Protein 3AJR (pdb70)

Secondary structure (DSSP, 8-state):
-EEEESTTSTTHHHHHHHHHHHH-GGGEEEEESS----TT--EEE--TT-HHHHHHHHHHTT--EEEE-----HHHHHH-HHHHIIIIIIHHHHHHHHHHHTT--EEEEEEEGGG--TTS-SSSB-SSS-----SHHHHHHHHHHHHHHHHHHHH--EEEEEEE-EEE-SSS---S-SSTHHHHHHHHHHTT--EEE-S-TT--EEEEEHHHHHHHHHHHHH--GGG-SS-S-EE--SEEE-HHHHHHHHHTT--S--EEE---HHHHHHTTS-S-B--HHHHHHH-------HHHHHHHHHHHHHHHTTSS--/-EEEESTTSTTHHHHHHHHHHHH-GGGEEEEESS----TT--EEE--TT-HHHHHHHHHHTT--EEEE-----HHHHHH-HHHHIIIIIIHHHHHHHHHHHTT--EEEEEEEGGG--TTS-SSSB-SSS-----SHHHHHHHHHHHHHHHHHHHH--EEEEEEE-EEE-SSS---S-TTTHHHHHHHHHHTTPPEEESS-TT--EEEEEHHHHHHHHHHHHHS-GGG-SS-EEEE--SEEE-HHHHHHHHHHH-TT--EEE---HHHHHHHTS-S-B--HHHHHHH-------HHHHHHHHHHHHHH-

Structure (mmCIF, N/CA/C/O backbone):
data_3AJR
#
_entry.id   3AJR
#
_cell.length_a   150.567
_cell.length_b   46.588
_cell.length_c   89.929
_cell.angle_alpha   90.00
_cell.angle_beta   113.24
_cell.angle_gamma   90.00
#
_symmetry.space_group_name_H-M   'C 1 2 1'
#
loop_
_entity.id
_entity.type
_entity.pdbx_description
1 polymer 'NDP-sugar epimerase'
2 non-polymer (3R)-3-hydroxy-L-norvaline
3 non-polymer NICOTINAMIDE-ADENINE-DINUCLEOTIDE
4 non-polymer (4S)-2-METHYL-2,4-PENTANEDIOL
5 water water
#
loop_
_atom_site.group_PDB
_atom_site.id
_atom_site.type_symbol
_atom_site.label_atom_id
_atom_site.label_alt_id
_atom_site.label_comp_id
_atom_site.label_asym_id
_atom_site.label_entity_id
_atom_site.label_seq_id
_atom_site.pdbx_PDB_ins_code
_atom_site.Cartn_x
_atom_site.Cartn_y
_atom_site.Cartn_z
_atom_site.occupancy
_atom_site.B_iso_or_equiv
_atom_site.auth_seq_id
_atom_site.auth_comp_id
_atom_site.auth_asym_id
_atom_site.auth_atom_id
_atom_site.pdbx_PDB_model_num
ATOM 1 N N . MET A 1 1 ? -12.980 14.614 -5.598 1.00 22.53 1 MET A N 1
ATOM 2 C CA . MET A 1 1 ? -12.925 15.157 -6.988 1.00 20.96 1 MET A CA 1
ATOM 3 C C . MET A 1 1 ? -12.124 14.217 -7.876 1.00 19.34 1 MET A C 1
ATOM 4 O O . MET A 1 1 ? -10.998 13.845 -7.549 1.00 19.32 1 MET A O 1
ATOM 9 N N . ILE A 1 2 ? -12.714 13.844 -9.004 1.00 18.06 2 ILE A N 1
ATOM 10 C CA . ILE A 1 2 ? -12.065 12.940 -9.944 1.00 17.87 2 ILE A CA 1
ATOM 11 C C . ILE A 1 2 ? -11.731 13.652 -11.246 1.00 17.09 2 ILE A C 1
ATOM 12 O O . ILE A 1 2 ? -12.575 14.340 -11.813 1.00 17.75 2 ILE A O 1
ATOM 17 N N . LEU A 1 3 ? -10.496 13.490 -11.709 1.00 15.57 3 LEU A N 1
ATOM 18 C CA . LEU A 1 3 ? -10.075 14.080 -12.974 1.00 15.15 3 LEU A CA 1
ATOM 19 C C . LEU A 1 3 ? -9.922 12.953 -13.978 1.00 15.61 3 LEU A C 1
ATOM 20 O O . LEU A 1 3 ? -9.328 11.926 -13.668 1.00 16.33 3 LEU A O 1
ATOM 25 N N . VAL A 1 4 ? -10.469 13.137 -15.174 1.00 14.48 4 VAL A N 1
ATOM 26 C CA . VAL A 1 4 ? -10.328 12.141 -16.222 1.00 15.37 4 VAL A CA 1
ATOM 27 C C . VAL A 1 4 ? -9.549 12.802 -17.351 1.00 16.50 4 VAL A C 1
ATOM 28 O O . VAL A 1 4 ? -9.956 13.851 -17.849 1.00 16.56 4 VAL A O 1
ATOM 32 N N . THR A 1 5 ? -8.418 12.216 -17.733 1.00 16.55 5 THR A N 1
ATOM 33 C CA . THR A 1 5 ? -7.634 12.764 -18.831 1.00 16.20 5 THR A CA 1
ATOM 34 C C . THR A 1 5 ? -8.045 12.002 -20.092 1.00 16.68 5 THR A C 1
ATOM 35 O O . THR A 1 5 ? -8.511 10.864 -20.006 1.00 15.90 5 THR A O 1
ATOM 39 N N . GLY A 1 6 ? -7.889 12.633 -21.255 1.00 16.22 6 GLY A N 1
ATOM 40 C CA . GLY A 1 6 ? -8.267 11.992 -22.508 1.00 17.61 6 GLY A CA 1
ATOM 41 C C . GLY A 1 6 ? -9.731 11.583 -22.521 1.00 18.82 6 GLY A C 1
ATOM 42 O O . GLY A 1 6 ? -10.092 10.521 -23.029 1.00 20.74 6 GLY A O 1
ATOM 43 N N . SER A 1 7 ? -10.587 12.448 -21.987 1.00 18.97 7 SER A N 1
ATOM 44 C CA . SER A 1 7 ? -12.015 12.167 -21.883 1.00 19.84 7 SER A CA 1
ATOM 45 C C . SER A 1 7 ? -12.830 12.082 -23.170 1.00 20.27 7 SER A C 1
ATOM 46 O O . SER A 1 7 ? -13.942 11.561 -23.154 1.00 20.16 7 SER A O 1
ATOM 49 N N . SER A 1 8 ? -12.294 12.581 -24.279 1.00 20.93 8 SER A N 1
ATOM 50 C CA . SER A 1 8 ? -13.050 12.576 -25.530 1.00 22.69 8 SER A CA 1
ATOM 51 C C . SER A 1 8 ? -12.907 11.309 -26.364 1.00 23.93 8 SER A C 1
ATOM 52 O O . SER A 1 8 ? -13.496 11.200 -27.442 1.00 25.33 8 SER A O 1
ATOM 55 N N . GLY A 1 9 ? -12.141 10.350 -25.857 1.00 23.10 9 GLY A N 1
ATOM 56 C CA . GLY A 1 9 ? -11.927 9.108 -26.579 1.00 23.70 9 GLY A CA 1
ATOM 57 C C . GLY A 1 9 ? -13.057 8.102 -26.456 1.00 23.42 9 GLY A C 1
ATOM 58 O O . GLY A 1 9 ? -14.090 8.391 -25.863 1.00 23.11 9 GLY A O 1
ATOM 59 N N . GLN A 1 10 ? -12.849 6.915 -27.022 1.00 22.96 10 GLN A N 1
ATOM 60 C CA . GLN A 1 10 ? -13.855 5.855 -26.986 1.00 22.96 10 GLN A CA 1
ATOM 61 C C . GLN A 1 10 ? -14.271 5.513 -25.564 1.00 21.36 10 GLN A C 1
ATOM 62 O O . GLN A 1 10 ? -15.455 5.321 -25.283 1.00 21.33 10 GLN A O 1
ATOM 68 N N . ILE A 1 11 ? -13.294 5.431 -24.669 1.00 20.70 11 ILE A N 1
ATOM 69 C CA . ILE A 1 11 ? -13.563 5.089 -23.280 1.00 20.63 11 ILE A CA 1
ATOM 70 C C . ILE A 1 11 ? -14.047 6.287 -22.482 1.00 19.77 11 ILE A C 1
ATOM 71 O O . ILE A 1 11 ? -15.053 6.202 -21.778 1.00 19.88 11 ILE A O 1
ATOM 76 N N . GLY A 1 12 ? -13.324 7.396 -22.595 1.00 18.62 12 GLY A N 1
ATOM 77 C CA . GLY A 1 12 ? -13.687 8.599 -21.866 1.00 17.53 12 GLY A CA 1
ATOM 78 C C . GLY A 1 12 ? -15.099 9.061 -22.156 1.00 18.49 12 GLY A C 1
ATOM 79 O O . GLY A 1 12 ? -15.816 9.504 -21.261 1.00 17.41 12 GLY A O 1
ATOM 80 N N . THR A 1 13 ? -15.505 8.965 -23.417 1.00 18.80 13 THR A N 1
ATOM 81 C CA . THR A 1 13 ? -16.846 9.386 -23.798 1.00 20.04 13 THR A CA 1
ATOM 82 C C . THR A 1 13 ? -17.903 8.730 -22.916 1.00 19.70 13 THR A C 1
ATOM 83 O O . THR A 1 13 ? -18.926 9.337 -22.611 1.00 19.11 13 THR A O 1
ATOM 87 N N . GLU A 1 14 ? -17.648 7.497 -22.487 1.00 19.37 14 GLU A N 1
ATOM 88 C CA . GLU A 1 14 ? -18.600 6.792 -21.636 1.00 18.95 14 GLU A CA 1
ATOM 89 C C . GLU A 1 14 ? -18.219 6.738 -20.160 1.00 18.21 14 GLU A C 1
ATOM 90 O O . GLU A 1 14 ? -19.090 6.601 -19.302 1.00 18.22 14 GLU A O 1
ATOM 96 N N . LEU A 1 15 ? -16.928 6.842 -19.861 1.00 16.74 15 LEU A N 1
ATOM 97 C CA . LEU A 1 15 ? -16.482 6.798 -18.475 1.00 15.55 15 LEU A CA 1
ATOM 98 C C . LEU A 1 15 ? -16.919 8.045 -17.717 1.00 16.38 15 LEU A C 1
ATOM 99 O O . LEU A 1 15 ? -17.351 7.960 -16.573 1.00 16.32 15 LEU A O 1
ATOM 104 N N . VAL A 1 16 ? -16.811 9.204 -18.357 1.00 16.62 16 VAL A N 1
ATOM 105 C CA . VAL A 1 16 ? -17.191 10.453 -17.700 1.00 16.70 16 VAL A CA 1
ATOM 106 C C . VAL A 1 16 ? -18.618 10.434 -17.142 1.00 18.10 16 VAL A C 1
ATOM 107 O O . VAL A 1 16 ? -18.818 10.697 -15.955 1.00 17.96 16 VAL A O 1
ATOM 111 N N . PRO A 1 17 ? -19.629 10.113 -17.972 1.00 18.72 17 PRO A N 1
ATOM 112 C CA . PRO A 1 17 ? -20.990 10.092 -17.420 1.00 19.92 17 PRO A CA 1
ATOM 113 C C . PRO A 1 17 ? -21.210 8.921 -16.463 1.00 20.06 17 PRO A C 1
ATOM 114 O O . PRO A 1 17 ? -22.062 8.980 -15.574 1.00 19.96 17 PRO A O 1
ATOM 118 N N . TYR A 1 18 ? -20.433 7.860 -16.654 1.00 20.11 18 TYR A N 1
ATOM 119 C CA . TYR A 1 18 ? -20.513 6.672 -15.810 1.00 20.15 18 TYR A CA 1
ATOM 120 C C . TYR A 1 18 ? -20.083 7.060 -14.393 1.00 19.53 18 TYR A C 1
ATOM 121 O O . TYR A 1 18 ? -20.742 6.722 -13.406 1.00 18.83 18 TYR A O 1
ATOM 130 N N . LEU A 1 19 ? -18.971 7.782 -14.302 1.00 18.35 19 LEU A N 1
ATOM 131 C CA . LEU A 1 19 ? -18.454 8.235 -13.017 1.00 18.71 19 LEU A CA 1
ATOM 132 C C . LEU A 1 19 ? -19.387 9.262 -12.386 1.00 19.58 19 LEU A C 1
ATOM 133 O O . LEU A 1 19 ? -19.615 9.248 -11.178 1.00 20.17 19 LEU A O 1
ATOM 138 N N . ALA A 1 20 ? -19.924 10.154 -13.214 1.00 21.39 20 ALA A N 1
ATOM 139 C CA . ALA A 1 20 ? -20.823 11.193 -12.729 1.00 21.99 20 ALA A CA 1
ATOM 140 C C . ALA A 1 20 ? -22.082 10.598 -12.119 1.00 23.51 20 ALA A C 1
ATOM 141 O O . ALA A 1 20 ? -22.545 11.048 -11.068 1.00 22.96 20 ALA A O 1
ATOM 143 N N . GLU A 1 21 ? -22.640 9.580 -12.765 1.00 23.97 21 GLU A N 1
ATOM 144 C CA . GLU A 1 21 ? -23.851 8.975 -12.239 1.00 26.39 21 GLU A CA 1
ATOM 145 C C . GLU A 1 21 ? -23.578 8.266 -10.925 1.00 25.56 21 GLU A C 1
ATOM 146 O O . GLU A 1 21 ? -24.438 8.215 -10.052 1.00 25.60 21 GLU A O 1
ATOM 152 N N . LYS A 1 22 ? -22.369 7.736 -10.777 1.00 24.83 22 LYS A N 1
ATOM 153 C CA . LYS A 1 22 ? -22.010 7.015 -9.567 1.00 25.47 22 LYS A CA 1
ATOM 154 C C . LYS A 1 22 ? -21.543 7.898 -8.409 1.00 25.41 22 LYS A C 1
ATOM 155 O O . LYS A 1 22 ? -21.856 7.611 -7.255 1.00 25.81 22 LYS A O 1
ATOM 161 N N . TYR A 1 23 ? -20.825 8.977 -8.711 1.00 24.35 23 TYR A N 1
ATOM 162 C CA . TYR A 1 23 ? -20.305 9.853 -7.662 1.00 24.49 23 TYR A CA 1
ATOM 163 C C . TYR A 1 23 ? -20.833 11.284 -7.672 1.00 24.55 23 TYR A C 1
ATOM 164 O O . TYR A 1 23 ? -20.525 12.061 -6.766 1.00 25.55 23 TYR A O 1
ATOM 173 N N . GLY A 1 24 ? -21.612 11.635 -8.689 1.00 24.56 24 GLY A N 1
ATOM 174 C CA . GLY A 1 24 ? -22.145 12.984 -8.776 1.00 24.90 24 GLY A CA 1
ATOM 175 C C . GLY A 1 24 ? -21.402 13.832 -9.792 1.00 25.38 24 GLY A C 1
ATOM 176 O O . GLY A 1 24 ? -20.171 13.852 -9.819 1.00 24.32 24 GLY A O 1
ATOM 177 N N . LYS A 1 25 ? -22.151 14.552 -10.622 1.00 26.46 25 LYS A N 1
ATOM 178 C CA . LYS A 1 25 ? -21.549 15.387 -11.654 1.00 27.51 25 LYS A CA 1
ATOM 179 C C . LYS A 1 25 ? -20.570 16.422 -11.112 1.00 27.08 25 LYS A C 1
ATOM 180 O O . LYS A 1 25 ? -19.556 16.707 -11.748 1.00 27.12 25 LYS A O 1
ATOM 186 N N . LYS A 1 26 ? -20.863 16.979 -9.939 1.00 26.31 26 LYS A N 1
ATOM 187 C CA . LYS A 1 26 ? -19.994 17.998 -9.357 1.00 26.23 26 LYS A CA 1
ATOM 188 C C . LYS A 1 26 ? -18.642 17.456 -8.901 1.00 25.29 26 LYS A C 1
ATOM 189 O O . LYS A 1 26 ? -17.707 18.223 -8.660 1.00 24.68 26 LYS A O 1
ATOM 195 N N . ASN A 1 27 ? -18.537 16.135 -8.789 1.00 22.81 27 ASN A N 1
ATOM 196 C CA . ASN A 1 27 ? -17.299 15.506 -8.346 1.00 21.48 27 ASN A CA 1
ATOM 197 C C . ASN A 1 27 ? -16.443 14.939 -9.475 1.00 20.06 27 ASN A C 1
ATOM 198 O O . ASN A 1 27 ? -15.451 14.261 -9.219 1.00 19.69 27 ASN A O 1
ATOM 203 N N . VAL A 1 28 ? -16.824 15.222 -10.717 1.00 18.92 28 VAL A N 1
ATOM 204 C CA . VAL A 1 28 ? -16.077 14.740 -11.876 1.00 18.74 28 VAL A CA 1
ATOM 205 C C . VAL A 1 28 ? -15.684 15.884 -12.810 1.00 19.19 28 VAL A C 1
ATOM 206 O O . VAL A 1 28 ? -16.496 16.768 -13.105 1.00 19.83 28 VAL A O 1
ATOM 210 N N . ILE A 1 29 ? -14.429 15.870 -13.257 1.00 18.01 29 ILE A N 1
ATOM 211 C CA . ILE A 1 29 ? -13.922 16.876 -14.190 1.00 19.58 29 ILE A CA 1
ATOM 212 C C . ILE A 1 29 ? -13.383 16.149 -15.421 1.00 19.25 29 ILE A C 1
ATOM 213 O O . ILE A 1 29 ? -12.500 15.300 -15.308 1.00 19.84 29 ILE A O 1
ATOM 218 N N . ALA A 1 30 ? -13.924 16.477 -16.589 1.00 18.62 30 ALA A N 1
ATOM 219 C CA . ALA A 1 30 ? -13.486 15.868 -17.840 1.00 18.43 30 ALA A CA 1
ATOM 220 C C . ALA A 1 30 ? -12.422 16.765 -18.460 1.00 18.35 30 ALA A C 1
ATOM 221 O O . ALA A 1 30 ? -12.498 17.985 -18.346 1.00 19.28 30 ALA A O 1
ATOM 223 N N . SER A 1 31 ? -11.424 16.169 -19.102 1.00 17.83 31 SER A N 1
ATOM 224 C CA . SER A 1 31 ? -10.370 16.958 -19.737 1.00 18.17 31 SER A CA 1
ATOM 225 C C . SER A 1 31 ? -9.791 16.237 -20.942 1.00 18.60 31 SER A C 1
ATOM 226 O O . SER A 1 31 ? -9.766 15.007 -20.990 1.00 19.71 31 SER A O 1
ATOM 229 N N . ASP A 1 32 ? -9.316 17.014 -21.909 1.00 18.55 32 ASP A N 1
ATOM 230 C CA . ASP A 1 32 ? -8.730 16.469 -23.125 1.00 19.00 32 ASP A CA 1
ATOM 231 C C . ASP A 1 32 ? -8.165 17.662 -23.890 1.00 20.25 32 ASP A C 1
ATOM 232 O O . ASP A 1 32 ? -8.331 18.800 -23.459 1.00 18.77 32 ASP A O 1
ATOM 237 N N . ILE A 1 33 ? -7.486 17.408 -25.006 1.00 21.22 33 ILE A N 1
ATOM 238 C CA . ILE A 1 33 ? -6.944 18.499 -25.814 1.00 23.63 33 ILE A CA 1
ATOM 239 C C . ILE A 1 33 ? -7.998 18.861 -26.853 1.00 25.21 33 ILE A C 1
ATOM 240 O O . ILE A 1 33 ? -7.895 19.876 -27.546 1.00 25.48 33 ILE A O 1
ATOM 245 N N . VAL A 1 34 ? -9.014 18.011 -26.948 1.00 25.74 34 VAL A N 1
ATOM 246 C CA . VAL A 1 34 ? -10.118 18.209 -27.877 1.00 27.54 34 VAL A CA 1
ATOM 247 C C . VAL A 1 34 ? -11.405 18.077 -27.076 1.00 27.76 34 VAL A C 1
ATOM 248 O O . VAL A 1 34 ? -11.654 17.039 -26.467 1.00 27.63 34 VAL A O 1
ATOM 252 N N . GLN A 1 35 ? -12.220 19.127 -27.073 1.00 28.82 35 GLN A N 1
ATOM 253 C CA . GLN A 1 35 ? -13.472 19.097 -26.330 1.00 30.15 35 GLN A CA 1
ATOM 254 C C . GLN A 1 35 ? -14.629 18.491 -27.115 1.00 31.11 35 GLN A C 1
ATOM 255 O O . GLN A 1 35 ? -14.758 18.683 -28.329 1.00 30.51 35 GLN A O 1
ATOM 261 N N . ARG A 1 36 ? -15.464 17.748 -26.396 1.00 32.48 36 ARG A N 1
A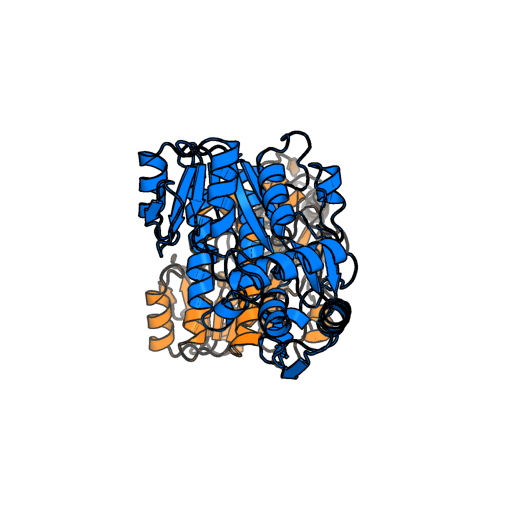TOM 262 C CA . ARG A 1 36 ? -16.642 17.095 -26.951 1.00 34.85 36 ARG A CA 1
ATOM 263 C C . ARG A 1 36 ? -17.738 17.251 -25.902 1.00 35.84 36 ARG A C 1
ATOM 264 O O . ARG A 1 36 ? -17.446 17.533 -24.740 1.00 35.95 36 ARG A O 1
ATOM 272 N N . ASP A 1 37 ? -18.994 17.081 -26.302 1.00 37.18 37 ASP A N 1
ATOM 273 C CA . ASP A 1 37 ? -20.095 17.212 -25.354 1.00 38.57 37 ASP A CA 1
ATOM 274 C C . ASP A 1 37 ? -19.892 16.274 -24.171 1.00 38.38 37 ASP A C 1
ATOM 275 O O . ASP A 1 37 ? -19.653 15.080 -24.350 1.00 38.47 37 ASP A O 1
ATOM 280 N N . THR A 1 38 ? -19.980 16.819 -22.962 1.00 38.66 38 THR A N 1
ATOM 281 C CA . THR A 1 38 ? -19.801 16.014 -21.759 1.00 38.52 38 THR A CA 1
ATOM 282 C C . THR A 1 38 ? -21.079 15.898 -20.934 1.00 38.91 38 THR A C 1
ATOM 283 O O . THR A 1 38 ? -21.040 15.547 -19.755 1.00 39.94 38 THR A O 1
ATOM 287 N N . GLY A 1 39 ? -22.210 16.198 -21.565 1.00 38.83 39 GLY A N 1
ATOM 288 C CA . GLY A 1 39 ? -23.493 16.098 -20.891 1.00 38.18 39 GLY A CA 1
ATOM 289 C C . GLY A 1 39 ? -23.679 16.944 -19.645 1.00 37.14 39 GLY A C 1
ATOM 290 O O . GLY A 1 39 ? -24.341 16.513 -18.700 1.00 37.84 39 GLY A O 1
ATOM 291 N N . GLY A 1 40 ? -23.102 18.141 -19.637 1.00 36.16 40 GLY A N 1
ATOM 292 C CA . GLY A 1 40 ? -23.246 19.023 -18.491 1.00 34.35 40 GLY A CA 1
ATOM 293 C C . GLY A 1 40 ? -22.158 18.886 -17.445 1.00 32.58 40 GLY A C 1
ATOM 294 O O . GLY A 1 40 ? -22.162 19.590 -16.436 1.00 33.77 40 GLY A O 1
ATOM 295 N N . ILE A 1 41 ? -21.221 17.978 -17.687 1.00 29.74 41 ILE A N 1
ATOM 296 C CA . ILE A 1 41 ? -20.117 17.750 -16.766 1.00 26.79 41 ILE A CA 1
ATOM 297 C C . ILE A 1 41 ? -18.966 18.694 -17.112 1.00 25.18 41 ILE A C 1
ATOM 298 O O . ILE A 1 41 ? -18.613 18.855 -18.278 1.00 24.97 41 ILE A O 1
ATOM 303 N N . LYS A 1 42 ? -18.394 19.326 -16.092 1.00 24.38 42 LYS A N 1
ATOM 304 C CA . LYS A 1 42 ? -17.298 20.271 -16.284 1.00 24.47 42 LYS A CA 1
ATOM 305 C C . LYS A 1 42 ? -16.171 19.738 -17.158 1.00 23.37 42 LYS A C 1
ATOM 306 O O . LYS A 1 42 ? -15.665 18.636 -16.944 1.00 23.19 42 LYS A O 1
ATOM 312 N N . PHE A 1 43 ? -15.786 20.528 -18.153 1.00 22.08 43 PHE A N 1
ATOM 313 C CA . PHE A 1 43 ? -14.700 20.154 -19.043 1.00 21.36 43 PHE A CA 1
ATOM 314 C C . PHE A 1 43 ? -13.616 21.222 -19.053 1.00 21.73 43 PHE A C 1
ATOM 315 O O . PHE A 1 43 ? -13.906 22.410 -19.163 1.00 22.07 43 PHE A O 1
ATOM 323 N N . ILE A 1 44 ? -12.364 20.793 -18.943 1.00 20.07 44 ILE A N 1
ATOM 324 C CA . ILE A 1 44 ? -11.243 21.716 -18.986 1.00 20.30 44 ILE A CA 1
ATOM 325 C C . ILE A 1 44 ? -10.258 21.201 -20.022 1.00 21.62 44 ILE A C 1
ATOM 326 O O . ILE A 1 44 ? -10.136 19.990 -20.225 1.00 21.37 44 ILE A O 1
ATOM 331 N N . THR A 1 45 ? -9.572 22.115 -20.699 1.00 22.31 45 THR A N 1
ATOM 332 C CA . THR A 1 45 ? -8.592 21.714 -21.698 1.00 23.77 45 THR A CA 1
ATOM 333 C C . THR A 1 45 ? -7.330 21.328 -20.942 1.00 23.11 45 THR A C 1
ATOM 334 O O . THR A 1 45 ? -6.894 22.051 -20.053 1.00 24.05 45 THR A O 1
ATOM 338 N N . LEU A 1 46 ? -6.754 20.180 -21.278 1.00 22.66 46 LEU A N 1
ATOM 339 C CA . LEU A 1 46 ? -5.554 19.724 -20.595 1.00 22.16 46 LEU A CA 1
ATOM 340 C C . LEU A 1 46 ? -4.698 18.823 -21.478 1.00 21.71 46 LEU A C 1
ATOM 341 O O . LEU A 1 46 ? -5.146 17.765 -21.921 1.00 20.93 46 LEU A O 1
ATOM 346 N N . ASP A 1 47 ? -3.470 19.268 -21.739 1.00 20.93 47 ASP A N 1
ATOM 347 C CA . ASP A 1 47 ? -2.500 18.524 -22.544 1.00 21.52 47 ASP A CA 1
ATOM 348 C C . ASP A 1 47 ? -1.579 17.855 -21.525 1.00 21.06 47 ASP A C 1
ATOM 349 O O . ASP A 1 47 ? -0.795 18.535 -20.868 1.00 21.08 47 ASP A O 1
ATOM 354 N N . VAL A 1 48 ? -1.672 16.531 -21.384 1.00 20.88 48 VAL A N 1
ATOM 355 C CA . VAL A 1 48 ? -0.851 15.827 -20.400 1.00 20.28 48 VAL A CA 1
ATOM 356 C C . VAL A 1 48 ? 0.647 15.903 -20.643 1.00 20.30 48 VAL A C 1
ATOM 357 O O . VAL A 1 48 ? 1.433 15.595 -19.753 1.00 19.98 48 VAL A O 1
ATOM 361 N N . SER A 1 49 ? 1.055 16.313 -21.840 1.00 20.54 49 SER A N 1
ATOM 362 C CA . SER A 1 49 ? 2.479 16.413 -22.115 1.00 21.57 49 SER A CA 1
ATOM 363 C C . SER A 1 49 ? 3.028 17.691 -21.483 1.00 22.46 49 SER A C 1
ATOM 364 O O . SER A 1 49 ? 4.237 17.900 -21.440 1.00 23.32 49 SER A O 1
ATOM 367 N N . ASN A 1 50 ? 2.122 18.530 -20.984 1.00 22.04 50 ASN A N 1
ATOM 368 C CA . ASN A 1 50 ? 2.469 19.797 -20.339 1.00 21.97 50 ASN A CA 1
ATOM 369 C C . ASN A 1 50 ? 2.258 19.679 -18.826 1.00 20.25 50 ASN A C 1
ATOM 370 O O . ASN A 1 50 ? 1.145 19.853 -18.329 1.00 19.99 50 ASN A O 1
ATOM 375 N N . ARG A 1 51 ? 3.333 19.393 -18.099 1.00 19.63 51 ARG A N 1
ATOM 376 C CA . ARG A 1 51 ? 3.272 19.238 -16.647 1.00 20.21 51 ARG A CA 1
ATOM 377 C C . ARG A 1 51 ? 2.637 20.447 -15.962 1.00 20.65 51 ARG A C 1
ATOM 378 O O . ARG A 1 51 ? 1.883 20.306 -15.000 1.00 19.94 51 ARG A O 1
ATOM 386 N N . ASP A 1 52 ? 2.940 21.637 -16.469 1.00 21.93 52 ASP A N 1
ATOM 387 C CA . ASP A 1 52 ? 2.398 22.866 -15.905 1.00 23.45 52 ASP A CA 1
ATOM 388 C C . ASP A 1 52 ? 0.871 22.856 -15.900 1.00 22.61 52 ASP A C 1
ATOM 389 O O . ASP A 1 52 ? 0.244 23.278 -14.928 1.00 22.11 52 ASP A O 1
ATOM 394 N N . GLU A 1 53 ? 0.276 22.380 -16.990 1.00 21.85 53 GLU A N 1
ATOM 395 C CA . GLU A 1 53 ? -1.178 22.321 -17.092 1.00 22.29 53 GLU A CA 1
ATOM 396 C C . GLU A 1 53 ? -1.765 21.346 -16.078 1.00 21.36 53 GLU A C 1
ATOM 397 O O . GLU A 1 53 ? -2.789 21.632 -15.462 1.00 20.88 53 GLU A O 1
ATOM 403 N N . ILE A 1 54 ? -1.125 20.193 -15.912 1.00 20.34 54 ILE A N 1
ATOM 404 C CA . ILE A 1 54 ? -1.610 19.207 -14.952 1.00 19.66 54 ILE A CA 1
ATOM 405 C C . ILE A 1 54 ? -1.581 19.769 -13.535 1.00 19.42 54 ILE A C 1
ATOM 406 O O . ILE A 1 54 ? -2.542 19.615 -12.781 1.00 19.30 54 ILE A O 1
ATOM 411 N N . ASP A 1 55 ? -0.469 20.403 -13.169 1.00 19.57 55 ASP A N 1
ATOM 412 C CA . ASP A 1 55 ? -0.327 20.989 -11.839 1.00 21.16 55 ASP A CA 1
ATOM 413 C C . ASP A 1 55 ? -1.447 21.988 -11.569 1.00 21.67 55 ASP A C 1
ATOM 414 O O . ASP A 1 55 ? -2.058 21.980 -10.502 1.00 21.01 55 ASP A O 1
ATOM 419 N N . ARG A 1 56 ? -1.711 22.852 -12.543 1.00 22.80 56 ARG A N 1
ATOM 420 C CA . ARG A 1 56 ? -2.751 23.862 -12.395 1.00 23.84 56 ARG A CA 1
ATOM 421 C C . ARG A 1 56 ? -4.143 23.252 -12.247 1.00 23.46 56 ARG A C 1
ATOM 422 O O . ARG A 1 56 ? -4.943 23.715 -11.435 1.00 23.63 56 ARG A O 1
ATOM 430 N N . ALA A 1 57 ? -4.426 22.208 -13.020 1.00 22.85 57 ALA A N 1
ATOM 431 C CA . ALA A 1 57 ? -5.727 21.553 -12.951 1.00 21.97 57 ALA A CA 1
ATOM 432 C C . ALA A 1 57 ? -5.895 20.836 -11.616 1.00 21.32 57 ALA A C 1
ATOM 433 O O . ALA A 1 57 ? -6.928 20.957 -10.962 1.00 21.12 57 ALA A O 1
ATOM 435 N N . VAL A 1 58 ? -4.874 20.094 -11.202 1.00 20.20 58 VAL A N 1
ATOM 436 C CA . VAL A 1 58 ? -4.951 19.367 -9.943 1.00 20.37 58 VAL A CA 1
ATOM 437 C C . VAL A 1 58 ? -5.101 20.307 -8.752 1.00 20.83 58 VAL A C 1
ATOM 438 O O . VAL A 1 58 ? -5.807 19.998 -7.794 1.00 19.81 58 VAL A O 1
ATOM 442 N N . GLU A 1 59 ? -4.438 21.454 -8.823 1.00 21.83 59 GLU A N 1
ATOM 443 C CA . GLU A 1 59 ? -4.497 22.441 -7.752 1.00 24.33 59 GLU A CA 1
ATOM 444 C C . GLU A 1 59 ? -5.843 23.154 -7.716 1.00 23.10 59 GLU A C 1
ATOM 445 O O . GLU A 1 59 ? -6.494 23.222 -6.679 1.00 23.26 59 GLU A O 1
ATOM 451 N N . LYS A 1 60 ? -6.267 23.672 -8.860 1.00 23.34 60 LYS A N 1
ATOM 452 C CA . LYS A 1 60 ? -7.527 24.398 -8.926 1.00 22.92 60 LYS A CA 1
ATOM 453 C C . LYS A 1 60 ? -8.739 23.582 -8.498 1.00 23.87 60 LYS A C 1
ATOM 454 O O . LYS A 1 60 ? -9.650 24.104 -7.854 1.00 23.22 60 LYS A O 1
ATOM 460 N N . TYR A 1 61 ? -8.743 22.298 -8.838 1.00 22.86 61 TYR A N 1
ATOM 461 C CA . TYR A 1 61 ? -9.888 21.451 -8.525 1.00 23.31 61 TYR A CA 1
ATOM 462 C C . TYR A 1 61 ? -9.731 20.451 -7.381 1.00 23.22 61 TYR A C 1
ATOM 463 O O . TYR A 1 61 ? -10.571 19.571 -7.212 1.00 23.56 61 TYR A O 1
ATOM 472 N N . SER A 1 62 ? -8.665 20.593 -6.596 1.00 22.36 62 SER A N 1
ATOM 473 C CA . SER A 1 62 ? -8.418 19.717 -5.450 1.00 22.37 62 SER A CA 1
ATOM 474 C C . SER A 1 62 ? -8.650 18.254 -5.803 1.00 21.04 62 SER A C 1
ATOM 475 O O . SER A 1 62 ? -9.324 17.525 -5.075 1.00 19.95 62 SER A O 1
ATOM 478 N N . ILE A 1 63 ? -8.078 17.842 -6.925 1.00 18.51 63 ILE A N 1
ATOM 479 C CA . ILE A 1 63 ? -8.212 16.480 -7.427 1.00 17.24 63 ILE A CA 1
ATOM 480 C C . ILE A 1 63 ? -7.727 15.403 -6.454 1.00 16.69 63 ILE A C 1
ATOM 481 O O . ILE A 1 63 ? -6.601 15.450 -5.953 1.00 17.27 63 ILE A O 1
ATOM 486 N N . ASP A 1 64 ? -8.591 14.421 -6.214 1.00 17.12 64 ASP A N 1
ATOM 487 C CA . ASP A 1 64 ? -8.298 13.324 -5.302 1.00 17.92 64 ASP A CA 1
ATOM 488 C C . ASP A 1 64 ? -7.991 12.025 -6.039 1.00 17.37 64 ASP A C 1
ATOM 489 O O . ASP A 1 64 ? -7.375 11.120 -5.478 1.00 17.44 64 ASP A O 1
ATOM 494 N N . ALA A 1 65 ? -8.431 11.935 -7.288 1.00 16.07 65 ALA A N 1
ATOM 495 C CA . ALA A 1 65 ? -8.206 10.731 -8.080 1.00 15.28 65 ALA A CA 1
ATOM 496 C C . ALA A 1 65 ? -8.130 11.059 -9.556 1.00 14.50 65 ALA A C 1
ATOM 497 O O . ALA A 1 65 ? -8.831 11.940 -10.042 1.00 14.23 65 ALA A O 1
ATOM 499 N N . ILE A 1 66 ? -7.287 10.329 -10.272 1.00 13.18 66 ILE A N 1
ATOM 500 C CA . ILE A 1 66 ? -7.134 10.559 -11.696 1.00 13.66 66 ILE A CA 1
ATOM 501 C C . ILE A 1 66 ? -7.278 9.283 -12.510 1.00 13.58 66 ILE A C 1
ATOM 502 O O . ILE A 1 66 ? -6.602 8.294 -12.238 1.00 14.98 66 ILE A O 1
ATOM 507 N N . PHE A 1 67 ? -8.191 9.306 -13.475 1.00 13.95 67 PHE A N 1
ATOM 508 C CA . PHE A 1 67 ? -8.356 8.187 -14.397 1.00 13.58 67 PHE A CA 1
ATOM 509 C C . PHE A 1 67 ? -7.616 8.727 -15.604 1.00 15.00 67 PHE A C 1
ATOM 510 O O . PHE A 1 67 ? -8.133 9.572 -16.334 1.00 15.25 67 PHE A O 1
ATOM 518 N N . HIS A 1 68 ? -6.387 8.262 -15.781 1.00 15.10 68 HIS A N 1
ATOM 519 C CA . HIS A 1 68 ? -5.523 8.719 -16.859 1.00 15.36 68 HIS A CA 1
ATOM 520 C C . HIS A 1 68 ? -5.737 7.923 -18.141 1.00 16.43 68 HIS A C 1
ATOM 521 O O . HIS A 1 68 ? -5.150 6.859 -18.327 1.00 16.70 68 HIS A O 1
ATOM 528 N N . LEU A 1 69 ? -6.581 8.453 -19.025 1.00 15.18 69 LEU A N 1
ATOM 529 C CA . LEU A 1 69 ? -6.899 7.795 -20.292 1.00 16.77 69 LEU A CA 1
ATOM 530 C C . LEU A 1 69 ? -6.208 8.423 -21.491 1.00 17.08 69 LEU A C 1
ATOM 531 O O . LEU A 1 69 ? -6.202 7.849 -22.576 1.00 18.72 69 LEU A O 1
ATOM 536 N N . ALA A 1 70 ? -5.633 9.604 -21.308 1.00 17.22 70 ALA A N 1
ATOM 537 C CA . ALA A 1 70 ? -4.979 10.291 -22.417 1.00 17.63 70 ALA A CA 1
ATOM 538 C C . ALA A 1 70 ? -3.880 9.446 -23.054 1.00 18.21 70 ALA A C 1
ATOM 539 O O . ALA A 1 70 ? -3.049 8.860 -22.360 1.00 17.34 70 ALA A O 1
ATOM 541 N N . GLY A 1 71 ? -3.877 9.384 -24.382 1.00 17.81 71 GLY A N 1
ATOM 542 C CA . GLY A 1 71 ? -2.852 8.616 -25.057 1.00 18.39 71 GLY A CA 1
ATOM 543 C C . GLY A 1 71 ? -3.116 8.344 -26.523 1.00 18.35 71 GLY A C 1
ATOM 544 O O . GLY A 1 71 ? -4.227 8.535 -27.024 1.00 18.34 71 GLY A O 1
ATOM 545 N N . ILE A 1 72 ? -2.067 7.900 -27.204 1.00 17.24 72 ILE A N 1
ATOM 546 C CA . ILE A 1 72 ? -2.122 7.552 -28.619 1.00 17.95 72 ILE A CA 1
ATOM 547 C C . ILE A 1 72 ? -2.173 6.030 -28.682 1.00 18.27 72 ILE A C 1
ATOM 548 O O . ILE A 1 72 ? -1.381 5.362 -28.021 1.00 19.24 72 ILE A O 1
ATOM 553 N N . LEU A 1 73 ? -3.102 5.491 -29.472 1.00 18.21 73 LEU A N 1
ATOM 554 C CA . LEU A 1 73 ? -3.284 4.045 -29.594 1.00 19.28 73 LEU A CA 1
ATOM 555 C C . LEU A 1 73 ? -2.299 3.340 -30.527 1.00 19.05 73 LEU A C 1
ATOM 556 O O . LEU A 1 73 ? -1.464 3.978 -31.158 1.00 18.51 73 LEU A O 1
ATOM 561 N N . SER A 1 74 ? -2.411 2.017 -30.610 1.00 18.55 74 SER A N 1
ATOM 562 C CA . SER A 1 74 ? -1.496 1.221 -31.425 1.00 18.37 74 SER A CA 1
ATOM 563 C C . SER A 1 74 ? -1.324 1.664 -32.878 1.00 18.39 74 SER A C 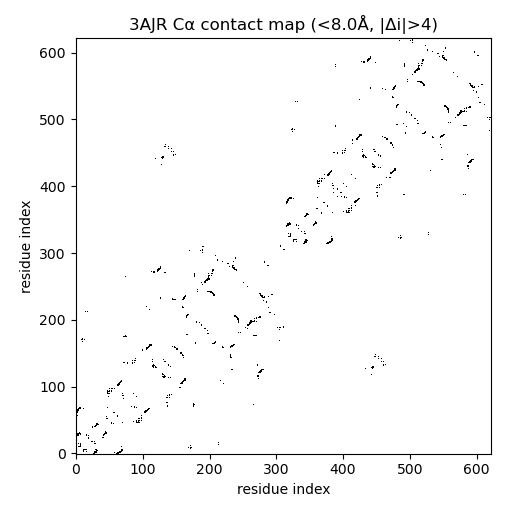1
ATOM 564 O O . SER A 1 74 ? -0.208 1.935 -33.316 1.00 19.05 74 SER A O 1
ATOM 567 N N . ALA A 1 75 ? -2.424 1.744 -33.619 1.00 18.57 75 ALA A N 1
ATOM 568 C CA . ALA A 1 75 ? -2.360 2.125 -35.030 1.00 19.03 75 ALA A CA 1
ATOM 569 C C . ALA A 1 75 ? -1.816 3.528 -35.272 1.00 19.89 75 ALA A C 1
ATOM 570 O O . ALA A 1 75 ? -0.878 3.715 -36.052 1.00 20.79 75 ALA A O 1
ATOM 572 N N . LYS A 1 76 ? -2.413 4.516 -34.617 1.00 18.85 76 LYS A N 1
ATOM 573 C CA . LYS A 1 76 ? -1.980 5.898 -34.769 1.00 19.56 76 LYS A CA 1
ATOM 574 C C . LYS A 1 76 ? -0.529 6.036 -34.326 1.00 18.86 76 LYS A C 1
ATOM 575 O O . LYS A 1 76 ? 0.237 6.811 -34.898 1.00 19.04 76 LYS A O 1
ATOM 581 N N . GLY A 1 77 ? -0.166 5.269 -33.301 1.00 18.26 77 GLY A N 1
ATOM 582 C CA . GLY A 1 77 ? 1.191 5.307 -32.791 1.00 19.46 77 GLY A CA 1
ATOM 583 C C . GLY A 1 77 ? 2.221 4.884 -33.819 1.00 19.87 77 GLY A C 1
ATOM 584 O O . GLY A 1 77 ? 3.344 5.390 -33.825 1.00 20.56 77 GLY A O 1
ATOM 585 N N . GLU A 1 78 ? 1.856 3.955 -34.697 1.00 20.20 78 GLU A N 1
ATOM 586 C CA . GLU A 1 78 ? 2.796 3.499 -35.713 1.00 21.13 78 GLU A CA 1
ATOM 587 C C . GLU A 1 78 ? 2.930 4.499 -36.848 1.00 22.24 78 GLU A C 1
ATOM 588 O O . GLU A 1 78 ? 3.940 4.519 -37.552 1.00 22.08 78 GLU A O 1
ATOM 594 N N . LYS A 1 79 ? 1.911 5.333 -37.022 1.00 22.94 79 LYS A N 1
ATOM 595 C CA . LYS A 1 79 ? 1.947 6.352 -38.058 1.00 23.83 79 LYS A CA 1
ATOM 596 C C . LYS A 1 79 ? 2.773 7.539 -37.571 1.00 23.94 79 LYS A C 1
ATOM 597 O O . LYS A 1 79 ? 3.331 8.287 -38.371 1.00 24.39 79 LYS A O 1
ATOM 603 N N . ASP A 1 80 ? 2.847 7.703 -36.252 1.00 22.78 80 ASP A N 1
ATOM 604 C CA . ASP A 1 80 ? 3.603 8.800 -35.649 1.00 21.86 80 ASP A CA 1
ATOM 605 C C . ASP A 1 80 ? 4.106 8.361 -34.273 1.00 21.84 80 ASP A C 1
ATOM 606 O O . ASP A 1 80 ? 3.545 8.741 -33.248 1.00 20.46 80 ASP A O 1
ATOM 611 N N . PRO A 1 81 ? 5.172 7.548 -34.237 1.00 21.27 81 PRO A N 1
ATOM 612 C CA . PRO A 1 81 ? 5.720 7.074 -32.962 1.00 20.78 81 PRO A CA 1
ATOM 613 C C . PRO A 1 81 ? 6.256 8.182 -32.065 1.00 20.85 81 PRO A C 1
ATOM 614 O O . PRO A 1 81 ? 6.246 8.052 -30.839 1.00 19.52 81 PRO A O 1
ATOM 618 N N . ALA A 1 82 ? 6.718 9.273 -32.670 1.00 20.01 82 ALA A N 1
ATOM 619 C CA . ALA A 1 82 ? 7.239 10.381 -31.883 1.00 20.52 82 ALA A CA 1
ATOM 620 C C . ALA A 1 82 ? 6.116 11.005 -31.062 1.00 20.20 82 ALA A C 1
ATOM 621 O O . ALA A 1 82 ? 6.321 11.412 -29.921 1.00 20.97 82 ALA A O 1
ATOM 623 N N . LEU A 1 83 ? 4.923 11.081 -31.642 1.00 20.55 83 LEU A N 1
ATOM 624 C CA . LEU A 1 83 ? 3.784 11.650 -30.935 1.00 20.71 83 LEU A CA 1
ATOM 625 C C . LEU A 1 83 ? 3.359 10.699 -29.817 1.00 20.39 83 LEU A C 1
ATOM 626 O O . LEU A 1 83 ? 3.075 11.127 -28.696 1.00 19.78 83 LEU A O 1
ATOM 631 N N . ALA A 1 84 ? 3.335 9.406 -30.123 1.00 19.97 84 ALA A N 1
ATOM 632 C CA . ALA A 1 84 ? 2.942 8.410 -29.137 1.00 19.40 84 ALA A CA 1
ATOM 633 C C . ALA A 1 84 ? 3.899 8.448 -27.950 1.00 19.27 84 ALA A C 1
ATOM 634 O O . ALA A 1 84 ? 3.477 8.386 -26.795 1.00 19.62 84 ALA A O 1
ATOM 636 N N . TYR A 1 85 ? 5.191 8.554 -28.231 1.00 18.40 85 TYR A N 1
ATOM 637 C CA . TYR A 1 85 ? 6.167 8.593 -27.156 1.00 18.55 85 TYR A CA 1
ATOM 638 C C . TYR A 1 85 ? 5.985 9.813 -26.256 1.00 18.89 85 TYR A C 1
ATOM 639 O O . TYR A 1 85 ? 5.993 9.688 -25.035 1.00 18.49 85 TYR A O 1
ATOM 648 N N . LYS A 1 86 ? 5.817 10.989 -26.852 1.00 18.29 86 LYS A N 1
ATOM 649 C CA . LYS A 1 86 ? 5.645 12.205 -26.058 1.00 19.75 86 LYS A CA 1
ATOM 650 C C . LYS A 1 86 ? 4.394 12.167 -25.185 1.00 19.28 86 LYS A C 1
ATOM 651 O O . LYS A 1 86 ? 4.455 12.425 -23.978 1.00 19.48 86 LYS A O 1
ATOM 657 N N . VAL A 1 87 ? 3.261 11.854 -25.804 1.00 18.78 87 VAL A N 1
ATOM 658 C CA . VAL A 1 87 ? 1.985 11.804 -25.102 1.00 19.70 87 VAL A CA 1
ATOM 659 C C . VAL A 1 87 ? 1.889 10.663 -24.101 1.00 18.78 87 VAL A C 1
ATOM 660 O O . VAL A 1 87 ? 1.493 10.868 -22.955 1.00 19.17 87 VAL A O 1
ATOM 664 N N . ASN A 1 88 ? 2.255 9.464 -24.539 1.00 17.93 88 ASN A N 1
ATOM 665 C CA . ASN A 1 88 ? 2.170 8.287 -23.688 1.00 18.49 88 ASN A CA 1
ATOM 666 C C . ASN A 1 88 ? 3.242 8.218 -22.603 1.00 18.95 88 ASN A C 1
ATOM 667 O O . ASN A 1 88 ? 2.926 8.072 -21.423 1.00 19.81 88 ASN A O 1
ATOM 672 N N . MET A 1 89 ? 4.504 8.320 -23.001 1.00 19.32 89 MET A N 1
ATOM 673 C CA . MET A 1 89 ? 5.595 8.230 -22.037 1.00 20.10 89 MET A CA 1
ATOM 674 C C . MET A 1 89 ? 5.689 9.435 -21.108 1.00 20.74 89 MET A C 1
ATOM 675 O O . MET A 1 89 ? 5.473 9.310 -19.907 1.00 20.97 89 MET A O 1
ATOM 680 N N . ASN A 1 90 ? 5.993 10.609 -21.649 1.00 22.08 90 ASN A N 1
ATOM 681 C CA . ASN A 1 90 ? 6.118 11.783 -20.800 1.00 22.56 90 ASN A CA 1
ATOM 682 C C . ASN A 1 90 ? 4.795 12.256 -20.197 1.00 21.40 90 ASN A C 1
ATOM 683 O O . ASN A 1 90 ? 4.779 12.850 -19.120 1.00 20.88 90 ASN A O 1
ATOM 688 N N . GLY A 1 91 ? 3.684 11.976 -20.873 1.00 18.97 91 GLY A N 1
ATOM 689 C CA . GLY A 1 91 ? 2.394 12.367 -20.332 1.00 17.98 91 GLY A CA 1
ATOM 690 C C . GLY A 1 91 ? 2.103 11.583 -19.065 1.00 16.84 91 GLY A C 1
ATOM 691 O O . GLY A 1 91 ? 1.635 12.124 -18.066 1.00 15.42 91 GLY A O 1
ATOM 692 N N . THR A 1 92 ? 2.391 10.288 -19.094 1.00 16.50 92 THR A N 1
ATOM 693 C CA . THR A 1 92 ? 2.160 9.449 -17.927 1.00 15.71 92 THR A CA 1
ATOM 694 C C . THR A 1 92 ? 3.130 9.805 -16.798 1.00 15.87 92 THR A C 1
ATOM 695 O O . THR A 1 92 ? 2.749 9.824 -15.622 1.00 15.08 92 THR A O 1
ATOM 699 N N . TYR A 1 93 ? 4.379 10.104 -17.143 1.00 15.95 93 TYR A N 1
ATOM 700 C CA . TYR A 1 93 ? 5.343 10.493 -16.118 1.00 16.52 93 TYR A CA 1
ATOM 701 C C . TYR A 1 93 ? 4.841 11.772 -15.438 1.00 16.43 93 TYR A C 1
ATOM 702 O O . TYR A 1 93 ? 4.880 11.893 -14.216 1.00 15.58 93 TYR A O 1
ATOM 711 N N . ASN A 1 94 ? 4.381 12.727 -16.244 1.00 16.92 94 ASN A N 1
ATOM 712 C CA . ASN A 1 94 ? 3.865 13.992 -15.722 1.00 16.69 94 ASN A CA 1
ATOM 713 C C . ASN A 1 94 ? 2.699 13.764 -14.767 1.00 16.55 94 ASN A C 1
ATOM 714 O O . ASN A 1 94 ? 2.610 14.390 -13.714 1.00 16.35 94 ASN A O 1
ATOM 719 N N . ILE A 1 95 ? 1.791 12.870 -15.145 1.00 15.27 95 ILE A N 1
ATOM 720 C CA . ILE A 1 95 ? 0.636 12.581 -14.309 1.00 15.54 95 ILE A CA 1
ATOM 721 C C . ILE A 1 95 ? 1.060 11.953 -12.984 1.00 14.80 95 ILE A C 1
ATOM 722 O O . ILE A 1 95 ? 0.589 12.348 -11.925 1.00 15.05 95 ILE A O 1
ATOM 727 N N . LEU A 1 96 ? 1.949 10.971 -13.047 1.00 14.93 96 LEU A N 1
ATOM 728 C CA . LEU A 1 96 ? 2.407 10.317 -11.829 1.00 15.87 96 LEU A CA 1
ATOM 729 C C . LEU A 1 96 ? 3.116 11.287 -10.884 1.00 16.10 96 LEU A C 1
ATOM 730 O O . LEU A 1 96 ? 2.789 11.360 -9.698 1.00 16.26 96 LEU A O 1
ATOM 735 N N . GLU A 1 97 ? 4.078 12.039 -11.409 1.00 16.41 97 GLU A N 1
ATOM 736 C CA . GLU A 1 97 ? 4.819 12.987 -10.587 1.00 17.58 97 GLU A CA 1
ATOM 737 C C . GLU A 1 97 ? 3.923 14.098 -10.041 1.00 17.49 97 GLU A C 1
ATOM 738 O O . GLU A 1 97 ? 4.094 14.535 -8.904 1.00 18.00 97 GLU A O 1
ATOM 744 N N . ALA A 1 98 ? 2.963 14.549 -10.846 1.00 17.68 98 ALA A N 1
ATOM 745 C CA . ALA A 1 98 ? 2.039 15.591 -10.407 1.00 16.77 98 ALA A CA 1
ATOM 746 C C . ALA A 1 98 ? 1.157 15.055 -9.281 1.00 16.98 98 ALA A C 1
ATOM 747 O O . ALA A 1 98 ? 0.912 15.739 -8.290 1.00 16.42 98 ALA A O 1
ATOM 749 N N . ALA A 1 99 ? 0.672 13.825 -9.431 1.00 16.80 99 ALA A N 1
ATOM 750 C CA . ALA A 1 99 ? -0.179 13.237 -8.406 1.00 16.95 99 ALA A CA 1
ATOM 751 C C . ALA A 1 99 ? 0.594 13.083 -7.103 1.00 16.80 99 ALA A C 1
ATOM 752 O O . ALA A 1 99 ? 0.068 13.345 -6.015 1.00 17.84 99 ALA A O 1
ATOM 754 N N . LYS A 1 100 ? 1.846 12.655 -7.224 1.00 16.64 100 LYS A N 1
ATOM 755 C CA . LYS A 1 100 ? 2.708 12.451 -6.070 1.00 19.30 100 LYS A CA 1
ATOM 756 C C . LYS A 1 100 ? 3.014 13.770 -5.355 1.00 19.88 100 LYS A C 1
ATOM 757 O O . LYS A 1 100 ? 2.921 13.856 -4.130 1.00 19.47 100 LYS A O 1
ATOM 763 N N . GLN A 1 101 ? 3.360 14.797 -6.127 1.00 20.54 101 GLN A N 1
ATOM 764 C CA . GLN A 1 101 ? 3.686 16.107 -5.567 1.00 22.48 101 GLN A CA 1
ATOM 765 C C . GLN A 1 101 ? 2.511 16.790 -4.881 1.00 23.52 101 GLN A C 1
ATOM 766 O O . GLN A 1 101 ? 2.686 17.509 -3.895 1.00 24.10 101 GLN A O 1
ATOM 772 N N . HIS A 1 102 ? 1.314 16.575 -5.413 1.00 23.06 102 HIS A N 1
ATOM 773 C CA . HIS A 1 102 ? 0.108 17.143 -4.832 1.00 25.43 102 HIS A CA 1
ATOM 774 C C . HIS A 1 102 ? -0.447 16.000 -3.993 1.00 26.64 102 HIS A C 1
ATOM 775 O O . HIS A 1 102 ? 0.219 14.977 -3.849 1.00 28.62 102 HIS A O 1
ATOM 782 N N . ARG A 1 103 ? -1.634 16.131 -3.422 1.00 27.45 103 ARG A N 1
ATOM 783 C CA . ARG A 1 103 ? -2.108 15.006 -2.627 1.00 28.61 103 ARG A CA 1
ATOM 784 C C . ARG A 1 103 ? -3.232 14.234 -3.282 1.00 26.56 103 ARG A C 1
ATOM 785 O O . ARG A 1 103 ? -4.350 14.177 -2.766 1.00 28.31 103 ARG A O 1
ATOM 793 N N . VAL A 1 104 ? -2.925 13.650 -4.437 1.00 22.33 104 VAL A N 1
ATOM 794 C CA . VAL A 1 104 ? -3.893 12.837 -5.161 1.00 18.92 104 VAL A CA 1
ATOM 795 C C . VAL A 1 104 ? -3.768 11.449 -4.555 1.00 18.38 104 VAL A C 1
ATOM 796 O O . VAL A 1 104 ? -2.677 10.893 -4.508 1.00 19.07 104 VAL A O 1
ATOM 800 N N . GLU A 1 105 ? -4.885 10.896 -4.093 1.00 18.07 105 GLU A N 1
ATOM 801 C CA . GLU A 1 105 ? -4.881 9.588 -3.453 1.00 17.99 105 GLU A CA 1
ATOM 802 C C . GLU A 1 105 ? -4.714 8.415 -4.409 1.00 17.68 105 GLU A C 1
ATOM 803 O O . GLU A 1 105 ? -3.955 7.489 -4.123 1.00 17.97 105 GLU A O 1
ATOM 809 N N . LYS A 1 106 ? -5.410 8.450 -5.540 1.00 16.17 106 LYS A N 1
ATOM 810 C CA . LYS A 1 106 ? -5.322 7.347 -6.493 1.00 14.96 106 LYS A CA 1
ATOM 811 C C . LYS A 1 106 ? -5.174 7.755 -7.948 1.00 14.71 106 LYS A C 1
ATOM 812 O O . LYS A 1 106 ? -5.695 8.778 -8.381 1.00 15.06 106 LYS A O 1
ATOM 818 N N . VAL A 1 107 ? -4.462 6.923 -8.700 1.00 13.83 107 VAL A N 1
ATOM 819 C CA . VAL A 1 107 ? -4.294 7.122 -10.133 1.00 13.97 107 VAL A CA 1
ATOM 820 C C . VAL A 1 107 ? -4.606 5.765 -10.741 1.00 14.65 107 VAL A C 1
ATOM 821 O O . VAL A 1 107 ? -4.054 4.762 -10.305 1.00 14.32 107 VAL A O 1
ATOM 825 N N . VAL A 1 108 ? -5.504 5.736 -11.721 1.00 14.58 108 VAL A N 1
ATOM 826 C CA . VAL A 1 108 ? -5.879 4.491 -12.389 1.00 15.14 108 VAL A CA 1
ATOM 827 C C . VAL A 1 108 ? -5.530 4.627 -13.860 1.00 16.46 108 VAL A C 1
ATOM 828 O O . VAL A 1 108 ? -5.935 5.584 -14.521 1.00 15.98 108 VAL A O 1
ATOM 832 N N . ILE A 1 109 ? -4.773 3.664 -14.369 1.00 16.61 109 ILE A N 1
ATOM 833 C CA . ILE A 1 109 ? -4.336 3.705 -15.756 1.00 17.43 109 ILE A CA 1
ATOM 834 C C . ILE A 1 109 ? -4.805 2.495 -16.552 1.00 18.00 109 ILE A C 1
ATOM 835 O O . ILE A 1 109 ? -4.643 1.354 -16.118 1.00 18.39 109 ILE A O 1
ATOM 840 N N . PRO A 1 110 ? -5.413 2.731 -17.723 1.00 17.59 110 PRO A N 1
ATOM 841 C CA . PRO A 1 110 ? -5.874 1.605 -18.538 1.00 17.45 110 PRO A CA 1
ATOM 842 C C . PRO A 1 110 ? -4.742 1.095 -19.428 1.00 18.32 110 PRO A C 1
ATOM 843 O O . PRO A 1 110 ? -4.350 1.762 -20.389 1.00 20.13 110 PRO A O 1
ATOM 847 N N . SER A 1 111 ? -4.190 -0.069 -19.105 1.00 15.75 111 SER A N 1
ATOM 848 C CA . SER A 1 111 ? -3.133 -0.600 -19.939 1.00 15.60 111 SER A CA 1
ATOM 849 C C . SER A 1 111 ? -3.740 -1.412 -21.073 1.00 15.20 111 SER A C 1
ATOM 850 O O . SER A 1 111 ? -4.939 -1.306 -21.335 1.00 15.32 111 SER A O 1
ATOM 853 N N . THR A 1 112 ? -2.938 -2.262 -21.709 1.00 14.01 112 THR A N 1
ATOM 854 C CA . THR A 1 112 ? -3.415 -2.976 -22.885 1.00 15.19 112 THR A CA 1
ATOM 855 C C . THR A 1 112 ? -2.682 -4.276 -23.181 1.00 15.01 112 THR A C 1
ATOM 856 O O . THR A 1 112 ? -1.563 -4.477 -22.714 1.00 13.56 112 THR A O 1
ATOM 860 N N . ILE A 1 113 ? -3.309 -5.149 -23.972 1.00 15.01 113 ILE A N 1
ATOM 861 C CA . ILE A 1 113 ? -2.651 -6.392 -24.367 1.00 16.91 113 ILE A CA 1
ATOM 862 C C . ILE A 1 113 ? -1.507 -5.987 -25.306 1.00 16.40 113 ILE A C 1
ATOM 863 O O . ILE A 1 113 ? -0.684 -6.807 -25.706 1.00 16.49 113 ILE A O 1
ATOM 868 N N . GLY A 1 114 ? -1.468 -4.702 -25.651 1.00 14.69 114 GLY A N 1
ATOM 869 C CA . GLY A 1 114 ? -0.413 -4.194 -26.504 1.00 15.30 114 GLY A CA 1
ATOM 870 C C . GLY A 1 114 ? 0.950 -4.296 -25.832 1.00 14.38 114 GLY A C 1
ATOM 871 O O . GLY A 1 114 ? 1.971 -4.105 -26.484 1.00 13.97 114 GLY A O 1
ATOM 872 N N . VAL A 1 115 ? 0.979 -4.584 -24.532 1.00 14.84 115 VAL A N 1
ATOM 873 C CA . VAL A 1 115 ? 2.257 -4.726 -23.832 1.00 14.15 115 VAL A CA 1
ATOM 874 C C . VAL A 1 115 ? 2.895 -6.068 -24.167 1.00 14.79 115 VAL A C 1
ATOM 875 O O . VAL A 1 115 ? 4.041 -6.316 -23.817 1.00 15.17 115 VAL A O 1
ATOM 879 N N . PHE A 1 116 ? 2.148 -6.933 -24.849 1.00 15.57 116 PHE A N 1
ATOM 880 C CA . PHE A 1 116 ? 2.668 -8.250 -25.215 1.00 15.61 116 PHE A CA 1
ATOM 881 C C . PHE A 1 116 ? 3.303 -8.256 -26.613 1.00 16.77 116 PHE A C 1
ATOM 882 O O . PHE A 1 116 ? 3.037 -7.376 -27.440 1.00 16.93 116 PHE A O 1
ATOM 890 N N . GLY A 1 117 ? 4.146 -9.258 -26.864 1.00 17.53 117 GLY A N 1
ATOM 891 C CA . GLY A 1 117 ? 4.811 -9.378 -28.150 1.00 17.97 117 GLY A CA 1
ATOM 892 C C . GLY A 1 117 ? 4.809 -10.820 -28.633 1.00 18.99 117 GLY A C 1
ATOM 893 O O . GLY A 1 117 ? 4.208 -11.677 -27.997 1.00 17.18 117 GLY A O 1
ATOM 894 N N . PRO A 1 118 ? 5.476 -11.115 -29.758 1.00 19.40 118 PRO A N 1
ATOM 895 C CA . PRO A 1 118 ? 5.550 -12.458 -30.344 1.00 20.40 118 PRO A CA 1
ATOM 896 C C . PRO A 1 118 ? 5.934 -13.592 -29.386 1.00 20.20 118 PRO A C 1
ATOM 897 O O . PRO A 1 118 ? 5.429 -14.712 -29.508 1.00 21.28 118 PRO A O 1
ATOM 901 N N . GLU A 1 119 ? 6.824 -13.303 -28.433 1.00 19.34 119 GLU A N 1
ATOM 902 C CA . GLU A 1 119 ? 7.280 -14.309 -27.475 1.00 19.26 119 GLU A CA 1
ATOM 903 C C . GLU A 1 119 ? 6.265 -14.643 -26.385 1.00 19.32 119 GLU A C 1
ATOM 904 O O . GLU A 1 119 ? 6.400 -15.651 -25.686 1.00 19.72 119 GLU A O 1
ATOM 910 N N . THR A 1 120 ? 5.259 -13.791 -26.226 1.00 19.16 120 THR A N 1
ATOM 911 C CA . THR A 1 120 ? 4.235 -14.011 -25.215 1.00 19.51 120 THR A CA 1
ATOM 912 C C . THR A 1 120 ? 3.351 -15.174 -25.652 1.00 20.67 120 THR A C 1
ATOM 913 O O . THR A 1 120 ? 2.925 -15.229 -26.803 1.00 20.54 120 THR A O 1
ATOM 917 N N . PRO A 1 121 ? 3.075 -16.127 -24.744 1.00 21.50 121 PRO A N 1
ATOM 918 C CA . PRO A 1 121 ? 2.226 -17.265 -25.111 1.00 22.37 121 PRO A CA 1
ATOM 919 C C . PRO A 1 121 ? 0.916 -16.761 -25.715 1.00 23.16 121 PRO A C 1
ATOM 920 O O . PRO A 1 121 ? 0.403 -15.725 -25.304 1.00 23.18 121 PRO A O 1
ATOM 924 N N . LYS A 1 122 ? 0.378 -17.500 -26.681 1.00 22.57 122 LYS A N 1
ATOM 925 C CA . LYS A 1 122 ? -0.852 -17.101 -27.364 1.00 23.58 122 LYS A CA 1
ATOM 926 C C . LYS A 1 122 ? -2.174 -17.431 -26.674 1.00 23.02 122 LYS A C 1
ATOM 927 O O . LYS A 1 122 ? -3.164 -16.716 -26.856 1.00 23.71 122 LYS A O 1
ATOM 933 N N . ASN A 1 123 ? -2.195 -18.499 -25.887 1.00 23.79 123 ASN A N 1
ATOM 934 C CA . ASN A 1 123 ? -3.425 -18.926 -25.228 1.00 24.57 123 ASN A CA 1
ATOM 935 C C . ASN A 1 123 ? -3.485 -18.721 -23.718 1.00 23.04 123 ASN A C 1
ATOM 936 O O . ASN A 1 123 ? -2.539 -19.033 -22.995 1.00 23.42 123 ASN A O 1
ATOM 941 N N . LYS A 1 124 ? -4.615 -18.194 -23.257 1.00 21.73 124 LYS A N 1
ATOM 942 C CA . LYS A 1 124 ? -4.861 -17.938 -21.841 1.00 22.70 124 LYS A CA 1
ATOM 943 C C . LYS A 1 124 ? -3.635 -17.414 -21.099 1.00 21.96 124 LYS A C 1
ATOM 944 O O . LYS A 1 124 ? -3.232 -17.967 -20.074 1.00 22.43 124 LYS A O 1
ATOM 950 N N . VAL A 1 125 ? -3.062 -16.334 -21.616 1.00 21.52 125 VAL A N 1
ATOM 951 C CA . VAL A 1 125 ? -1.876 -15.727 -21.023 1.00 21.35 125 VAL A CA 1
ATOM 952 C C . VAL A 1 125 ? -2.167 -15.137 -19.644 1.00 19.48 125 VAL A C 1
ATOM 953 O O . VAL A 1 125 ? -3.150 -14.414 -19.467 1.00 19.48 125 VAL A O 1
ATOM 957 N N . PRO A 1 126 ? -1.322 -15.446 -18.645 1.00 18.65 126 PRO A N 1
ATOM 958 C CA . PRO A 1 126 ? -1.525 -14.911 -17.294 1.00 17.58 126 PRO A CA 1
ATOM 959 C C . PRO A 1 126 ? -0.913 -13.506 -17.246 1.00 17.14 126 PRO A C 1
ATOM 960 O O . PRO A 1 126 ? -0.247 -13.090 -18.191 1.00 16.61 126 PRO A O 1
ATOM 964 N N . SER A 1 127 ? -1.121 -12.791 -16.144 1.00 16.86 127 SER A N 1
ATOM 965 C CA . SER A 1 127 ? -0.615 -11.425 -16.021 1.00 17.24 127 SER A CA 1
ATOM 966 C C . SER A 1 127 ? 0.899 -11.296 -15.924 1.00 17.99 127 SER A C 1
ATOM 967 O O . SER A 1 127 ? 1.476 -10.339 -16.452 1.00 18.11 127 SER A O 1
ATOM 970 N N . ILE A 1 128 ? 1.541 -12.239 -15.244 1.00 17.60 128 ILE A N 1
ATOM 971 C CA . ILE A 1 128 ? 2.999 -12.231 -15.133 1.00 17.42 128 ILE A CA 1
ATOM 972 C C . ILE A 1 128 ? 3.479 -13.126 -16.265 1.00 17.06 128 ILE A C 1
ATOM 973 O O . ILE A 1 128 ? 3.322 -14.346 -16.213 1.00 16.44 128 ILE A O 1
ATOM 978 N N . THR A 1 129 ? 4.054 -12.514 -17.294 1.00 16.74 129 THR A N 1
ATOM 979 C CA . THR A 1 129 ? 4.509 -13.263 -18.457 1.00 16.26 129 THR A CA 1
ATOM 980 C C . THR A 1 129 ? 5.552 -12.454 -19.217 1.00 16.14 129 THR A C 1
ATOM 981 O O . THR A 1 129 ? 6.078 -11.463 -18.706 1.00 17.68 129 THR A O 1
ATOM 985 N N . ILE A 1 130 ? 5.859 -12.880 -20.437 1.00 16.10 130 ILE A N 1
ATOM 986 C CA . ILE A 1 130 ? 6.833 -12.180 -21.260 1.00 17.03 130 ILE A CA 1
ATOM 987 C C . ILE A 1 130 ? 6.198 -10.919 -21.838 1.00 16.85 130 ILE A C 1
ATOM 988 O O . ILE A 1 130 ? 5.098 -10.967 -22.387 1.00 16.10 130 ILE A O 1
ATOM 993 N N . THR A 1 131 ? 6.883 -9.786 -21.693 1.00 17.14 131 THR A N 1
ATOM 994 C CA . THR A 1 131 ? 6.373 -8.522 -22.217 1.00 17.81 131 THR A CA 1
ATOM 995 C C . THR A 1 131 ? 7.424 -7.830 -23.066 1.00 17.23 131 THR A C 1
ATOM 996 O O . THR A 1 131 ? 8.194 -6.997 -22.579 1.00 17.90 131 THR A O 1
ATOM 1000 N N . ARG A 1 132 ? 7.453 -8.183 -24.347 1.00 17.37 132 ARG A N 1
ATOM 1001 C CA . ARG A 1 132 ? 8.408 -7.595 -25.280 1.00 17.92 132 ARG A CA 1
ATOM 1002 C C . ARG A 1 132 ? 7.624 -7.022 -26.459 1.00 17.38 132 ARG A C 1
ATOM 1003 O O . ARG A 1 132 ? 7.715 -7.509 -27.584 1.00 17.33 132 ARG A O 1
ATOM 1011 N N . PRO A 1 133 ? 6.842 -5.959 -26.212 1.00 17.19 133 PRO A N 1
ATOM 1012 C CA . PRO A 1 133 ? 6.046 -5.331 -27.267 1.00 16.69 133 PRO A CA 1
ATOM 1013 C C . PRO A 1 133 ? 6.835 -4.831 -28.468 1.00 16.70 133 PRO A C 1
ATOM 1014 O O . PRO A 1 133 ? 7.978 -4.382 -28.343 1.00 16.59 133 PRO A O 1
ATOM 1018 N N . ARG A 1 134 ? 6.204 -4.900 -29.635 1.00 16.44 134 ARG A N 1
ATOM 1019 C CA . ARG A 1 134 ? 6.836 -4.468 -30.872 1.00 16.71 134 ARG A CA 1
ATOM 1020 C C . ARG A 1 134 ? 6.231 -3.213 -31.504 1.00 17.86 134 ARG A C 1
ATOM 1021 O O . ARG A 1 134 ? 6.514 -2.902 -32.660 1.00 18.96 134 ARG A O 1
ATOM 1029 N N . THR A 1 135 ? 5.383 -2.505 -30.761 1.00 16.57 135 THR A N 1
ATOM 1030 C CA . THR A 1 135 ? 4.808 -1.247 -31.245 1.00 17.16 135 THR A CA 1
ATOM 1031 C C . THR A 1 135 ? 5.203 -0.162 -30.254 1.00 16.85 135 THR A C 1
ATOM 1032 O O . THR A 1 135 ? 5.381 -0.441 -29.070 1.00 17.16 135 THR A O 1
ATOM 1036 N N . MET A 1 136 ? 5.342 1.072 -30.728 1.00 17.27 136 MET A N 1
ATOM 1037 C CA . MET A 1 136 ? 5.691 2.168 -29.833 1.00 16.36 136 MET A CA 1
ATOM 1038 C C . MET A 1 136 ? 4.631 2.237 -28.736 1.00 16.68 136 MET A C 1
ATOM 1039 O O . MET A 1 136 ? 4.944 2.455 -27.571 1.00 15.40 136 MET A O 1
ATOM 1044 N N . PHE A 1 137 ? 3.377 2.045 -29.128 1.00 15.78 137 PHE A N 1
ATOM 1045 C CA . PHE A 1 137 ? 2.250 2.046 -28.201 1.00 16.48 137 PHE A CA 1
ATOM 1046 C C . PHE A 1 137 ? 2.517 1.063 -27.058 1.00 14.75 137 PHE A C 1
ATOM 1047 O O . PHE A 1 137 ? 2.460 1.424 -25.876 1.00 14.53 137 PHE A O 1
ATOM 1055 N N . GLY A 1 138 ? 2.819 -0.180 -27.420 1.00 14.19 138 GLY A N 1
ATOM 1056 C CA . GLY A 1 138 ? 3.084 -1.199 -26.422 1.00 14.04 138 GLY A CA 1
ATOM 1057 C C . GLY A 1 138 ? 4.277 -0.895 -25.534 1.00 14.85 138 GLY A C 1
ATOM 1058 O O . GLY A 1 138 ? 4.250 -1.191 -24.336 1.00 14.85 138 GLY A O 1
ATOM 1059 N N . VAL A 1 139 ? 5.328 -0.319 -26.112 1.00 15.55 139 VAL A N 1
ATOM 1060 C CA . VAL A 1 139 ? 6.517 0.020 -25.333 1.00 15.34 139 VAL A CA 1
ATOM 1061 C C . VAL A 1 139 ? 6.150 1.061 -24.283 1.00 15.11 139 VAL A C 1
ATOM 1062 O O . VAL A 1 139 ? 6.502 0.919 -23.111 1.00 15.61 139 VAL A O 1
ATOM 1066 N N . THR A 1 140 ? 5.427 2.100 -24.696 1.00 14.50 140 THR A N 1
ATOM 1067 C CA . THR A 1 140 ? 5.027 3.137 -23.754 1.00 14.67 140 THR A CA 1
ATOM 1068 C C . THR A 1 140 ? 4.096 2.621 -22.661 1.00 14.43 140 THR A C 1
ATOM 1069 O O . THR A 1 140 ? 4.168 3.082 -21.525 1.00 15.18 140 THR A O 1
ATOM 1073 N N . LYS A 1 141 ? 3.228 1.667 -22.995 1.00 14.14 141 LYS A N 1
ATOM 1074 C CA . LYS A 1 141 ? 2.294 1.122 -22.016 1.00 14.82 141 LYS A CA 1
ATOM 1075 C C . LYS A 1 141 ? 2.939 0.200 -20.985 1.00 14.49 141 LYS A C 1
ATOM 1076 O O . LYS A 1 141 ? 2.565 0.222 -19.813 1.00 13.29 141 LYS A O 1
ATOM 1082 N N . ILE A 1 142 ? 3.896 -0.625 -21.400 1.00 13.25 142 ILE A N 1
ATOM 1083 C CA . ILE A 1 142 ? 4.534 -1.470 -20.410 1.00 14.19 142 ILE A CA 1
ATOM 1084 C C . ILE A 1 142 ? 5.373 -0.555 -19.518 1.00 15.18 142 ILE A C 1
ATOM 1085 O O . ILE A 1 142 ? 5.502 -0.788 -18.316 1.00 14.82 142 ILE A O 1
ATOM 1090 N N . ALA A 1 143 ? 5.923 0.508 -20.098 1.00 13.39 143 ALA A N 1
ATOM 1091 C CA . ALA A 1 143 ? 6.698 1.455 -19.306 1.00 15.17 143 ALA A CA 1
ATOM 1092 C C . ALA A 1 143 ? 5.775 2.107 -18.273 1.00 15.30 143 ALA A C 1
ATOM 1093 O O . ALA A 1 143 ? 6.152 2.279 -17.116 1.00 16.00 143 ALA A O 1
ATOM 1095 N N . ALA A 1 144 ? 4.564 2.467 -18.694 1.00 14.58 144 ALA A N 1
ATOM 1096 C CA . ALA A 1 144 ? 3.596 3.096 -17.793 1.00 15.50 144 ALA A CA 1
ATOM 1097 C C . ALA A 1 144 ? 3.237 2.170 -16.629 1.00 15.19 144 ALA A C 1
ATOM 1098 O O . ALA A 1 144 ? 3.098 2.615 -15.486 1.00 15.34 144 ALA A O 1
ATOM 1100 N N . GLU A 1 145 ? 3.088 0.879 -16.922 1.00 14.06 145 GLU A N 1
ATOM 1101 C CA . GLU A 1 145 ? 2.762 -0.105 -15.890 1.00 13.99 145 GLU A CA 1
ATOM 1102 C C . GLU A 1 145 ? 3.891 -0.209 -14.877 1.00 13.82 145 GLU A C 1
ATOM 1103 O O . GLU A 1 145 ? 3.658 -0.319 -13.670 1.00 14.57 145 GLU A O 1
ATOM 1109 N N . LEU A 1 146 ? 5.118 -0.193 -15.384 1.00 13.81 146 LEU A N 1
ATOM 1110 C CA . LEU A 1 146 ? 6.290 -0.296 -14.532 1.00 13.07 146 LEU A CA 1
ATOM 1111 C C . LEU A 1 146 ? 6.492 0.968 -13.702 1.00 13.92 146 LEU A C 1
ATOM 1112 O O . LEU A 1 146 ? 6.873 0.891 -12.533 1.00 14.10 146 LEU A O 1
ATOM 1117 N N . LEU A 1 147 ? 6.236 2.128 -14.301 1.00 13.78 147 LEU A N 1
ATOM 1118 C CA . LEU A 1 147 ? 6.382 3.394 -13.583 1.00 14.30 147 LEU A CA 1
ATOM 1119 C C . LEU A 1 147 ? 5.287 3.494 -12.529 1.00 14.01 147 LEU A C 1
ATOM 1120 O O . LEU A 1 147 ? 5.527 3.970 -11.422 1.00 14.25 147 LEU A O 1
ATOM 1125 N N . GLY A 1 148 ? 4.090 3.026 -12.876 1.00 13.45 148 GLY A N 1
ATOM 1126 C CA . GLY A 1 148 ? 2.985 3.052 -11.938 1.00 13.24 148 GLY A CA 1
ATOM 1127 C C . GLY A 1 148 ? 3.309 2.220 -10.714 1.00 14.42 148 GLY A C 1
ATOM 1128 O O . GLY A 1 148 ? 3.122 2.660 -9.581 1.00 12.77 148 GLY A O 1
ATOM 1129 N N . GLN A 1 149 ? 3.800 1.003 -10.940 1.00 12.47 149 GLN A N 1
ATOM 1130 C CA . GLN A 1 149 ? 4.148 0.133 -9.826 1.00 14.02 149 GLN A CA 1
ATOM 1131 C C . GLN A 1 149 ? 5.287 0.752 -9.025 1.00 12.88 149 GLN A C 1
ATOM 1132 O O . GLN A 1 149 ? 5.305 0.668 -7.796 1.00 12.81 149 GLN A O 1
ATOM 1138 N N . TYR A 1 150 ? 6.229 1.391 -9.715 1.00 13.44 150 TYR A N 1
ATOM 1139 C CA . TYR A 1 150 ? 7.356 2.011 -9.029 1.00 13.73 150 TYR A CA 1
ATOM 1140 C C . TYR A 1 150 ? 6.888 3.165 -8.153 1.00 13.75 150 TYR A C 1
ATOM 1141 O O . TYR A 1 150 ? 7.382 3.339 -7.043 1.00 14.30 150 TYR A O 1
ATOM 1150 N N . TYR A 1 151 ? 5.935 3.954 -8.642 1.00 14.11 151 TYR A N 1
ATOM 1151 C CA . TYR A 1 151 ? 5.458 5.067 -7.839 1.00 13.84 151 TYR A CA 1
ATOM 1152 C C . TYR A 1 151 ? 4.789 4.574 -6.564 1.00 13.88 151 TYR A C 1
ATOM 1153 O O . TYR A 1 151 ? 4.846 5.244 -5.544 1.00 13.07 151 TYR A O 1
ATOM 1162 N N . TYR A 1 152 ? 4.166 3.398 -6.597 1.00 13.57 152 TYR A N 1
ATOM 1163 C CA . TYR A 1 152 ? 3.588 2.893 -5.364 1.00 14.38 152 TYR A CA 1
ATOM 1164 C C . TYR A 1 152 ? 4.695 2.362 -4.457 1.00 13.50 152 TYR A C 1
ATOM 1165 O O . TYR A 1 152 ? 4.801 2.756 -3.299 1.00 13.51 152 TYR A O 1
ATOM 1174 N N . GLU A 1 153 ? 5.536 1.470 -4.977 1.00 13.44 153 GLU A N 1
ATOM 1175 C CA . GLU A 1 153 ? 6.581 0.909 -4.132 1.00 14.60 153 GLU A CA 1
ATOM 1176 C C . GLU A 1 153 ? 7.585 1.921 -3.585 1.00 14.41 153 GLU A C 1
ATOM 1177 O O . GLU A 1 153 ? 8.035 1.795 -2.446 1.00 14.90 153 GLU A O 1
ATOM 1183 N N . LYS A 1 154 ? 7.910 2.939 -4.378 1.00 14.16 154 LYS A N 1
ATOM 1184 C CA . LYS A 1 154 ? 8.883 3.946 -3.962 1.00 13.43 154 LYS A CA 1
ATOM 1185 C C . LYS A 1 154 ? 8.312 5.092 -3.130 1.00 14.23 154 LYS A C 1
ATOM 1186 O O . LYS A 1 154 ? 8.876 5.450 -2.097 1.00 15.02 154 LYS A O 1
ATOM 1192 N N . PHE A 1 155 ? 7.189 5.650 -3.576 1.00 13.56 155 PHE A N 1
ATOM 1193 C CA . PHE A 1 155 ? 6.582 6.798 -2.902 1.00 15.25 155 PHE A CA 1
ATOM 1194 C C . PHE A 1 155 ? 5.267 6.532 -2.178 1.00 15.06 155 PHE A C 1
ATOM 1195 O O . PHE A 1 155 ? 4.737 7.419 -1.503 1.00 15.60 155 PHE A O 1
ATOM 1203 N N . GLY A 1 156 ? 4.729 5.329 -2.328 1.00 14.58 156 GLY A N 1
ATOM 1204 C CA . GLY A 1 156 ? 3.474 5.015 -1.673 1.00 14.73 156 GLY A CA 1
ATOM 1205 C C . GLY A 1 156 ? 2.246 5.547 -2.393 1.00 13.63 156 GLY A C 1
ATOM 1206 O O . GLY A 1 156 ? 1.148 5.522 -1.836 1.00 14.51 156 GLY A O 1
ATOM 1207 N N . LEU A 1 157 ? 2.415 6.032 -3.623 1.00 12.65 157 LEU A N 1
ATOM 1208 C CA . LEU A 1 157 ? 1.279 6.544 -4.389 1.00 12.58 157 LEU A CA 1
ATOM 1209 C C . LEU A 1 157 ? 0.441 5.372 -4.881 1.00 13.40 157 LEU A C 1
ATOM 1210 O O . LEU A 1 157 ? 0.962 4.442 -5.494 1.00 12.84 157 LEU A O 1
ATOM 1215 N N . ASP A 1 158 ? -0.860 5.436 -4.626 1.00 11.93 158 ASP A N 1
ATOM 1216 C CA . ASP A 1 158 ? -1.779 4.368 -5.010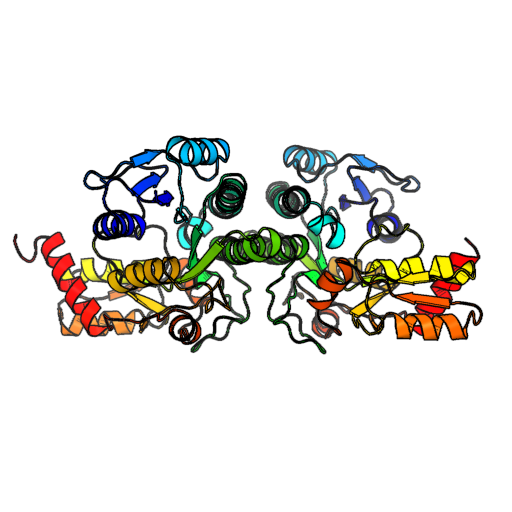 1.00 12.80 158 ASP A CA 1
ATOM 1217 C C . ASP A 1 158 ? -2.071 4.358 -6.506 1.00 12.91 158 ASP A C 1
ATOM 1218 O O . ASP A 1 158 ? -3.047 4.957 -6.961 1.00 13.85 158 ASP A O 1
ATOM 1223 N N . VAL A 1 159 ? -1.228 3.665 -7.266 1.00 11.46 159 VAL A N 1
ATOM 1224 C CA . VAL A 1 159 ? -1.397 3.572 -8.716 1.00 12.00 159 VAL A CA 1
ATOM 1225 C C . VAL A 1 159 ? -1.845 2.158 -9.072 1.00 11.92 159 VAL A C 1
ATOM 1226 O O . VAL A 1 159 ? -1.258 1.175 -8.611 1.00 13.29 159 VAL A O 1
ATOM 1230 N N . ARG A 1 160 ? -2.894 2.060 -9.884 1.00 12.49 160 ARG A N 1
ATOM 1231 C CA . ARG A 1 160 ? -3.433 0.759 -10.270 1.00 13.15 160 ARG A CA 1
ATOM 1232 C C . ARG A 1 160 ? -3.668 0.705 -11.772 1.00 13.26 160 ARG A C 1
ATOM 1233 O O . ARG A 1 160 ? -3.898 1.727 -12.412 1.00 12.70 160 ARG A O 1
ATOM 1241 N N . SER A 1 161 ? -3.615 -0.491 -12.345 1.00 12.83 161 SER A N 1
ATOM 1242 C CA . SER A 1 161 ? -3.843 -0.613 -13.775 1.00 13.31 161 SER A CA 1
ATOM 1243 C C . SER A 1 161 ? -4.281 -2.015 -14.154 1.00 13.89 161 SER A C 1
ATOM 1244 O O . SER A 1 161 ? -3.956 -2.982 -13.467 1.00 13.78 161 SER A O 1
ATOM 1247 N N . LEU A 1 162 ? -5.045 -2.095 -15.237 1.00 14.33 162 LEU A N 1
ATOM 1248 C CA . LEU A 1 162 ? -5.507 -3.361 -15.786 1.00 14.94 162 LEU A CA 1
ATOM 1249 C C . LEU A 1 162 ? -5.173 -3.299 -17.268 1.00 15.83 162 LEU A C 1
ATOM 1250 O O . LEU A 1 162 ? -4.939 -2.218 -17.812 1.00 17.04 162 LEU A O 1
ATOM 1255 N N . ARG A 1 163 ? -5.124 -4.455 -17.919 1.00 14.48 163 ARG A N 1
ATOM 1256 C CA . ARG A 1 163 ? -4.808 -4.508 -19.336 1.00 14.73 163 ARG A CA 1
ATOM 1257 C C . ARG A 1 163 ? -6.058 -4.859 -20.114 1.00 14.10 163 ARG A C 1
ATOM 1258 O O . ARG A 1 163 ? -6.528 -5.992 -20.062 1.00 14.85 163 ARG A O 1
ATOM 1266 N N . TYR A 1 164 ? -6.590 -3.890 -20.840 1.00 13.84 164 TYR A N 1
ATOM 1267 C CA . TYR A 1 164 ? -7.786 -4.127 -21.631 1.00 14.29 164 TYR A CA 1
ATOM 1268 C C . TYR A 1 164 ? -7.496 -4.839 -22.937 1.00 15.09 164 TYR A C 1
ATOM 1269 O O . TYR A 1 164 ? -6.422 -4.691 -23.520 1.00 15.43 164 TYR A O 1
ATOM 1278 N N . PRO A 1 165 ? -8.470 -5.624 -23.414 1.00 15.74 165 PRO A N 1
ATOM 1279 C CA . PRO A 1 165 ? -8.349 -6.350 -24.677 1.00 16.49 165 PRO A CA 1
ATOM 1280 C C . PRO A 1 165 ? -9.041 -5.346 -25.606 1.00 17.15 165 PRO A C 1
ATOM 1281 O O . PRO A 1 165 ? -9.181 -4.175 -25.238 1.00 16.91 165 PRO A O 1
ATOM 1285 N N . GLY A 1 166 ? -9.473 -5.764 -26.792 1.00 17.02 166 GLY A N 1
ATOM 1286 C CA . GLY A 1 166 ? -10.167 -4.822 -27.651 1.00 17.20 166 GLY A CA 1
ATOM 1287 C C . GLY A 1 166 ? -11.510 -4.513 -27.011 1.00 17.76 166 GLY A C 1
ATOM 1288 O O . GLY A 1 166 ? -12.136 -5.410 -26.448 1.00 18.24 166 GLY A O 1
ATOM 1289 N N . ILE A 1 167 ? -11.955 -3.259 -27.069 1.00 17.21 167 ILE A N 1
ATOM 1290 C CA . ILE A 1 167 ? -13.238 -2.886 -26.475 1.00 17.90 167 ILE A CA 1
ATOM 1291 C C . ILE A 1 167 ? -14.269 -2.548 -27.550 1.00 18.04 167 ILE A C 1
ATOM 1292 O O . ILE A 1 167 ? -14.000 -1.760 -28.454 1.00 19.16 167 ILE A O 1
ATOM 1297 N N . ILE A 1 168 ? -15.442 -3.164 -27.446 1.00 17.88 168 ILE A N 1
ATOM 1298 C CA . ILE A 1 168 ? -16.534 -2.944 -28.390 1.00 19.21 168 ILE A CA 1
ATOM 1299 C C . ILE A 1 168 ? -17.528 -1.980 -27.746 1.00 19.44 168 ILE A C 1
ATOM 1300 O O . ILE A 1 168 ? -17.912 -2.160 -26.589 1.00 19.85 168 ILE A O 1
ATOM 1305 N N . SER A 1 169 ? -17.944 -0.962 -28.494 1.00 19.90 169 SER A N 1
ATOM 1306 C CA . SER A 1 169 ? -18.884 0.030 -27.983 1.00 19.74 169 SER A CA 1
ATOM 1307 C C . SER A 1 169 ? -19.651 0.673 -29.133 1.00 20.69 169 SER A C 1
ATOM 1308 O O . SER A 1 169 ? -19.291 0.504 -30.301 1.00 19.70 169 SER A O 1
ATOM 1311 N N . TYR A 1 170 ? -20.699 1.425 -28.804 1.00 22.69 170 TYR A N 1
ATOM 1312 C CA . TYR A 1 170 ? -21.495 2.081 -29.835 1.00 23.87 170 TYR A CA 1
ATOM 1313 C C . TYR A 1 170 ? -21.678 3.577 -29.610 1.00 25.03 170 TYR A C 1
ATOM 1314 O O . TYR A 1 170 ? -22.032 4.297 -30.534 1.00 25.47 170 TYR A O 1
ATOM 1323 N N . LYS A 1 171 ? -21.424 4.053 -28.394 1.00 25.41 171 LYS A N 1
ATOM 1324 C CA . LYS A 1 171 ? -21.599 5.474 -28.108 1.00 26.79 171 LYS A CA 1
ATOM 1325 C C . LYS A 1 171 ? -20.530 6.350 -28.748 1.00 27.77 171 LYS A C 1
ATOM 1326 O O . LYS A 1 171 ? -20.821 7.443 -29.234 1.00 28.89 171 LYS A O 1
ATOM 1332 N N . ALA A 1 172 ? -19.294 5.871 -28.753 1.00 28.81 172 ALA A N 1
ATOM 1333 C CA . ALA A 1 172 ? -18.202 6.614 -29.361 1.00 30.16 172 ALA A CA 1
ATOM 1334 C C . ALA A 1 172 ? -17.691 5.799 -30.536 1.00 32.11 172 ALA A C 1
ATOM 1335 O O . ALA A 1 172 ? -17.736 4.567 -30.513 1.00 31.67 172 ALA A O 1
ATOM 1337 N N . GLU A 1 173 ? -17.212 6.491 -31.564 1.00 33.38 173 GLU A N 1
ATOM 1338 C CA . GLU A 1 173 ? -16.703 5.830 -32.758 1.00 36.21 173 GLU A CA 1
ATOM 1339 C C . GLU A 1 173 ? -15.175 5.802 -32.757 1.00 36.31 173 GLU A C 1
ATOM 1340 O O . GLU A 1 173 ? -14.530 6.825 -32.993 1.00 37.74 173 GLU A O 1
ATOM 1346 N N . PRO A 1 174 ? -14.575 4.624 -32.496 1.00 36.84 174 PRO A N 1
ATOM 1347 C CA . PRO A 1 174 ? -13.117 4.436 -32.460 1.00 36.73 174 PRO A CA 1
ATOM 1348 C C . PRO A 1 174 ? -12.478 4.683 -33.824 1.00 36.36 174 PRO A C 1
ATOM 1349 O O . PRO A 1 174 ? -13.068 4.357 -34.853 1.00 36.74 174 PRO A O 1
ATOM 1353 N N . THR A 1 175 ? -11.267 5.238 -33.831 1.00 35.99 175 THR A N 1
ATOM 1354 C CA . THR A 1 175 ? -10.595 5.550 -35.090 1.00 35.81 175 THR A CA 1
ATOM 1355 C C . THR A 1 175 ? -9.104 5.236 -35.199 1.00 34.53 175 THR A C 1
ATOM 1356 O O . THR A 1 175 ? -8.639 4.825 -36.260 1.00 35.45 175 THR A O 1
ATOM 1360 N N . ALA A 1 176 ? -8.355 5.430 -34.116 1.00 32.89 176 ALA A N 1
ATOM 1361 C CA . ALA A 1 176 ? -6.908 5.212 -34.147 1.00 31.14 176 ALA A CA 1
ATOM 1362 C C . ALA A 1 176 ? -6.406 3.882 -33.588 1.00 29.78 176 ALA A C 1
ATOM 1363 O O . ALA A 1 176 ? -5.254 3.796 -33.152 1.00 26.98 176 ALA A O 1
ATOM 1365 N N . GLY A 1 177 ? -7.250 2.851 -33.633 1.00 28.55 177 GLY A N 1
ATOM 1366 C CA . GLY A 1 177 ? -6.868 1.552 -33.104 1.00 27.77 177 GLY A CA 1
ATOM 1367 C C . GLY A 1 177 ? -6.735 0.406 -34.092 1.00 25.96 177 GLY A C 1
ATOM 1368 O O . GLY A 1 177 ? -6.891 0.568 -35.300 1.00 28.47 177 GLY A O 1
ATOM 1369 N N . THR A 1 178 ? -6.441 -0.770 -33.551 1.00 23.50 178 THR A N 1
ATOM 1370 C CA . THR A 1 178 ? -6.257 -1.986 -34.331 1.00 21.67 178 THR A CA 1
ATOM 1371 C C . THR A 1 178 ? -7.437 -2.944 -34.170 1.00 21.17 178 THR A C 1
ATOM 1372 O O . THR A 1 178 ? -7.710 -3.763 -35.044 1.00 21.00 178 THR A O 1
ATOM 1376 N N . THR A 1 179 ? -8.146 -2.830 -33.053 1.00 20.10 179 THR A N 1
ATOM 1377 C CA . THR A 1 179 ? -9.284 -3.702 -32.792 1.00 20.00 179 THR A CA 1
ATOM 1378 C C . THR A 1 179 ? -10.614 -3.065 -33.199 1.00 20.18 179 THR A C 1
ATOM 1379 O O . THR A 1 179 ? -11.675 -3.639 -32.963 1.00 20.67 179 THR A O 1
ATOM 1383 N N . ASP A 1 180 ? -10.548 -1.891 -33.821 1.00 21.31 180 ASP A N 1
ATOM 1384 C CA . ASP A 1 180 ? -11.739 -1.149 -34.241 1.00 22.53 180 ASP A CA 1
ATOM 1385 C C . ASP A 1 180 ? -12.690 -1.875 -35.191 1.00 22.26 180 ASP A C 1
ATOM 1386 O O . ASP A 1 180 ? -13.882 -1.550 -35.249 1.00 20.62 180 ASP A O 1
ATOM 1391 N N . TYR A 1 181 ? -12.177 -2.847 -35.940 1.00 21.25 181 TYR A N 1
ATOM 1392 C CA . TYR A 1 181 ? -13.024 -3.569 -36.885 1.00 22.38 181 TYR A CA 1
ATOM 1393 C C . TYR A 1 181 ? -14.220 -4.211 -36.189 1.00 22.33 181 TYR A C 1
ATOM 1394 O O . TYR A 1 181 ? -15.302 -4.316 -36.771 1.00 23.72 181 TYR A O 1
ATOM 1403 N N . ALA A 1 182 ? -14.020 -4.646 -34.947 1.00 21.84 182 ALA A N 1
ATOM 1404 C CA . ALA A 1 182 ? -15.081 -5.288 -34.184 1.00 22.45 182 ALA A CA 1
ATOM 1405 C C . ALA A 1 182 ? -16.243 -4.329 -33.964 1.00 22.59 182 ALA A C 1
ATOM 1406 O O . ALA A 1 182 ? -17.339 -4.744 -33.604 1.00 22.41 182 ALA A O 1
ATOM 1408 N N . VAL A 1 183 ? -15.996 -3.039 -34.164 1.00 22.54 183 VAL A N 1
ATOM 1409 C CA . VAL A 1 183 ? -17.056 -2.051 -34.020 1.00 23.01 183 VAL A CA 1
ATOM 1410 C C . VAL A 1 183 ? -17.578 -1.708 -35.410 1.00 22.77 183 VAL A C 1
ATOM 1411 O O . VAL A 1 183 ? -18.780 -1.792 -35.663 1.00 22.53 183 VAL A O 1
ATOM 1415 N N . GLU A 1 184 ? -16.664 -1.350 -36.309 1.00 23.48 184 GLU A N 1
ATOM 1416 C CA . GLU A 1 184 ? -17.006 -0.980 -37.682 1.00 24.80 184 GLU A CA 1
ATOM 1417 C C . GLU A 1 184 ? -17.928 -1.982 -38.366 1.00 24.23 184 GLU A C 1
ATOM 1418 O O . GLU A 1 184 ? -18.891 -1.604 -39.039 1.00 25.25 184 GLU A O 1
ATOM 1424 N N . ILE A 1 185 ? -17.613 -3.263 -38.213 1.00 24.21 185 ILE A N 1
ATOM 1425 C CA . ILE A 1 185 ? -18.393 -4.316 -38.848 1.00 23.79 185 ILE A CA 1
ATOM 1426 C C . ILE A 1 185 ? -19.897 -4.202 -38.590 1.00 23.35 185 ILE A C 1
ATOM 1427 O O . ILE A 1 185 ? -20.704 -4.466 -39.482 1.00 22.58 185 ILE A O 1
ATOM 1432 N N . PHE A 1 186 ? -20.273 -3.799 -37.379 1.00 23.17 186 PHE A N 1
ATOM 1433 C CA . PHE A 1 186 ? -21.686 -3.656 -37.033 1.00 24.80 186 PHE A CA 1
ATOM 1434 C C . PHE A 1 186 ? -22.391 -2.575 -37.843 1.00 25.75 186 PHE A C 1
ATOM 1435 O O . PHE A 1 186 ? -23.570 -2.709 -38.170 1.00 25.81 186 PHE A O 1
ATOM 1443 N N . TYR A 1 187 ? -21.683 -1.495 -38.157 1.00 26.48 187 TYR A N 1
ATOM 1444 C CA . TYR A 1 187 ? -22.296 -0.427 -38.934 1.00 27.39 187 TYR A CA 1
ATOM 1445 C C . TYR A 1 187 ? -22.612 -0.923 -40.342 1.00 27.94 187 TYR A C 1
ATOM 1446 O O . TYR A 1 187 ? -23.677 -0.630 -40.884 1.00 28.18 187 TYR A O 1
ATOM 1455 N N . TYR A 1 188 ? -21.696 -1.692 -40.925 1.00 27.70 188 TYR A N 1
ATOM 1456 C CA . TYR A 1 188 ? -21.909 -2.225 -42.265 1.00 28.03 188 TYR A CA 1
ATOM 1457 C C . TYR A 1 188 ? -22.992 -3.290 -42.255 1.00 28.01 188 TYR A C 1
ATOM 1458 O O . TYR A 1 188 ? -23.795 -3.374 -43.183 1.00 27.87 188 TYR A O 1
ATOM 1467 N N . ALA A 1 189 ? -23.018 -4.100 -41.200 1.00 27.43 189 ALA A N 1
ATOM 1468 C CA . ALA A 1 189 ? -24.015 -5.154 -41.077 1.00 27.54 189 ALA A CA 1
ATOM 1469 C C . ALA A 1 189 ? -25.418 -4.558 -41.039 1.00 27.82 189 ALA A C 1
ATOM 1470 O O . ALA A 1 189 ? -26.311 -4.992 -41.769 1.00 27.72 189 ALA A O 1
ATOM 1472 N N . VAL A 1 190 ? -25.605 -3.557 -40.184 1.00 28.05 190 VAL A N 1
ATOM 1473 C CA . VAL A 1 190 ? -26.898 -2.898 -40.037 1.00 29.25 190 VAL A CA 1
ATOM 1474 C C . VAL A 1 190 ? -27.353 -2.230 -41.340 1.00 30.39 190 VAL A C 1
ATOM 1475 O O . VAL A 1 190 ? -28.553 -2.128 -41.611 1.00 30.16 190 VAL A O 1
ATOM 1479 N N . LYS A 1 191 ? -26.394 -1.787 -42.147 1.00 30.80 191 LYS A N 1
ATOM 1480 C CA . LYS A 1 191 ? -26.707 -1.141 -43.419 1.00 31.77 191 LYS A CA 1
ATOM 1481 C C . LYS A 1 191 ? -26.682 -2.127 -44.582 1.00 32.21 191 LYS A C 1
ATOM 1482 O O . LYS A 1 191 ? -26.850 -1.738 -45.740 1.00 33.04 191 LYS A O 1
ATOM 1488 N N . ARG A 1 192 ? -26.475 -3.402 -44.269 1.00 32.21 192 ARG A N 1
ATOM 1489 C CA . ARG A 1 192 ? -26.415 -4.443 -45.288 1.00 33.05 192 ARG A CA 1
ATOM 1490 C C . ARG A 1 192 ? -25.404 -4.106 -46.388 1.00 33.36 192 ARG A C 1
ATOM 1491 O O . ARG A 1 192 ? -25.688 -4.247 -47.578 1.00 34.75 192 ARG A O 1
ATOM 1499 N N . GLU A 1 193 ? -24.221 -3.654 -45.979 1.00 32.87 193 GLU A N 1
ATOM 1500 C CA . GLU A 1 193 ? -23.154 -3.309 -46.915 1.00 31.98 193 GLU A CA 1
ATOM 1501 C C . GLU A 1 193 ? -21.975 -4.261 -46.743 1.00 31.77 193 GLU A C 1
ATOM 1502 O O . GLU A 1 193 ? -21.751 -4.786 -45.652 1.00 31.43 193 GLU A O 1
ATOM 1508 N N . LYS A 1 194 ? -21.223 -4.482 -47.818 1.00 30.46 194 LYS A N 1
ATOM 1509 C CA . LYS A 1 194 ? -20.062 -5.364 -47.750 1.00 30.46 194 LYS A CA 1
ATOM 1510 C C . LYS A 1 194 ? -18.979 -4.683 -46.926 1.00 29.57 194 LYS A C 1
ATOM 1511 O O . LYS A 1 194 ? -18.590 -3.551 -47.213 1.00 29.70 194 LYS A O 1
ATOM 1517 N N . TYR A 1 195 ? -18.488 -5.376 -45.906 1.00 29.13 195 TYR A N 1
ATOM 1518 C CA . TYR A 1 195 ? -17.458 -4.808 -45.051 1.00 28.07 195 TYR A CA 1
ATOM 1519 C C . TYR A 1 195 ? -16.053 -5.229 -45.464 1.00 27.83 195 TYR A C 1
ATOM 1520 O O . TYR A 1 195 ? -15.789 -6.409 -45.676 1.00 27.77 195 TYR A O 1
ATOM 1529 N N . LYS A 1 196 ? -15.159 -4.251 -45.586 1.00 27.92 196 LYS A N 1
ATOM 1530 C CA . LYS A 1 196 ? -13.773 -4.529 -45.942 1.00 29.23 196 LYS A CA 1
ATOM 1531 C C . LYS A 1 196 ? -12.997 -4.608 -44.631 1.00 28.37 196 LYS A C 1
ATOM 1532 O O . LYS A 1 196 ? -12.716 -3.587 -44.002 1.00 28.22 196 LYS A O 1
ATOM 1538 N N . CYS A 1 197 ? -12.670 -5.830 -44.224 1.00 27.74 197 CYS A N 1
ATOM 1539 C CA . CYS A 1 197 ? -11.945 -6.071 -42.983 1.00 26.74 197 CYS A CA 1
ATOM 1540 C C . CYS A 1 197 ? -10.435 -6.001 -43.204 1.00 27.31 197 CYS A C 1
ATOM 1541 O O . CYS A 1 197 ? -9.910 -6.603 -44.143 1.00 26.74 197 CYS A O 1
ATOM 1544 N N . TYR A 1 198 ? -9.739 -5.276 -42.329 1.00 25.38 198 TYR A N 1
ATOM 1545 C CA . TYR A 1 198 ? -8.294 -5.117 -42.456 1.00 24.83 198 TYR A CA 1
ATOM 1546 C C . TYR A 1 198 ? -7.459 -6.126 -41.669 1.00 24.50 198 TYR A C 1
ATOM 1547 O O . TYR A 1 198 ? -6.227 -6.067 -41.693 1.00 24.50 198 TYR A O 1
ATOM 1556 N N . LEU A 1 199 ? -8.122 -7.038 -40.963 1.00 23.53 199 LEU A N 1
ATOM 1557 C CA . LEU A 1 199 ? -7.425 -8.077 -40.212 1.00 24.02 199 LEU A CA 1
ATOM 1558 C C . LEU A 1 199 ? -7.673 -9.405 -40.924 1.00 23.90 199 LEU A C 1
ATOM 1559 O O . LEU A 1 199 ? -8.690 -9.569 -41.599 1.00 23.72 199 LEU A O 1
ATOM 1564 N N . ALA A 1 200 ? -6.745 -10.346 -40.772 1.00 24.07 200 ALA A N 1
ATOM 1565 C CA . ALA A 1 200 ? -6.883 -11.658 -41.397 1.00 24.13 200 ALA A CA 1
ATOM 1566 C C . ALA A 1 200 ? -8.144 -12.342 -40.881 1.00 24.07 200 ALA A C 1
ATOM 1567 O O . ALA A 1 200 ? -8.513 -12.195 -39.718 1.00 24.44 200 ALA A O 1
ATOM 1569 N N . PRO A 1 201 ? -8.816 -13.122 -41.737 1.00 24.21 201 PRO A N 1
ATOM 1570 C CA . PRO A 1 201 ? -10.040 -13.801 -41.306 1.00 24.14 201 PRO A CA 1
ATOM 1571 C C . PRO A 1 201 ? -9.897 -14.661 -40.055 1.00 23.87 201 PRO A C 1
ATOM 1572 O O . PRO A 1 201 ? -10.860 -14.847 -39.314 1.00 23.32 201 PRO A O 1
ATOM 1576 N N . ASN A 1 202 ? -8.690 -15.169 -39.802 1.00 24.71 202 ASN A N 1
ATOM 1577 C CA . ASN A 1 202 ? -8.455 -16.019 -38.641 1.00 24.94 202 ASN A CA 1
ATOM 1578 C C . ASN A 1 202 ? -7.646 -15.353 -37.525 1.00 24.36 202 ASN A C 1
ATOM 1579 O O . ASN A 1 202 ? -7.081 -16.038 -36.673 1.00 24.42 202 ASN A O 1
ATOM 1584 N N . ARG A 1 203 ? -7.599 -14.026 -37.525 1.00 23.41 203 ARG A N 1
ATOM 1585 C CA . ARG A 1 203 ? -6.840 -13.289 -36.515 1.00 22.44 203 ARG A CA 1
ATOM 1586 C C . ARG A 1 203 ? -7.611 -13.236 -35.202 1.00 21.76 203 ARG A C 1
ATOM 1587 O O . ARG A 1 203 ? -8.432 -12.344 -34.994 1.00 21.01 203 ARG A O 1
ATOM 1595 N N . ALA A 1 204 ? -7.344 -14.194 -34.319 1.00 20.62 204 ALA A N 1
ATOM 1596 C CA . ALA A 1 204 ? -8.027 -14.263 -33.032 1.00 20.59 204 ALA A CA 1
ATOM 1597 C C . ALA A 1 204 ? -7.488 -13.239 -32.041 1.00 21.14 204 ALA A C 1
ATOM 1598 O O . ALA A 1 204 ? -6.274 -13.061 -31.912 1.00 21.39 204 ALA A O 1
ATOM 1600 N N . LEU A 1 205 ? -8.400 -12.571 -31.342 1.00 20.73 205 LEU A N 1
ATOM 1601 C CA . LEU A 1 205 ? -8.029 -11.559 -30.359 1.00 21.06 205 LEU A CA 1
ATOM 1602 C C . LEU A 1 205 ? -9.013 -11.528 -29.202 1.00 19.78 205 LEU A C 1
ATOM 1603 O O . LEU A 1 205 ? -10.187 -11.859 -29.367 1.00 20.82 205 LEU A O 1
ATOM 1608 N N . PRO A 1 206 ? -8.541 -11.133 -28.010 1.00 18.93 206 PRO A N 1
ATOM 1609 C CA . PRO A 1 206 ? -9.397 -11.051 -26.826 1.00 17.65 206 PRO A CA 1
ATOM 1610 C C . PRO A 1 206 ? -10.177 -9.741 -26.946 1.00 17.80 206 PRO A C 1
ATOM 1611 O O . PRO A 1 206 ? -9.640 -8.737 -27.421 1.00 16.82 206 PRO A O 1
ATOM 1615 N N . MET A 1 207 ? -11.438 -9.764 -26.527 1.00 17.69 207 MET A N 1
ATOM 1616 C CA . MET A 1 207 ? -12.315 -8.599 -26.617 1.00 18.33 207 MET A CA 1
ATOM 1617 C C . MET A 1 207 ? -13.272 -8.541 -25.434 1.00 18.49 207 MET A C 1
ATOM 1618 O O . MET A 1 207 ? -13.410 -9.502 -24.683 1.00 17.95 207 MET A O 1
ATOM 1623 N N . MET A 1 208 ? -13.939 -7.405 -25.278 1.00 17.74 208 MET A N 1
ATOM 1624 C CA . MET A 1 208 ? -14.924 -7.251 -24.218 1.00 19.44 208 MET A CA 1
ATOM 1625 C C . MET A 1 208 ? -15.811 -6.058 -24.557 1.00 18.32 208 MET A C 1
ATOM 1626 O O . MET A 1 208 ? -15.407 -5.172 -25.307 1.00 18.69 208 MET A O 1
ATOM 1631 N N . TYR A 1 209 ? -17.025 -6.060 -24.017 1.00 17.85 209 TYR A N 1
ATOM 1632 C CA . TYR A 1 209 ? -18.004 -5.006 -24.268 1.00 18.03 209 TYR A CA 1
ATOM 1633 C C . TYR A 1 209 ? -17.824 -3.826 -23.302 1.00 17.65 209 TYR A C 1
ATOM 1634 O O . TYR A 1 209 ? -17.519 -4.020 -22.127 1.00 17.30 209 TYR A O 1
ATOM 1643 N N . MET A 1 210 ? -18.026 -2.609 -23.801 1.00 17.34 210 MET A N 1
ATOM 1644 C CA . MET A 1 210 ? -17.850 -1.395 -22.998 1.00 17.56 210 MET A CA 1
ATOM 1645 C C . MET A 1 210 ? -18.446 -1.417 -21.583 1.00 17.67 210 MET A C 1
ATOM 1646 O O . MET A 1 210 ? -17.773 -1.034 -20.626 1.00 16.88 210 MET A O 1
ATOM 1651 N N . PRO A 1 211 ? -19.711 -1.844 -21.427 1.00 17.10 211 PRO A N 1
ATOM 1652 C CA . PRO A 1 211 ? -20.313 -1.882 -20.086 1.00 17.53 211 PRO A CA 1
ATOM 1653 C C . PRO A 1 211 ? -19.427 -2.612 -19.074 1.00 16.95 211 PRO A C 1
ATOM 1654 O O . PRO A 1 211 ? -19.264 -2.176 -17.931 1.00 16.04 211 PRO A O 1
ATOM 1658 N N . ASP A 1 212 ? -18.859 -3.736 -19.499 1.00 16.67 212 ASP A N 1
ATOM 1659 C CA . ASP A 1 212 ? -17.992 -4.511 -18.623 1.00 16.97 212 ASP A CA 1
ATOM 1660 C C . ASP A 1 212 ? -16.636 -3.834 -18.445 1.00 16.12 212 ASP A C 1
ATOM 1661 O O . ASP A 1 212 ? -16.021 -3.956 -17.387 1.00 16.43 212 ASP A O 1
ATOM 1666 N N . ALA A 1 213 ? -16.178 -3.131 -19.481 1.00 16.58 213 ALA A N 1
ATOM 1667 C CA . ALA A 1 213 ? -14.891 -2.429 -19.433 1.00 15.85 213 ALA A CA 1
ATOM 1668 C C . ALA A 1 213 ? -14.964 -1.280 -18.435 1.00 16.14 213 ALA A C 1
ATOM 1669 O O . ALA A 1 213 ? -14.009 -1.017 -17.698 1.00 16.39 213 ALA A O 1
ATOM 1671 N N . LEU A 1 214 ? -16.100 -0.594 -18.418 1.00 16.14 214 LEU A N 1
ATOM 1672 C CA . LEU A 1 214 ? -16.300 0.521 -17.500 1.00 15.75 214 LEU A CA 1
ATOM 1673 C C . LEU A 1 214 ? -16.389 0.004 -16.070 1.00 15.64 214 LEU A C 1
ATOM 1674 O O . LEU A 1 214 ? -15.740 0.528 -15.169 1.00 16.25 214 LEU A O 1
ATOM 1679 N N . LYS A 1 215 ? -17.196 -1.030 -15.872 1.00 15.55 215 LYS A N 1
ATOM 1680 C CA . LYS A 1 215 ? -17.367 -1.627 -14.557 1.00 15.48 215 LYS A CA 1
ATOM 1681 C C . LYS A 1 215 ? -16.033 -2.117 -14.009 1.00 14.97 215 LYS A C 1
ATOM 1682 O O . LYS A 1 215 ? -15.745 -1.952 -12.825 1.00 14.06 215 LYS A O 1
ATOM 1688 N N . ALA A 1 216 ? -15.221 -2.721 -14.874 1.00 13.93 216 ALA A N 1
ATOM 1689 C CA . ALA A 1 216 ? -13.915 -3.232 -14.471 1.00 13.98 216 ALA A CA 1
ATOM 1690 C C . ALA A 1 216 ? -12.980 -2.115 -13.996 1.00 13.97 216 ALA A C 1
ATOM 1691 O O . ALA A 1 216 ? -12.318 -2.245 -12.965 1.00 13.06 216 ALA A O 1
ATOM 1693 N N . LEU A 1 217 ? -12.922 -1.020 -14.748 1.00 13.80 217 LEU A N 1
ATOM 1694 C CA . LEU A 1 217 ? -12.042 0.082 -14.369 1.00 13.96 217 LEU A CA 1
ATOM 1695 C C . LEU A 1 217 ? -12.464 0.708 -13.039 1.00 13.36 217 LEU A C 1
ATOM 1696 O O . LEU A 1 217 ? -11.619 1.042 -12.207 1.00 14.05 217 LEU A O 1
ATOM 1701 N N . VAL A 1 218 ? -13.769 0.860 -12.832 1.00 13.31 218 VAL A N 1
ATOM 1702 C CA . VAL A 1 218 ? -14.254 1.457 -11.592 1.00 14.54 218 VAL A CA 1
ATOM 1703 C C . VAL A 1 218 ? -14.132 0.475 -10.433 1.00 14.57 218 VAL A C 1
ATOM 1704 O O . VAL A 1 218 ? -13.883 0.878 -9.304 1.00 15.23 218 VAL A O 1
ATOM 1708 N N . ASP A 1 219 ? -14.288 -0.819 -10.711 1.00 15.67 219 ASP A N 1
ATOM 1709 C CA . ASP A 1 219 ? -14.147 -1.824 -9.659 1.00 15.56 219 ASP A CA 1
ATOM 1710 C C . ASP A 1 219 ? -12.699 -1.837 -9.159 1.00 15.00 219 ASP A C 1
ATOM 1711 O O . ASP A 1 219 ? -12.445 -2.004 -7.965 1.00 14.86 219 ASP A O 1
ATOM 1716 N N . LEU A 1 220 ? -11.754 -1.662 -10.077 1.00 14.34 220 LEU A N 1
ATOM 1717 C CA . LEU A 1 220 ? -10.338 -1.647 -9.716 1.00 14.54 220 LEU A CA 1
ATOM 1718 C C . LEU A 1 220 ? -10.060 -0.399 -8.874 1.00 13.86 220 LEU A C 1
ATOM 1719 O O . LEU A 1 220 ? -9.357 -0.455 -7.861 1.00 14.10 220 LEU A O 1
ATOM 1724 N N . TYR A 1 221 ? -10.636 0.722 -9.292 1.00 14.50 221 TYR A N 1
ATOM 1725 C CA . TYR A 1 221 ? -10.480 1.977 -8.567 1.00 15.48 221 TYR A CA 1
ATOM 1726 C C . TYR A 1 221 ? -10.999 1.840 -7.127 1.00 14.96 221 TYR A C 1
ATOM 1727 O O . TYR A 1 221 ? -10.360 2.303 -6.185 1.00 15.45 221 TYR A O 1
ATOM 1736 N N . GLU A 1 222 ? -12.143 1.184 -6.958 1.00 16.34 222 GLU A N 1
ATOM 1737 C CA . GLU A 1 222 ? -12.742 1.025 -5.632 1.00 17.27 222 GLU A CA 1
ATOM 1738 C C . GLU A 1 222 ? -12.237 -0.163 -4.811 1.00 18.14 222 GLU A C 1
ATOM 1739 O O . GLU A 1 222 ? -12.595 -0.307 -3.640 1.00 18.84 222 GLU A O 1
ATOM 1745 N N . ALA A 1 223 ? -11.410 -1.007 -5.413 1.00 16.28 223 ALA A N 1
ATOM 1746 C CA . ALA A 1 223 ? -10.919 -2.204 -4.730 1.00 17.47 223 ALA A CA 1
ATOM 1747 C C . ALA A 1 223 ? -10.224 -1.990 -3.391 1.00 16.57 223 ALA A C 1
ATOM 1748 O O . ALA A 1 223 ? -9.532 -0.989 -3.183 1.00 15.72 223 ALA A O 1
ATOM 1750 N N . ASP A 1 224 ? -10.415 -2.945 -2.482 1.00 17.30 224 ASP A N 1
ATOM 1751 C CA . ASP A 1 224 ? -9.780 -2.880 -1.170 1.00 17.57 224 ASP A CA 1
ATOM 1752 C C . ASP A 1 224 ? -8.284 -3.034 -1.382 1.00 17.64 224 ASP A C 1
ATOM 1753 O O . ASP A 1 224 ? -7.839 -3.892 -2.146 1.00 18.21 224 ASP A O 1
ATOM 1758 N N . ARG A 1 225 ? -7.511 -2.206 -0.692 1.00 17.16 225 ARG A N 1
ATOM 1759 C CA . ARG A 1 225 ? -6.063 -2.237 -0.802 1.00 17.65 225 ARG A CA 1
ATOM 1760 C C . ARG A 1 225 ? -5.430 -3.523 -0.291 1.00 18.63 225 ARG A C 1
ATOM 1761 O O . ARG A 1 225 ? -4.409 -3.969 -0.813 1.00 19.99 225 ARG A O 1
ATOM 1769 N N . ASP A 1 226 ? -6.041 -4.123 0.722 1.00 19.29 226 ASP A N 1
ATOM 1770 C CA . ASP A 1 226 ? -5.475 -5.325 1.321 1.00 21.22 226 ASP A CA 1
ATOM 1771 C C . ASP A 1 226 ? -5.423 -6.556 0.429 1.00 21.12 226 ASP A C 1
ATOM 1772 O O . ASP A 1 226 ? -4.746 -7.531 0.760 1.00 21.96 226 ASP A O 1
ATOM 1777 N N . LYS A 1 227 ? -6.113 -6.516 -0.707 1.00 19.87 227 LYS A N 1
ATOM 1778 C CA . LYS A 1 227 ? -6.113 -7.655 -1.618 1.00 19.40 227 LYS A CA 1
ATOM 1779 C C . LYS A 1 227 ? -5.423 -7.375 -2.954 1.00 19.22 227 LYS A C 1
ATOM 1780 O O . LYS A 1 227 ? -5.308 -8.270 -3.792 1.00 18.49 227 LYS A O 1
ATOM 1786 N N . LEU A 1 228 ? -4.942 -6.145 -3.137 1.00 18.18 228 LEU A N 1
ATOM 1787 C CA . LEU A 1 228 ? -4.265 -5.748 -4.374 1.00 18.88 228 LEU A CA 1
ATOM 1788 C C . LEU A 1 228 ? -2.788 -6.128 -4.397 1.00 20.23 228 LEU A C 1
ATOM 1789 O O . LEU A 1 228 ? -1.912 -5.289 -4.154 1.00 20.84 228 LEU A O 1
ATOM 1794 N N . VAL A 1 229 ? -2.517 -7.388 -4.717 1.00 18.13 229 VAL A N 1
ATOM 1795 C CA . VAL A 1 229 ? -1.154 -7.894 -4.763 1.00 18.06 229 VAL A CA 1
ATOM 1796 C C . VAL A 1 229 ? -0.439 -7.541 -6.061 1.00 16.61 229 VAL A C 1
ATOM 1797 O O . VAL A 1 229 ? 0.626 -6.910 -6.032 1.00 17.35 229 VAL A O 1
ATOM 1801 N N . LEU A 1 230 ? -1.016 -7.935 -7.195 1.00 15.40 230 LEU A N 1
ATOM 1802 C CA . LEU A 1 230 ? -0.418 -7.636 -8.497 1.00 14.66 230 LEU A CA 1
ATOM 1803 C C . LEU A 1 230 ? -0.408 -6.120 -8.681 1.00 15.18 230 LEU A C 1
ATOM 1804 O O . LEU A 1 230 ? 0.598 -5.544 -9.101 1.00 15.54 230 LEU A O 1
ATOM 1809 N N . ARG A 1 231 ? -1.542 -5.496 -8.367 1.00 14.66 231 ARG A N 1
ATOM 1810 C CA . ARG A 1 231 ? -1.721 -4.042 -8.428 1.00 14.79 231 ARG A CA 1
ATOM 1811 C C . ARG A 1 231 ? -1.704 -3.388 -9.809 1.00 14.19 231 ARG A C 1
ATOM 1812 O O . ARG A 1 231 ? -2.585 -2.587 -10.128 1.00 13.42 231 ARG A O 1
ATOM 1820 N N . ASN A 1 232 ? -0.702 -3.710 -10.618 1.00 13.21 232 ASN A N 1
ATOM 1821 C CA . ASN A 1 232 ? -0.588 -3.151 -11.961 1.00 14.12 232 ASN A CA 1
ATOM 1822 C C . ASN A 1 232 ? -0.427 -4.274 -12.975 1.00 15.09 232 ASN A C 1
ATOM 1823 O O . ASN A 1 232 ? 0.318 -5.223 -12.731 1.00 16.50 232 ASN A O 1
ATOM 1828 N N . GLY A 1 233 ? -1.128 -4.160 -14.102 1.00 15.10 233 GLY A N 1
ATOM 1829 C CA . GLY A 1 233 ? -1.017 -5.158 -15.153 1.00 15.62 233 GLY A CA 1
ATOM 1830 C C . GLY A 1 233 ? -2.014 -6.303 -15.160 1.00 16.01 233 GLY A C 1
ATOM 1831 O O . GLY A 1 233 ? -1.744 -7.340 -15.773 1.00 15.91 233 GLY A O 1
ATOM 1832 N N . TYR A 1 234 ? -3.157 -6.129 -14.502 1.00 15.82 234 TYR A N 1
ATOM 1833 C CA . TYR A 1 234 ? -4.188 -7.176 -14.459 1.00 15.04 234 TYR A CA 1
ATOM 1834 C C . TYR A 1 234 ? -4.781 -7.461 -15.839 1.00 15.00 234 TYR A C 1
ATOM 1835 O O . TYR A 1 234 ? -5.340 -6.565 -16.478 1.00 15.73 234 TYR A O 1
ATOM 1844 N N . ASN A 1 235 ? -4.677 -8.703 -16.300 1.00 13.60 235 ASN A N 1
ATOM 1845 C CA . ASN A 1 235 ? -5.273 -9.058 -17.585 1.00 14.59 235 ASN A CA 1
ATOM 1846 C C . ASN A 1 235 ? -6.789 -9.140 -17.394 1.00 15.07 235 ASN A C 1
ATOM 1847 O O . ASN A 1 235 ? -7.262 -9.730 -16.422 1.00 15.46 235 ASN A O 1
ATOM 1852 N N . VAL A 1 236 ? -7.554 -8.533 -18.295 1.00 15.53 236 VAL A N 1
ATOM 1853 C CA . VAL A 1 236 ? -9.008 -8.651 -18.231 1.00 15.20 236 VAL A CA 1
ATOM 1854 C C . VAL A 1 236 ? -9.498 -8.945 -19.640 1.00 14.88 236 VAL A C 1
ATOM 1855 O O . VAL A 1 236 ? -8.925 -8.471 -20.624 1.00 15.25 236 VAL A O 1
ATOM 1859 N N . THR A 1 237 ? -10.546 -9.755 -19.735 1.00 16.14 237 THR A N 1
ATOM 1860 C CA . THR A 1 237 ? -11.114 -10.112 -21.026 1.00 15.98 237 THR A CA 1
ATOM 1861 C C . THR A 1 237 ? -12.508 -10.681 -20.810 1.00 15.97 237 THR A C 1
ATOM 1862 O O . THR A 1 237 ? -12.907 -10.946 -19.675 1.00 16.39 237 THR A O 1
ATOM 1866 N N . ALA A 1 238 ? -13.249 -10.858 -21.898 1.00 16.26 238 ALA A N 1
ATOM 1867 C CA . ALA A 1 238 ? -14.587 -11.427 -21.807 1.00 18.35 238 ALA A CA 1
ATOM 1868 C C . ALA A 1 238 ? -14.693 -12.624 -22.744 1.00 18.72 238 ALA A C 1
ATOM 1869 O O . ALA A 1 238 ? -15.354 -13.613 -22.428 1.00 20.29 238 ALA A O 1
ATOM 1871 N N . TYR A 1 239 ? -14.033 -12.533 -23.892 1.00 19.39 239 TYR A N 1
ATOM 1872 C CA . TYR A 1 239 ? -14.073 -13.604 -24.883 1.00 20.02 239 TYR A CA 1
ATOM 1873 C C . TYR A 1 239 ? -13.069 -13.369 -26.001 1.00 20.62 239 TYR A C 1
ATOM 1874 O O . TYR A 1 239 ? -12.519 -12.276 -26.134 1.00 20.16 239 TYR A O 1
ATOM 1883 N N . THR A 1 240 ? -12.833 -14.404 -26.801 1.00 20.71 240 THR A N 1
ATOM 1884 C CA . THR A 1 240 ? -11.912 -14.313 -27.925 1.00 21.39 240 THR A CA 1
ATOM 1885 C C . THR A 1 240 ? -12.580 -14.777 -29.215 1.00 21.97 240 THR A C 1
ATOM 1886 O O . THR A 1 240 ? -13.290 -15.783 -29.228 1.00 23.36 240 THR A O 1
ATOM 1890 N N . PHE A 1 241 ? -12.354 -14.039 -30.296 1.00 21.11 241 PHE A N 1
ATOM 1891 C CA . PHE A 1 241 ? -12.906 -14.410 -31.592 1.00 21.03 241 PHE A CA 1
ATOM 1892 C C . PHE A 1 241 ? -12.065 -13.877 -32.741 1.00 20.96 241 PHE A C 1
ATOM 1893 O O . PHE A 1 241 ? -11.196 -13.024 -32.546 1.00 21.89 241 PHE A O 1
ATOM 1901 N N . THR A 1 242 ? -12.306 -14.414 -33.934 1.00 20.53 242 THR A N 1
ATOM 1902 C CA . THR A 1 242 ? -11.603 -13.988 -35.137 1.00 21.30 242 THR A CA 1
ATOM 1903 C C . THR A 1 242 ? -12.622 -13.207 -35.957 1.00 20.88 242 THR A C 1
ATOM 1904 O O . THR A 1 242 ? -13.822 -13.288 -35.693 1.00 21.84 242 THR A O 1
ATOM 1908 N N . PRO A 1 243 ? -12.161 -12.435 -36.953 1.00 21.29 243 PRO A N 1
ATOM 1909 C CA . PRO A 1 243 ? -13.101 -11.664 -37.774 1.00 21.05 243 PRO A CA 1
ATOM 1910 C C . PRO A 1 243 ? -14.138 -12.558 -38.460 1.00 22.28 243 PRO A C 1
ATOM 1911 O O . PRO A 1 243 ? -15.311 -12.205 -38.540 1.00 22.61 243 PRO A O 1
ATOM 1915 N N . SER A 1 244 ? -13.702 -13.721 -38.940 1.00 22.97 244 SER A N 1
ATOM 1916 C CA . SER A 1 244 ? -14.607 -14.642 -39.623 1.00 24.16 244 SER A CA 1
ATOM 1917 C C . SER A 1 244 ? -15.682 -15.201 -38.691 1.00 24.09 244 SER A C 1
ATOM 1918 O O . SER A 1 244 ? -16.812 -15.463 -39.120 1.00 24.75 244 SER A O 1
ATOM 1921 N N . GLU A 1 245 ? -15.338 -15.381 -37.419 1.00 23.97 245 GLU A N 1
ATOM 1922 C CA . GLU A 1 245 ? -16.293 -15.899 -36.449 1.00 24.41 245 GLU A CA 1
ATOM 1923 C C . GLU A 1 245 ? -17.310 -14.816 -36.096 1.00 24.28 245 GLU A C 1
ATOM 1924 O O . GLU A 1 245 ? -18.513 -15.078 -36.041 1.00 24.81 245 GLU A O 1
ATOM 1930 N N . LEU A 1 246 ? -16.834 -13.595 -35.865 1.00 23.19 246 LEU A N 1
ATOM 1931 C CA . LEU A 1 246 ? -17.737 -12.497 -35.536 1.00 22.20 246 LEU A CA 1
ATOM 1932 C C . LEU A 1 246 ? -18.686 -12.260 -36.704 1.00 22.41 246 LEU A C 1
ATOM 1933 O O . LEU A 1 246 ? -19.883 -12.051 -36.512 1.00 22.42 246 LEU A O 1
ATOM 1938 N N . TYR A 1 247 ? -18.142 -12.283 -37.916 1.00 22.94 247 TYR A N 1
ATOM 1939 C CA . TYR A 1 247 ? -18.945 -12.089 -39.121 1.00 24.68 247 TYR A CA 1
ATOM 1940 C C . TYR A 1 247 ? -20.029 -13.158 -39.173 1.00 24.92 247 TYR A C 1
ATOM 1941 O O . TYR A 1 247 ? -21.201 -12.865 -39.410 1.00 24.06 247 TYR A O 1
ATOM 1950 N N . SER A 1 248 ? -19.626 -14.401 -38.939 1.00 25.05 248 SER A N 1
ATOM 1951 C CA . SER A 1 248 ? -20.545 -15.529 -38.964 1.00 26.62 248 SER A CA 1
ATOM 1952 C C . SER A 1 248 ? -21.687 -15.374 -37.967 1.00 26.69 248 SER A C 1
ATOM 1953 O O . SER A 1 248 ? -22.842 -15.684 -38.270 1.00 26.99 248 SER A O 1
ATOM 1956 N N . LYS A 1 249 ? -21.357 -14.897 -36.773 1.00 26.55 249 LYS A N 1
ATOM 1957 C CA . LYS A 1 249 ? -22.351 -14.705 -35.730 1.00 26.74 249 LYS A CA 1
ATOM 1958 C C . LYS A 1 249 ? -23.307 -13.558 -36.036 1.00 26.54 249 LYS A C 1
ATOM 1959 O O . LYS A 1 249 ? -24.506 -13.662 -35.785 1.00 26.49 249 LYS A O 1
ATOM 1965 N N . ILE A 1 250 ? -22.777 -12.459 -36.563 1.00 26.61 250 ILE A N 1
ATOM 1966 C CA . ILE A 1 250 ? -23.614 -11.315 -36.906 1.00 26.73 250 ILE A CA 1
ATOM 1967 C C . ILE A 1 250 ? -24.581 -11.737 -38.012 1.00 27.87 250 ILE A C 1
ATOM 1968 O O . ILE A 1 250 ? -25.744 -11.326 -38.034 1.00 28.63 250 ILE A O 1
ATOM 1973 N N . LYS A 1 251 ? -24.090 -12.577 -38.917 1.00 28.42 251 LYS A N 1
ATOM 1974 C CA . LYS A 1 251 ? -24.886 -13.075 -40.032 1.00 30.03 251 LYS A CA 1
ATOM 1975 C C . LYS A 1 251 ? -26.115 -13.843 -39.570 1.00 30.30 251 LYS A C 1
ATOM 1976 O O . LYS A 1 251 ? -27.142 -13.852 -40.250 1.00 30.87 251 LYS A O 1
ATOM 1982 N N . GLU A 1 252 ? -26.009 -14.500 -38.419 1.00 30.55 252 GLU A N 1
ATOM 1983 C CA . GLU A 1 252 ? -27.130 -15.260 -37.884 1.00 31.52 252 GLU A CA 1
ATOM 1984 C C . GLU A 1 252 ? -28.307 -14.330 -37.606 1.00 31.25 252 GLU A C 1
ATOM 1985 O O . GLU A 1 252 ? -29.458 -14.767 -37.559 1.00 31.65 252 GLU A O 1
ATOM 1991 N N . ARG A 1 253 ? -28.008 -13.047 -37.422 1.00 30.72 253 ARG A N 1
ATOM 1992 C CA . ARG A 1 253 ? -29.035 -12.042 -37.161 1.00 30.52 253 ARG A CA 1
ATOM 1993 C C . ARG A 1 253 ? -29.377 -11.281 -38.437 1.00 31.53 253 ARG A C 1
ATOM 1994 O O . ARG A 1 253 ? -30.551 -11.065 -38.747 1.00 31.32 253 ARG A O 1
ATOM 2002 N N . ILE A 1 254 ? -28.345 -10.875 -39.166 1.00 31.81 254 ILE A N 1
ATOM 2003 C CA . ILE A 1 254 ? -28.501 -10.125 -40.409 1.00 32.71 254 ILE A CA 1
ATOM 2004 C C . ILE A 1 254 ? -27.795 -10.879 -41.537 1.00 33.50 254 ILE A C 1
ATOM 2005 O O . ILE A 1 254 ? -26.609 -10.677 -41.778 1.00 33.95 254 ILE A O 1
ATOM 2010 N N . PRO A 1 255 ? -28.520 -11.757 -42.245 1.00 34.44 255 PRO A N 1
ATOM 2011 C CA . PRO A 1 255 ? -27.930 -12.536 -43.338 1.00 35.18 255 PRO A CA 1
ATOM 2012 C C . PRO A 1 255 ? -27.580 -11.811 -44.637 1.00 35.63 255 PRO A C 1
ATOM 2013 O O . PRO A 1 255 ? -26.751 -12.293 -45.406 1.00 35.81 255 PRO A O 1
ATOM 2017 N N . GLU A 1 256 ? -28.198 -10.654 -44.883 1.00 36.10 256 GLU A N 1
ATOM 2018 C CA . GLU A 1 256 ? -27.957 -9.914 -46.122 1.00 36.95 256 GLU A CA 1
ATOM 2019 C C . GLU A 1 256 ? -26.724 -9.019 -46.157 1.00 36.71 256 GLU A C 1
ATOM 2020 O O . GLU A 1 256 ? -26.763 -7.940 -46.748 1.00 37.70 256 GLU A O 1
ATOM 2026 N N . PHE A 1 257 ? -25.634 -9.447 -45.540 1.00 35.44 257 PHE A N 1
ATOM 2027 C CA . PHE A 1 257 ? -24.430 -8.629 -45.565 1.00 34.28 257 PHE A CA 1
ATOM 2028 C C . PHE A 1 257 ? -23.216 -9.528 -45.767 1.00 33.06 257 PHE A C 1
ATOM 2029 O O . PHE A 1 257 ? -23.235 -10.704 -45.398 1.00 31.89 257 PHE A O 1
ATOM 2037 N N . GLU A 1 258 ? -22.177 -8.986 -46.394 1.00 31.26 258 GLU A N 1
ATOM 2038 C CA . GLU A 1 258 ? -20.976 -9.763 -46.672 1.00 30.68 258 GLU A CA 1
ATOM 2039 C C . GLU A 1 258 ? -19.691 -9.120 -46.185 1.00 29.13 258 GLU A C 1
ATOM 2040 O O . GLU A 1 258 ? -19.693 -8.001 -45.675 1.00 29.00 258 GLU A O 1
ATOM 2046 N N . ILE A 1 259 ? -18.589 -9.841 -46.357 1.00 27.48 259 ILE A N 1
ATOM 2047 C CA . ILE A 1 259 ? -17.289 -9.362 -45.915 1.00 26.98 259 ILE A CA 1
ATOM 2048 C C . ILE A 1 259 ? -16.173 -9.799 -46.859 1.00 27.55 259 ILE A C 1
ATOM 2049 O O . ILE A 1 259 ? -16.242 -10.857 -47.485 1.00 27.07 259 ILE A O 1
ATOM 2054 N N . GLU A 1 260 ? -15.153 -8.958 -46.974 1.00 27.56 260 GLU A N 1
ATOM 2055 C CA . GLU A 1 260 ? -14.001 -9.258 -47.808 1.00 28.69 260 GLU A CA 1
ATOM 2056 C C . GLU A 1 260 ? -12.799 -8.898 -46.950 1.00 28.38 260 GLU A C 1
ATOM 2057 O O . GLU A 1 260 ? -12.865 -7.971 -46.141 1.00 27.95 260 GLU A O 1
ATOM 2063 N N . TYR A 1 261 ? -11.708 -9.635 -47.111 1.00 28.80 261 TYR A N 1
ATOM 2064 C CA . TYR A 1 261 ? -10.524 -9.374 -46.311 1.00 29.52 261 TYR A CA 1
ATOM 2065 C C . TYR A 1 261 ? -9.391 -8.730 -47.098 1.00 30.03 261 TYR A C 1
ATOM 2066 O O . TYR A 1 261 ? -8.888 -9.292 -48.072 1.00 30.30 261 TYR A O 1
ATOM 2075 N N . LYS A 1 262 ? -9.019 -7.527 -46.670 1.00 29.89 262 LYS A N 1
ATOM 2076 C CA . LYS A 1 262 ? -7.935 -6.766 -47.275 1.00 30.24 262 LYS A CA 1
ATOM 2077 C C . LYS A 1 262 ? -7.084 -6.246 -46.120 1.00 30.04 262 LYS A C 1
ATOM 2078 O O . LYS A 1 262 ? -7.286 -5.139 -45.622 1.00 29.92 262 LYS A O 1
ATOM 2084 N N . GLU A 1 263 ? -6.132 -7.072 -45.702 1.00 29.52 263 GLU A N 1
ATOM 2085 C CA . GLU A 1 263 ? -5.251 -6.763 -44.583 1.00 28.35 263 GLU A CA 1
ATOM 2086 C C . GLU A 1 263 ? -4.262 -5.620 -44.806 1.00 28.31 263 GLU A C 1
ATOM 2087 O O . GLU A 1 263 ? -3.697 -5.476 -45.890 1.00 28.11 263 GLU A O 1
ATOM 2093 N N . ASP A 1 264 ? -4.069 -4.793 -43.779 1.00 26.97 264 ASP A N 1
ATOM 2094 C CA . ASP A 1 264 ? -3.094 -3.710 -43.857 1.00 25.76 264 ASP A CA 1
ATOM 2095 C C . ASP A 1 264 ? -2.140 -3.825 -42.669 1.00 25.28 264 ASP A C 1
ATOM 2096 O O . ASP A 1 264 ? -2.081 -4.873 -42.029 1.00 24.61 264 ASP A O 1
ATOM 2101 N N . PHE A 1 265 ? -1.395 -2.766 -42.370 1.00 23.88 265 PHE A N 1
ATOM 2102 C CA . PHE A 1 265 ? -0.430 -2.816 -41.273 1.00 23.68 265 PHE A CA 1
ATOM 2103 C C . PHE A 1 265 ? -1.004 -3.231 -39.920 1.00 22.39 265 PHE A C 1
ATOM 2104 O O . PHE A 1 265 ? -0.290 -3.777 -39.077 1.00 21.43 265 PHE A O 1
ATOM 2112 N N . ARG A 1 266 ? -2.292 -2.992 -39.712 1.00 21.13 266 ARG A N 1
ATOM 2113 C CA . ARG A 1 266 ? -2.915 -3.340 -38.445 1.00 21.14 266 ARG A CA 1
ATOM 2114 C C . ARG A 1 266 ? -2.987 -4.841 -38.193 1.00 21.11 266 ARG A C 1
ATOM 2115 O O . ARG A 1 266 ? -3.030 -5.279 -37.046 1.00 20.98 266 ARG A O 1
ATOM 2123 N N . ASP A 1 267 ? -2.995 -5.636 -39.258 1.00 20.99 267 ASP A N 1
ATOM 2124 C CA . ASP A 1 267 ? -3.042 -7.079 -39.084 1.00 21.38 267 ASP A CA 1
ATOM 2125 C C . ASP A 1 267 ? -1.665 -7.541 -38.615 1.00 21.62 267 ASP A C 1
ATOM 2126 O O . ASP A 1 267 ? -1.548 -8.535 -37.901 1.00 21.93 267 ASP A O 1
ATOM 2131 N N . LYS A 1 268 ? -0.628 -6.811 -39.021 1.00 21.12 268 LYS A N 1
ATOM 2132 C CA . LYS A 1 268 ? 0.742 -7.134 -38.618 1.00 21.96 268 LYS A CA 1
ATOM 2133 C C . LYS A 1 268 ? 0.905 -6.839 -37.130 1.00 21.39 268 LYS A C 1
ATOM 2134 O O . LYS A 1 268 ? 1.676 -7.502 -36.433 1.00 20.89 268 LYS A O 1
ATOM 2140 N N . ILE A 1 269 ? 0.175 -5.836 -36.654 1.00 19.55 269 ILE A N 1
ATOM 2141 C CA . ILE A 1 269 ? 0.209 -5.470 -35.244 1.00 18.90 269 ILE A CA 1
ATOM 2142 C C . ILE A 1 269 ? -0.506 -6.542 -34.425 1.00 18.56 269 ILE A C 1
ATOM 2143 O O . ILE A 1 269 ? 0.042 -7.066 -33.452 1.00 19.77 269 ILE A O 1
ATOM 2148 N N . ALA A 1 270 ? -1.731 -6.865 -34.828 1.00 17.86 270 ALA A N 1
ATOM 2149 C CA . ALA A 1 270 ? -2.536 -7.863 -34.131 1.00 18.32 270 ALA A CA 1
ATOM 2150 C C . ALA A 1 270 ? -1.836 -9.213 -34.073 1.00 18.44 270 ALA A C 1
ATOM 2151 O O . ALA A 1 270 ? -1.986 -9.956 -33.104 1.00 19.10 270 ALA A O 1
ATOM 2153 N N . ALA A 1 271 ? -1.078 -9.529 -35.119 1.00 18.27 271 ALA A N 1
ATOM 2154 C CA . ALA A 1 271 ? -0.346 -10.789 -35.183 1.00 19.31 271 ALA A CA 1
ATOM 2155 C C . ALA A 1 271 ? 0.672 -10.935 -34.048 1.00 19.92 271 ALA A C 1
ATOM 2156 O O . ALA A 1 271 ? 1.034 -12.052 -33.673 1.00 20.62 271 ALA A O 1
ATOM 2158 N N . THR A 1 272 ? 1.135 -9.816 -33.496 1.00 19.14 272 THR A N 1
ATOM 2159 C CA . THR A 1 272 ? 2.117 -9.883 -32.417 1.00 19.53 272 THR A CA 1
ATOM 2160 C C . THR A 1 272 ? 1.479 -10.037 -31.038 1.00 19.41 272 THR A C 1
ATOM 2161 O O . THR A 1 272 ? 2.183 -10.237 -30.048 1.00 20.45 272 THR A O 1
ATOM 2165 N N . TRP A 1 273 ? 0.153 -9.959 -30.972 1.00 19.25 273 TRP A N 1
ATOM 2166 C CA . TRP A 1 273 ? -0.550 -10.078 -29.694 1.00 19.49 273 TRP A CA 1
ATOM 2167 C C . TRP A 1 273 ? -1.118 -11.468 -29.432 1.00 20.29 273 TRP A C 1
ATOM 2168 O O . TRP A 1 273 ? -1.316 -12.255 -30.358 1.00 20.17 273 TRP A O 1
ATOM 2179 N N . PRO A 1 274 ? -1.389 -11.788 -28.155 1.00 20.14 274 PRO A N 1
ATOM 2180 C CA . PRO A 1 274 ? -1.947 -13.096 -27.798 1.00 20.07 274 PRO A CA 1
ATOM 2181 C C . PRO A 1 274 ? -3.405 -13.219 -28.243 1.00 19.57 274 PRO A C 1
ATOM 2182 O O . PRO A 1 274 ? -4.072 -12.214 -28.496 1.00 20.80 274 PRO A O 1
ATOM 2186 N N . GLU A 1 275 ? -3.892 -14.454 -28.342 1.00 19.81 275 GLU A N 1
ATOM 2187 C CA . GLU A 1 275 ? -5.263 -14.710 -28.769 1.00 20.88 275 GLU A CA 1
ATOM 2188 C C . GLU A 1 275 ? -6.276 -14.626 -27.633 1.00 18.83 275 GLU A C 1
ATOM 2189 O O . GLU A 1 275 ? -7.378 -14.103 -27.817 1.00 20.22 275 GLU A O 1
ATOM 2195 N N . SER A 1 276 ? -5.911 -15.144 -26.467 1.00 18.61 276 SER A N 1
ATOM 2196 C CA . SER A 1 276 ? -6.804 -15.120 -25.313 1.00 17.99 276 SER A CA 1
ATOM 2197 C C . SER A 1 276 ? -6.043 -14.864 -24.020 1.00 18.04 276 SER A C 1
ATOM 2198 O O . SER A 1 276 ? -4.856 -15.174 -23.911 1.00 18.41 276 SER A O 1
ATOM 2201 N N . LEU A 1 277 ? -6.742 -14.306 -23.036 1.00 16.92 277 LEU A N 1
ATOM 2202 C CA . LEU A 1 277 ? -6.143 -13.986 -21.747 1.00 15.94 277 LEU A CA 1
ATOM 2203 C C . LEU A 1 277 ? -6.764 -14.764 -20.598 1.00 16.05 277 LEU A C 1
ATOM 2204 O O . LEU A 1 277 ? -7.907 -15.214 -20.681 1.00 16.52 277 LEU A O 1
ATOM 2209 N N . ASP A 1 278 ? -5.994 -14.906 -19.523 1.00 16.49 278 ASP A N 1
ATOM 2210 C CA . ASP A 1 278 ? -6.456 -15.555 -18.302 1.00 17.63 278 ASP A CA 1
ATOM 2211 C C . ASP A 1 278 ? -6.646 -14.381 -17.343 1.00 17.97 278 ASP A C 1
ATOM 2212 O O . ASP A 1 278 ? -5.681 -13.701 -16.992 1.00 19.34 278 ASP A O 1
ATOM 2217 N N . SER A 1 279 ? -7.887 -14.130 -16.941 1.00 17.62 279 SER A N 1
ATOM 2218 C CA . SER A 1 279 ? -8.181 -13.013 -16.038 1.00 17.34 279 SER A CA 1
ATOM 2219 C C . SER A 1 279 ? -8.442 -13.443 -14.595 1.00 17.17 279 SER A C 1
ATOM 2220 O O . SER A 1 279 ? -9.069 -12.715 -13.827 1.00 16.87 279 SER A O 1
ATOM 2223 N N . SER A 1 280 ? -7.942 -14.614 -14.215 1.00 17.06 280 SER A N 1
ATOM 2224 C CA . SER A 1 280 ? -8.156 -15.128 -12.863 1.00 17.16 280 SER A CA 1
ATOM 2225 C C . SER A 1 280 ? -7.627 -14.235 -11.741 1.00 18.05 280 SER A C 1
ATOM 2226 O O . SER A 1 280 ? -8.238 -14.138 -10.671 1.00 16.65 280 SER A O 1
ATOM 2229 N N . GLU A 1 281 ? -6.491 -13.589 -11.980 1.00 17.70 281 GLU A N 1
ATOM 2230 C CA . GLU A 1 281 ? -5.889 -12.722 -10.979 1.00 17.83 281 GLU A CA 1
ATOM 2231 C C . GLU A 1 281 ? -6.779 -11.534 -10.647 1.00 16.78 281 GLU A C 1
ATOM 2232 O O . GLU A 1 281 ? -6.935 -11.184 -9.479 1.00 16.01 281 GLU A O 1
ATOM 2238 N N . ALA A 1 282 ? -7.366 -10.927 -11.673 1.00 16.00 282 ALA A N 1
ATOM 2239 C CA . ALA A 1 282 ? -8.250 -9.785 -11.474 1.00 15.68 282 ALA A CA 1
ATOM 2240 C C . ALA A 1 282 ? -9.497 -10.207 -10.697 1.00 16.11 282 ALA A C 1
ATOM 2241 O O . ALA A 1 282 ? -9.969 -9.489 -9.812 1.00 15.57 282 ALA A O 1
ATOM 2243 N N . SER A 1 283 ? -10.031 -11.381 -11.011 1.00 16.25 283 SER A N 1
ATOM 2244 C CA . SER A 1 283 ? -11.217 -11.844 -10.310 1.00 17.51 283 SER A CA 1
ATOM 2245 C C . SER A 1 283 ? -10.895 -12.189 -8.862 1.00 17.70 283 SER A C 1
ATOM 2246 O O . SER A 1 283 ? -11.668 -11.887 -7.959 1.00 17.77 283 SER A O 1
ATOM 2249 N N . ASN A 1 284 ? -9.742 -12.815 -8.643 1.00 17.86 284 ASN A N 1
ATOM 2250 C CA . ASN A 1 284 ? -9.341 -13.205 -7.299 1.00 18.14 284 ASN A CA 1
ATOM 2251 C C . ASN A 1 284 ? -8.981 -12.030 -6.398 1.00 18.63 284 ASN A C 1
ATOM 2252 O O . ASN A 1 284 ? -9.338 -12.009 -5.220 1.00 17.50 284 ASN A O 1
ATOM 2257 N N . GLU A 1 285 ? -8.289 -11.043 -6.959 1.00 17.24 285 GLU A N 1
ATOM 2258 C CA . GLU A 1 285 ? -7.845 -9.904 -6.170 1.00 16.88 285 GLU A CA 1
ATOM 2259 C C . GLU A 1 285 ? -8.811 -8.736 -6.010 1.00 16.93 285 GLU A C 1
ATOM 2260 O O . GLU A 1 285 ? -8.735 -8.009 -5.017 1.00 17.41 285 GLU A O 1
ATOM 2266 N N . TRP A 1 286 ? -9.712 -8.533 -6.965 1.00 15.77 286 TRP A N 1
ATOM 2267 C CA . TRP A 1 286 ? -10.678 -7.454 -6.809 1.00 16.49 286 TRP A CA 1
ATOM 2268 C C . TRP A 1 286 ? -12.085 -7.704 -7.354 1.00 17.33 286 TRP A C 1
ATOM 2269 O O . TRP A 1 286 ? -12.850 -6.767 -7.582 1.00 17.38 286 TRP A O 1
ATOM 2280 N N . GLY A 1 287 ? -12.427 -8.973 -7.559 1.00 17.59 287 GLY A N 1
ATOM 2281 C CA . GLY A 1 287 ? -13.769 -9.310 -8.006 1.00 18.69 287 GLY A CA 1
ATOM 2282 C C . GLY A 1 287 ? -14.182 -9.080 -9.446 1.00 18.59 287 GLY A C 1
ATOM 2283 O O . GLY A 1 287 ? -15.380 -9.060 -9.749 1.00 19.44 287 GLY A O 1
ATOM 2284 N N . PHE A 1 288 ? -13.213 -8.904 -10.333 1.00 17.47 288 PHE A N 1
ATOM 2285 C CA . PHE A 1 288 ? -13.508 -8.700 -11.749 1.00 18.21 288 PHE A CA 1
ATOM 2286 C C . PHE A 1 288 ? -14.529 -9.720 -12.253 1.00 19.53 288 PHE A C 1
ATOM 2287 O O . PHE A 1 288 ? -14.403 -10.917 -11.988 1.00 19.23 288 PHE A O 1
ATOM 2295 N N . SER A 1 289 ? -15.529 -9.249 -12.992 1.00 20.28 289 SER A N 1
ATOM 2296 C CA . SER A 1 289 ? -16.542 -10.146 -13.543 1.00 21.95 289 SER A CA 1
ATOM 2297 C C . SER A 1 289 ? -17.136 -9.596 -14.835 1.00 22.71 289 SER A C 1
ATOM 2298 O O . SER A 1 289 ? -17.118 -8.385 -15.081 1.00 22.37 289 SER A O 1
ATOM 2301 N N . ILE A 1 290 ? -17.659 -10.498 -15.659 1.00 21.74 290 ILE A N 1
ATOM 2302 C CA . ILE A 1 290 ? -18.256 -10.123 -16.932 1.00 23.30 290 ILE A CA 1
ATOM 2303 C C . ILE A 1 290 ? -19.757 -10.377 -16.906 1.00 23.54 290 ILE A C 1
ATOM 2304 O O . ILE A 1 290 ? -20.206 -11.413 -16.412 1.00 23.83 290 ILE A O 1
ATOM 2309 N N . GLU A 1 291 ? -20.525 -9.426 -17.432 1.00 22.62 291 GLU A N 1
ATOM 2310 C CA . GLU A 1 291 ? -21.978 -9.546 -17.484 1.00 23.35 291 GLU A CA 1
ATOM 2311 C C . GLU A 1 291 ? -22.506 -9.752 -18.902 1.00 23.09 291 GLU A C 1
ATOM 2312 O O . GLU A 1 291 ? -23.619 -10.245 -19.087 1.00 23.43 291 GLU A O 1
ATOM 2318 N N . TYR A 1 292 ? -21.714 -9.375 -19.901 1.00 22.89 292 TYR A N 1
ATOM 2319 C CA . TYR A 1 292 ? -22.133 -9.517 -21.294 1.00 23.51 292 TYR A CA 1
ATOM 2320 C C . TYR A 1 292 ? -21.287 -10.515 -22.075 1.00 23.50 292 TYR A C 1
ATOM 2321 O O . TYR A 1 292 ? -20.135 -10.223 -22.402 1.00 22.87 292 TYR A O 1
ATOM 2330 N N . ASP A 1 293 ? -21.838 -11.691 -22.375 1.00 23.17 293 ASP A N 1
ATOM 2331 C CA . ASP A 1 293 ? -21.073 -12.653 -23.159 1.00 22.87 293 ASP A CA 1
ATOM 2332 C C . ASP A 1 293 ? -21.123 -12.209 -24.613 1.00 21.86 293 ASP A C 1
ATOM 2333 O O . ASP A 1 293 ? -21.720 -11.182 -24.927 1.00 21.42 293 ASP A O 1
ATOM 2338 N N . LEU A 1 294 ? -20.496 -12.960 -25.509 1.00 21.25 294 LEU A N 1
ATOM 2339 C CA . LEU A 1 294 ? -20.477 -12.561 -26.909 1.00 20.59 294 LEU A CA 1
ATOM 2340 C C . LEU A 1 294 ? -21.867 -12.403 -27.529 1.00 21.03 294 LEU A C 1
ATOM 2341 O O . LEU A 1 294 ? -22.144 -11.399 -28.182 1.00 19.56 294 LEU A O 1
ATOM 2346 N N . ASP A 1 295 ? -22.746 -13.377 -27.323 1.00 21.95 295 ASP A N 1
ATOM 2347 C CA . ASP A 1 295 ? -24.093 -13.280 -27.880 1.00 22.92 295 ASP A CA 1
ATOM 2348 C C . ASP A 1 295 ? -24.800 -12.011 -27.419 1.00 22.87 295 ASP A C 1
ATOM 2349 O O . ASP A 1 295 ? -25.410 -11.303 -28.220 1.00 22.85 295 ASP A O 1
ATOM 2354 N N . ARG A 1 296 ? -24.714 -11.722 -26.125 1.00 22.54 296 ARG A N 1
ATOM 2355 C CA . ARG A 1 296 ? -25.365 -10.545 -25.577 1.00 23.53 296 ARG A CA 1
ATOM 2356 C C . ARG A 1 296 ? -24.817 -9.236 -26.134 1.00 22.13 296 ARG A C 1
ATOM 2357 O O . ARG A 1 296 ? -25.593 -8.325 -26.417 1.00 21.64 296 ARG A O 1
ATOM 2365 N N . THR A 1 297 ? -23.499 -9.117 -26.303 1.00 21.35 297 THR A N 1
ATOM 2366 C CA . THR A 1 297 ? -22.989 -7.858 -26.840 1.00 21.05 297 THR A CA 1
ATOM 2367 C C . THR A 1 297 ? -23.289 -7.731 -28.335 1.00 21.47 297 THR A C 1
ATOM 2368 O O . THR A 1 297 ? -23.457 -6.623 -28.844 1.00 20.16 297 THR A O 1
ATOM 2372 N N . ILE A 1 298 ? -23.378 -8.855 -29.041 1.00 20.82 298 ILE A N 1
ATOM 2373 C CA . ILE A 1 298 ? -23.694 -8.794 -30.464 1.00 21.77 298 ILE A CA 1
ATOM 2374 C C . ILE A 1 298 ? -25.119 -8.273 -30.653 1.00 22.20 298 ILE A C 1
ATOM 2375 O O . ILE A 1 298 ? -25.359 -7.363 -31.446 1.00 23.24 298 ILE A O 1
ATOM 2380 N N . ASP A 1 299 ? -26.065 -8.845 -29.916 1.00 23.35 299 ASP A N 1
ATOM 2381 C CA . ASP A 1 299 ? -27.453 -8.419 -30.035 1.00 23.72 299 ASP A CA 1
ATOM 2382 C C . ASP A 1 299 ? -27.667 -7.010 -29.506 1.00 23.92 299 ASP A C 1
ATOM 2383 O O . ASP A 1 299 ? -28.535 -6.283 -29.993 1.00 24.04 299 ASP A O 1
ATOM 2388 N N . ASP A 1 300 ? -26.871 -6.616 -28.516 1.00 24.13 300 ASP A N 1
ATOM 2389 C CA . ASP A 1 300 ? -26.994 -5.277 -27.950 1.00 25.11 300 ASP A CA 1
ATOM 2390 C C . ASP A 1 300 ? -26.410 -4.244 -28.918 1.00 24.57 300 ASP A C 1
ATOM 2391 O O . ASP A 1 300 ? -26.923 -3.131 -29.032 1.00 24.74 300 ASP A O 1
ATOM 2396 N N . MET A 1 301 ? -25.334 -4.615 -29.607 1.00 24.21 301 MET A N 1
ATOM 2397 C CA . MET A 1 301 ? -24.701 -3.718 -30.572 1.00 23.96 301 MET A CA 1
ATOM 2398 C C . MET A 1 301 ? -25.600 -3.504 -31.783 1.00 24.54 301 MET A C 1
ATOM 2399 O O . MET A 1 301 ? -25.762 -2.380 -32.257 1.00 24.29 301 MET A O 1
ATOM 2404 N N . ILE A 1 302 ? -26.181 -4.588 -32.286 1.00 24.51 302 ILE A N 1
ATOM 2405 C CA . ILE A 1 302 ? -27.076 -4.492 -33.431 1.00 25.19 302 ILE A CA 1
ATOM 2406 C C . ILE A 1 302 ? -28.258 -3.609 -33.051 1.00 25.51 302 ILE A C 1
ATOM 2407 O O . ILE A 1 302 ? -28.738 -2.817 -33.858 1.00 26.16 302 ILE A O 1
ATOM 2412 N N . ASP A 1 303 ? -28.700 -3.744 -31.806 1.00 26.84 303 ASP A N 1
ATOM 2413 C CA . ASP A 1 303 ? -29.830 -2.979 -31.287 1.00 28.14 303 ASP A CA 1
ATOM 2414 C C . ASP A 1 303 ? -29.580 -1.476 -31.343 1.00 27.97 303 ASP A C 1
ATOM 2415 O O . ASP A 1 303 ? -30.340 -0.727 -31.957 1.00 27.46 303 ASP A O 1
ATOM 2420 N N . HIS A 1 304 ? -28.501 -1.041 -30.696 1.00 27.40 304 HIS A N 1
ATOM 2421 C CA . HIS A 1 304 ? -28.150 0.374 -30.632 1.00 27.72 304 HIS A CA 1
ATOM 2422 C C . HIS A 1 304 ? -27.613 0.983 -31.919 1.00 27.38 304 HIS A C 1
ATOM 2423 O O . HIS A 1 304 ? -27.860 2.159 -32.197 1.00 27.07 304 HIS A O 1
ATOM 2430 N N . ILE A 1 305 ? -26.876 0.200 -32.698 1.00 26.59 305 ILE A N 1
ATOM 2431 C CA . ILE A 1 305 ? -26.333 0.689 -33.960 1.00 27.21 305 ILE A CA 1
ATOM 2432 C C . ILE A 1 305 ? -27.483 0.931 -34.938 1.00 27.72 305 ILE A C 1
ATOM 2433 O O . ILE A 1 305 ? -27.449 1.873 -35.729 1.00 28.04 305 ILE A O 1
ATOM 2438 N N . SER A 1 306 ? -28.500 0.077 -34.872 1.00 28.96 306 SER A N 1
ATOM 2439 C CA . SER A 1 306 ? -29.669 0.202 -35.742 1.00 29.64 306 SER A CA 1
ATOM 2440 C C . SER A 1 306 ? -30.431 1.482 -35.431 1.00 30.41 306 SER A C 1
ATOM 2441 O O . SER A 1 306 ? -30.907 2.171 -36.335 1.00 30.39 306 SER A O 1
ATOM 2444 N N . GLU A 1 307 ? -30.558 1.794 -34.147 1.00 31.23 307 GLU A N 1
ATOM 2445 C CA . GLU A 1 307 ? -31.261 3.003 -33.748 1.00 32.62 307 GLU A CA 1
ATOM 2446 C C . GLU A 1 307 ? -30.424 4.226 -34.095 1.00 32.59 307 GLU A C 1
ATOM 2447 O O . GLU A 1 307 ? -30.957 5.285 -34.420 1.00 31.93 307 GLU A O 1
ATOM 2453 N N . LYS A 1 308 ? -29.107 4.070 -34.023 1.00 33.23 308 LYS A N 1
ATOM 2454 C CA . LYS A 1 308 ? -28.188 5.162 -34.317 1.00 33.54 308 LYS A CA 1
ATOM 2455 C C . LYS A 1 308 ? -28.204 5.525 -35.799 1.00 33.34 308 LYS A C 1
ATOM 2456 O O . LYS A 1 308 ? -28.086 6.698 -36.161 1.00 33.31 308 LYS A O 1
ATOM 2462 N N . LEU A 1 309 ? -28.367 4.521 -36.654 1.00 32.70 309 LEU A N 1
ATOM 2463 C CA . LEU A 1 309 ? -28.391 4.748 -38.093 1.00 32.70 309 LEU A CA 1
ATOM 2464 C C . LEU A 1 309 ? -29.801 4.868 -38.676 1.00 33.14 309 LEU A C 1
ATOM 2465 O O . LEU A 1 309 ? -29.982 4.830 -39.892 1.00 32.97 309 LEU A O 1
ATOM 2470 N N . GLY A 1 310 ? -30.794 5.007 -37.804 1.00 34.09 310 GLY A N 1
ATOM 2471 C CA . GLY A 1 310 ? -32.166 5.155 -38.259 1.00 35.86 310 GLY A CA 1
ATOM 2472 C C . GLY A 1 310 ? -32.794 3.962 -38.955 1.00 37.24 310 GLY A C 1
ATOM 2473 O O . GLY A 1 310 ? -33.681 4.131 -39.791 1.00 37.53 310 GLY A O 1
ATOM 2474 N N . ILE A 1 311 ? -32.342 2.756 -38.629 1.00 38.56 311 ILE A N 1
ATOM 2475 C CA . ILE A 1 311 ? -32.914 1.554 -39.227 1.00 40.30 311 ILE A CA 1
ATOM 2476 C C . ILE A 1 311 ? -34.202 1.274 -38.458 1.00 42.22 311 ILE A C 1
ATOM 2477 O O . ILE A 1 311 ? -35.214 0.861 -39.028 1.00 42.31 311 ILE A O 1
ATOM 2482 N N . GLU A 1 312 ? -34.132 1.513 -37.151 1.00 44.47 312 GLU A N 1
ATOM 2483 C CA . GLU A 1 312 ? -35.251 1.345 -36.225 1.00 47.04 312 GLU A CA 1
ATOM 2484 C C . GLU A 1 312 ? -35.505 2.728 -35.627 1.00 48.85 312 GLU A C 1
ATOM 2485 O O . GLU A 1 312 ? -34.734 3.206 -34.794 1.00 48.51 312 GLU A O 1
ATOM 2491 N N . GLY A 1 313 ? -36.584 3.364 -36.078 1.00 51.16 313 GLY A N 1
ATOM 2492 C CA . GLY A 1 313 ? -36.941 4.702 -35.630 1.00 53.40 313 GLY A CA 1
ATOM 2493 C C . GLY A 1 313 ? -36.876 5.017 -34.148 1.00 55.27 313 GLY A C 1
ATOM 2494 O O . GLY A 1 313 ? -36.720 4.130 -33.308 1.00 55.18 313 GLY A O 1
ATOM 2495 N N . LYS A 1 314 ? -37.009 6.305 -33.838 1.00 57.27 314 LYS A N 1
ATOM 2496 C CA . LYS A 1 314 ? -36.970 6.794 -32.463 1.00 59.92 314 LYS A CA 1
ATOM 2497 C C . LYS A 1 314 ? -38.361 6.826 -31.820 1.00 61.25 314 LYS A C 1
ATOM 2498 O O . LYS A 1 314 ? -38.685 5.881 -31.068 1.00 62.01 314 LYS A O 1
ATOM 2504 N N . MET B 1 1 ? 33.634 6.948 -37.703 1.00 31.53 1 MET B N 1
ATOM 2505 C CA . MET B 1 1 ? 33.727 7.795 -36.484 1.00 30.07 1 MET B CA 1
ATOM 2506 C C . MET B 1 1 ? 32.802 7.244 -35.405 1.00 29.00 1 MET B C 1
ATOM 2507 O O . MET B 1 1 ? 31.585 7.211 -35.580 1.00 27.82 1 MET B O 1
ATOM 2512 N N . ILE B 1 2 ? 33.390 6.817 -34.293 1.00 27.55 2 ILE B N 1
ATOM 2513 C CA . ILE B 1 2 ? 32.629 6.257 -33.181 1.00 26.60 2 ILE B CA 1
ATOM 2514 C C . ILE B 1 2 ? 32.506 7.270 -32.045 1.00 25.74 2 ILE B C 1
ATOM 2515 O O . ILE B 1 2 ? 33.495 7.868 -31.628 1.00 26.83 2 ILE B O 1
ATOM 2520 N N . LEU B 1 3 ? 31.285 7.477 -31.560 1.00 23.86 3 LEU B N 1
ATOM 2521 C CA . LEU B 1 3 ? 31.055 8.396 -30.449 1.00 22.87 3 LEU B CA 1
ATOM 2522 C C . LEU B 1 3 ? 30.701 7.576 -29.221 1.00 22.40 3 LEU B C 1
ATOM 2523 O O . LEU B 1 3 ? 29.857 6.680 -29.286 1.00 21.96 3 LEU B O 1
ATOM 2528 N N . VAL B 1 4 ? 31.359 7.874 -28.105 1.00 21.30 4 VAL B N 1
ATOM 2529 C CA . VAL B 1 4 ? 31.082 7.176 -26.857 1.00 20.24 4 VAL B CA 1
ATOM 2530 C C . VAL B 1 4 ? 30.479 8.200 -25.907 1.00 21.08 4 VAL B C 1
ATOM 2531 O O . VAL B 1 4 ? 31.067 9.257 -25.678 1.00 21.63 4 VAL B O 1
ATOM 2535 N N . THR B 1 5 ? 29.292 7.912 -25.380 1.00 20.77 5 THR B N 1
ATOM 2536 C CA . THR B 1 5 ? 28.662 8.827 -24.434 1.00 21.33 5 THR B CA 1
ATOM 2537 C C . THR B 1 5 ? 28.947 8.250 -23.053 1.00 20.83 5 THR B C 1
ATOM 2538 O O . THR B 1 5 ? 29.127 7.039 -22.917 1.00 20.08 5 THR B O 1
ATOM 2542 N N . GLY B 1 6 ? 28.988 9.107 -22.036 1.00 20.61 6 GLY B N 1
ATOM 2543 C CA . GLY B 1 6 ? 29.278 8.641 -20.687 1.00 21.46 6 GLY B CA 1
ATOM 2544 C C . GLY B 1 6 ? 30.635 7.948 -20.642 1.00 21.81 6 GLY B C 1
ATOM 2545 O O . GLY B 1 6 ? 30.808 6.930 -19.971 1.00 21.89 6 GLY B O 1
ATOM 2546 N N . SER B 1 7 ? 31.609 8.517 -21.346 1.00 21.70 7 SER B N 1
ATOM 2547 C CA . SER B 1 7 ? 32.952 7.945 -21.426 1.00 22.27 7 SER B CA 1
ATOM 2548 C C . SER B 1 7 ? 33.780 7.962 -20.143 1.00 22.19 7 SER B C 1
ATOM 2549 O O . SER B 1 7 ? 34.786 7.264 -20.052 1.00 22.41 7 SER B O 1
ATOM 2552 N N . SER B 1 8 ? 33.369 8.756 -19.160 1.00 22.51 8 SER B N 1
ATOM 2553 C CA . SER B 1 8 ? 34.115 8.847 -17.907 1.00 24.21 8 SER B CA 1
ATOM 2554 C C . SER B 1 8 ? 33.702 7.821 -16.856 1.00 24.02 8 SER B C 1
ATOM 2555 O O . SER B 1 8 ? 34.256 7.795 -15.754 1.00 24.77 8 SER B O 1
ATOM 2558 N N . GLY B 1 9 ? 32.734 6.979 -17.196 1.00 24.17 9 GLY B N 1
ATOM 2559 C CA . GLY B 1 9 ? 32.277 5.965 -16.262 1.00 23.63 9 GLY B CA 1
ATOM 2560 C C . GLY B 1 9 ? 33.206 4.768 -16.143 1.00 24.28 9 GLY B C 1
ATOM 2561 O O . GLY B 1 9 ? 34.292 4.759 -16.721 1.00 24.04 9 GLY B O 1
ATOM 2562 N N . GLN B 1 10 ? 32.771 3.749 -15.402 1.00 22.94 10 GLN B N 1
ATOM 2563 C CA . GLN B 1 10 ? 33.571 2.541 -15.197 1.00 22.99 10 GLN B CA 1
ATOM 2564 C C . GLN B 1 10 ? 33.930 1.856 -16.509 1.00 22.02 10 GLN B C 1
ATOM 2565 O O . GLN B 1 10 ? 35.071 1.450 -16.711 1.00 21.02 10 GLN B O 1
ATOM 2571 N N . ILE B 1 11 ? 32.947 1.723 -17.395 1.00 21.97 11 ILE B N 1
ATOM 2572 C CA . ILE B 1 11 ? 33.161 1.076 -18.681 1.00 22.33 11 ILE B CA 1
ATOM 2573 C C . ILE B 1 11 ? 33.883 1.994 -19.660 1.00 22.07 11 ILE B C 1
ATOM 2574 O O . ILE B 1 11 ? 34.885 1.607 -20.254 1.00 22.08 11 ILE B O 1
ATOM 2579 N N . GLY B 1 12 ? 33.367 3.209 -19.817 1.00 22.21 12 GLY B N 1
ATOM 2580 C CA . GLY B 1 12 ? 33.964 4.163 -20.737 1.00 22.66 12 GLY B CA 1
ATOM 2581 C C . GLY B 1 12 ? 35.429 4.461 -20.488 1.00 23.10 12 GLY B C 1
ATOM 2582 O O . GLY B 1 12 ? 36.192 4.694 -21.428 1.00 22.07 12 GLY B O 1
ATOM 2583 N N . THR B 1 13 ? 35.828 4.465 -19.220 1.00 22.07 13 THR B N 1
ATOM 2584 C CA . THR B 1 13 ? 37.215 4.738 -18.869 1.00 22.52 13 THR B CA 1
ATOM 2585 C C . THR B 1 13 ? 38.142 3.780 -19.600 1.00 22.38 13 THR B C 1
ATOM 2586 O O . THR B 1 13 ? 39.241 4.156 -20.008 1.00 22.42 13 THR B O 1
ATOM 2590 N N . GLU B 1 14 ? 37.688 2.544 -19.779 1.00 22.21 14 GLU B N 1
ATOM 2591 C CA . GLU B 1 14 ? 38.484 1.533 -20.462 1.00 23.34 14 GLU B CA 1
ATOM 2592 C C . GLU B 1 14 ? 38.075 1.287 -21.918 1.00 23.81 14 GLU B C 1
ATOM 2593 O O . GLU B 1 14 ? 38.901 0.877 -22.738 1.00 23.95 14 GLU B O 1
ATOM 2599 N N . LEU B 1 15 ? 36.809 1.537 -22.242 1.00 23.35 15 LEU B N 1
ATOM 2600 C CA . LEU B 1 15 ? 36.328 1.321 -23.604 1.00 23.61 15 LEU B CA 1
ATOM 2601 C C . LEU B 1 15 ? 36.930 2.290 -24.617 1.00 24.46 15 LEU B C 1
ATOM 2602 O O . LEU B 1 15 ? 37.241 1.902 -25.743 1.00 23.64 15 LEU B O 1
ATOM 2607 N N . VAL B 1 16 ? 37.092 3.549 -24.232 1.00 24.66 16 VAL B N 1
ATOM 2608 C CA . VAL B 1 16 ? 37.654 4.523 -25.162 1.00 26.08 16 VAL B CA 1
ATOM 2609 C C . VAL B 1 16 ? 39.017 4.088 -25.704 1.00 27.11 16 VAL B C 1
ATOM 2610 O O . VAL B 1 16 ? 39.209 4.009 -26.917 1.00 27.29 16 VAL B O 1
ATOM 2614 N N . PRO B 1 17 ? 39.984 3.790 -24.820 1.00 27.75 17 PRO B N 1
ATOM 2615 C CA . PRO B 1 17 ? 41.290 3.368 -25.340 1.00 27.46 17 PRO B CA 1
ATOM 2616 C C . PRO B 1 17 ? 41.227 2.020 -26.054 1.00 27.35 17 PRO B C 1
ATOM 2617 O O . PRO B 1 17 ? 42.012 1.747 -26.963 1.00 26.60 17 PRO B O 1
ATOM 2621 N N . TYR B 1 18 ? 40.281 1.187 -25.635 1.00 26.41 18 TYR B N 1
ATOM 2622 C CA . TYR B 1 18 ? 40.091 -0.142 -26.207 1.00 27.29 18 TYR B CA 1
ATOM 2623 C C . TYR B 1 18 ? 39.680 -0.012 -27.672 1.00 26.76 18 TYR B C 1
ATOM 2624 O O . TYR B 1 18 ? 40.196 -0.717 -28.540 1.00 26.05 18 TYR B O 1
ATOM 2633 N N . LEU B 1 19 ? 38.742 0.895 -27.933 1.00 26.99 19 LEU B N 1
ATOM 2634 C CA . LEU B 1 19 ? 38.256 1.137 -29.285 1.00 27.52 19 LEU B CA 1
ATOM 2635 C C . LEU B 1 19 ? 39.352 1.782 -30.123 1.00 29.10 19 LEU B C 1
ATOM 2636 O O . LEU B 1 19 ? 39.520 1.456 -31.298 1.00 29.73 19 LEU B O 1
ATOM 2641 N N . ALA B 1 20 ? 40.097 2.700 -29.512 1.00 29.62 20 ALA B N 1
ATOM 2642 C CA . ALA B 1 20 ? 41.181 3.387 -30.206 1.00 30.73 20 ALA B CA 1
ATOM 2643 C C . ALA B 1 20 ? 42.220 2.399 -30.729 1.00 31.80 20 ALA B C 1
ATOM 2644 O O . ALA B 1 20 ? 42.690 2.519 -31.860 1.00 31.53 20 ALA B O 1
ATOM 2646 N N . GLU B 1 21 ? 42.575 1.421 -29.905 1.00 32.53 21 GLU B N 1
ATOM 2647 C CA . GLU B 1 21 ? 43.559 0.418 -30.293 1.00 34.27 21 GLU B CA 1
ATOM 2648 C C . GLU B 1 21 ? 43.064 -0.444 -31.449 1.00 34.50 21 GLU B C 1
ATOM 2649 O O . GLU B 1 21 ? 43.828 -0.800 -32.344 1.00 34.50 21 GLU B O 1
ATOM 2655 N N . LYS B 1 22 ? 41.778 -0.770 -31.426 1.00 34.45 22 LYS B N 1
ATOM 2656 C CA . LYS B 1 22 ? 41.198 -1.620 -32.452 1.00 34.32 22 LYS B CA 1
ATOM 2657 C C . LYS B 1 22 ? 40.783 -0.918 -33.741 1.00 33.83 22 LYS B C 1
ATOM 2658 O O . LYS B 1 22 ? 40.922 -1.488 -34.822 1.00 34.27 22 LYS B O 1
ATOM 2664 N N . TYR B 1 23 ? 40.291 0.313 -33.634 1.00 33.09 23 TYR B N 1
ATOM 2665 C CA . TYR B 1 23 ? 39.826 1.044 -34.812 1.00 32.71 23 TYR B CA 1
ATOM 2666 C C . TYR B 1 23 ? 40.579 2.326 -35.148 1.00 32.65 23 TYR B C 1
ATOM 2667 O O . TYR B 1 23 ? 40.170 3.067 -36.042 1.00 33.10 23 TYR B O 1
ATOM 2676 N N . GLY B 1 24 ? 41.668 2.596 -34.439 1.00 32.16 24 GLY B N 1
ATOM 2677 C CA . GLY B 1 24 ? 42.430 3.799 -34.720 1.00 32.16 24 GLY B CA 1
ATOM 2678 C C . GLY B 1 24 ? 42.020 5.000 -33.890 1.00 32.10 24 GLY B C 1
ATOM 2679 O O . GLY B 1 24 ? 40.839 5.303 -33.751 1.00 31.55 24 GLY B O 1
ATOM 2680 N N . LYS B 1 25 ? 43.021 5.693 -33.359 1.00 32.38 25 LYS B N 1
ATOM 2681 C CA . LYS B 1 25 ? 42.829 6.864 -32.509 1.00 33.33 25 LYS B CA 1
ATOM 2682 C C . LYS B 1 25 ? 41.965 7.958 -33.127 1.00 33.08 25 LYS B C 1
ATOM 2683 O O . LYS B 1 25 ? 41.155 8.580 -32.438 1.00 33.77 25 LYS B O 1
ATOM 2689 N N . LYS B 1 26 ? 42.144 8.194 -34.424 1.00 32.14 26 LYS B N 1
ATOM 2690 C CA . LYS B 1 26 ? 41.402 9.233 -35.132 1.00 32.39 26 LYS B CA 1
ATOM 2691 C C . LYS B 1 26 ? 39.923 8.919 -35.326 1.00 31.04 26 LYS B C 1
ATOM 2692 O O . LYS B 1 26 ? 39.140 9.808 -35.662 1.00 31.70 26 LYS B O 1
ATOM 2698 N N . ASN B 1 27 ? 39.540 7.667 -35.105 1.00 29.98 27 ASN B N 1
ATOM 2699 C CA . ASN B 1 27 ? 38.154 7.265 -35.312 1.00 28.64 27 ASN B CA 1
ATOM 2700 C C . ASN B 1 27 ? 37.287 7.114 -34.065 1.00 28.51 27 ASN B C 1
ATOM 2701 O O . ASN B 1 27 ? 36.212 6.513 -34.129 1.00 28.11 27 ASN B O 1
ATOM 2706 N N . VAL B 1 28 ? 37.738 7.663 -32.942 1.00 28.26 28 VAL B N 1
ATOM 2707 C CA . VAL B 1 28 ? 36.978 7.580 -31.695 1.00 28.12 28 VAL B CA 1
ATOM 2708 C C . VAL B 1 28 ? 36.834 8.954 -31.045 1.00 27.84 28 VAL B C 1
ATOM 2709 O O . VAL B 1 28 ? 37.783 9.737 -31.005 1.00 29.18 28 VAL B O 1
ATOM 2713 N N . ILE B 1 29 ? 35.638 9.244 -30.543 1.00 27.89 29 ILE B N 1
ATOM 2714 C CA . ILE B 1 29 ? 35.363 10.511 -29.874 1.00 26.95 29 ILE B CA 1
ATOM 2715 C C . ILE B 1 29 ? 34.741 10.204 -28.515 1.00 27.10 29 ILE B C 1
ATOM 2716 O O . ILE B 1 29 ? 33.738 9.497 -28.439 1.00 27.18 29 ILE B O 1
ATOM 2721 N N . ALA B 1 30 ? 35.343 10.730 -27.450 1.00 26.09 30 ALA B N 1
ATOM 2722 C CA . ALA B 1 30 ? 34.837 10.516 -26.096 1.00 25.31 30 ALA B CA 1
ATOM 2723 C C . ALA B 1 30 ? 33.967 11.699 -25.674 1.00 25.09 30 ALA B C 1
ATOM 2724 O O . ALA B 1 30 ? 34.241 12.840 -26.049 1.00 25.74 30 ALA B O 1
ATOM 2726 N N . SER B 1 31 ? 32.909 11.429 -24.910 1.00 24.78 31 SER B N 1
ATOM 2727 C CA . SER B 1 31 ? 32.014 12.487 -24.440 1.00 23.62 31 SER B CA 1
ATOM 2728 C C . SER B 1 31 ? 31.366 12.118 -23.109 1.00 24.25 31 SER B C 1
ATOM 2729 O O . SER B 1 31 ? 31.141 10.941 -22.823 1.00 22.71 31 SER B O 1
ATOM 2732 N N . ASP B 1 32 ? 31.058 13.136 -22.314 1.00 24.23 32 ASP B N 1
ATOM 2733 C CA . ASP B 1 32 ? 30.447 12.954 -21.000 1.00 25.76 32 ASP B CA 1
ATOM 2734 C C . ASP B 1 32 ? 30.175 14.359 -20.467 1.00 26.76 32 ASP B C 1
ATOM 2735 O O . ASP B 1 32 ? 30.542 15.342 -21.109 1.00 27.22 32 ASP B O 1
ATOM 2740 N N . ILE B 1 33 ? 29.527 14.464 -19.309 1.00 28.54 33 ILE B N 1
ATOM 2741 C CA . ILE B 1 33 ? 29.277 15.775 -18.724 1.00 30.91 33 ILE B CA 1
ATOM 2742 C C . ILE B 1 33 ? 30.420 16.078 -17.762 1.00 31.92 33 ILE B C 1
ATOM 2743 O O . ILE B 1 33 ? 30.597 17.211 -17.322 1.00 33.14 33 ILE B O 1
ATOM 2748 N N . VAL B 1 34 ? 31.194 15.044 -17.450 1.00 32.80 34 VAL B N 1
ATOM 2749 C CA . VAL B 1 34 ? 32.344 15.156 -16.562 1.00 34.80 34 VAL B CA 1
ATOM 2750 C C . VAL B 1 34 ? 33.570 14.680 -17.333 1.00 35.45 34 VAL B C 1
ATOM 2751 O O . VAL B 1 34 ? 33.634 13.529 -17.766 1.00 34.90 34 VAL B O 1
ATOM 2755 N N . GLN B 1 35 ? 34.543 15.567 -17.504 1.00 37.32 35 GLN B N 1
ATOM 2756 C CA . GLN B 1 35 ? 35.745 15.221 -18.247 1.00 38.45 35 GLN B CA 1
ATOM 2757 C C . GLN B 1 35 ? 36.852 14.584 -17.424 1.00 39.99 35 GLN B C 1
ATOM 2758 O O . GLN B 1 35 ? 37.183 15.045 -16.332 1.00 40.78 35 GLN B O 1
ATOM 2764 N N . ARG B 1 36 ? 37.418 13.515 -17.972 1.00 41.22 36 ARG B N 1
ATOM 2765 C CA . ARG B 1 36 ? 38.517 12.794 -17.350 1.00 42.53 36 ARG B CA 1
ATOM 2766 C C . ARG B 1 36 ? 39.528 12.452 -18.439 1.00 42.70 36 ARG B C 1
ATOM 2767 O O . ARG B 1 36 ? 39.223 12.552 -19.627 1.00 42.53 36 ARG B O 1
ATOM 2775 N N . ASP B 1 37 ? 40.728 12.051 -18.034 1.00 42.64 37 ASP B N 1
ATOM 2776 C CA . ASP B 1 37 ? 41.792 11.721 -18.978 1.00 42.57 37 ASP B CA 1
ATOM 2777 C C . ASP B 1 37 ? 41.405 10.661 -20.006 1.00 41.88 37 ASP B C 1
ATOM 2778 O O . ASP B 1 37 ? 40.829 9.630 -19.664 1.00 41.65 37 ASP B O 1
ATOM 2783 N N . THR B 1 38 ? 41.741 10.918 -21.268 1.00 41.11 38 THR B N 1
ATOM 2784 C CA . THR B 1 38 ? 41.447 9.981 -22.347 1.00 40.50 38 THR B CA 1
ATOM 2785 C C . THR B 1 38 ? 42.714 9.655 -23.137 1.00 40.59 38 THR B C 1
ATOM 2786 O O . THR B 1 38 ? 42.652 9.099 -24.233 1.00 40.22 38 THR B O 1
ATOM 2790 N N . GLY B 1 39 ? 43.861 10.010 -22.564 1.00 40.24 39 GLY B N 1
ATOM 2791 C CA . GLY B 1 39 ? 45.140 9.743 -23.198 1.00 39.88 39 GLY B CA 1
ATOM 2792 C C . GLY B 1 39 ? 45.304 10.245 -24.621 1.00 39.84 39 GLY B C 1
ATOM 2793 O O . GLY B 1 39 ? 45.734 9.495 -25.498 1.00 40.41 39 GLY B O 1
ATOM 2794 N N . GLY B 1 40 ? 44.965 11.510 -24.857 1.00 39.05 40 GLY B N 1
ATOM 2795 C CA . GLY B 1 40 ? 45.107 12.068 -26.190 1.00 38.05 40 GLY B CA 1
ATOM 2796 C C . GLY B 1 40 ? 43.866 11.982 -27.059 1.00 37.03 40 GLY B C 1
ATOM 2797 O O . GLY B 1 40 ? 43.687 12.802 -27.961 1.00 36.94 40 GLY B O 1
ATOM 2798 N N . ILE B 1 41 ? 43.014 10.994 -26.796 1.00 35.72 41 ILE B N 1
ATOM 2799 C CA . ILE B 1 41 ? 41.779 10.815 -27.564 1.00 34.29 41 ILE B CA 1
ATOM 2800 C C . ILE B 1 41 ? 40.882 12.044 -27.432 1.00 33.04 41 ILE B C 1
ATOM 2801 O O . ILE B 1 41 ? 40.710 12.578 -26.339 1.00 32.70 41 ILE B O 1
ATOM 2806 N N . LYS B 1 42 ? 40.304 12.476 -28.549 1.00 32.56 42 LYS B N 1
ATOM 2807 C CA . LYS B 1 42 ? 39.425 13.645 -28.575 1.00 31.88 42 LYS B CA 1
ATOM 2808 C C . LYS B 1 42 ? 38.230 13.531 -27.618 1.00 31.99 42 LYS B C 1
ATOM 2809 O O . LYS B 1 42 ? 37.516 12.528 -27.618 1.00 31.95 42 LYS B O 1
ATOM 2815 N N . PHE B 1 43 ? 38.020 14.568 -26.810 1.00 30.56 43 PHE B N 1
ATOM 2816 C CA . PHE B 1 43 ? 36.918 14.596 -25.847 1.00 30.71 43 PHE B CA 1
ATOM 2817 C C . PHE B 1 43 ? 36.049 15.836 -26.009 1.00 30.69 43 PHE B C 1
ATOM 2818 O O . PHE B 1 43 ? 36.557 16.941 -26.194 1.00 30.78 43 PHE B O 1
ATOM 2826 N N . ILE B 1 44 ? 34.736 15.643 -25.921 1.00 30.35 44 ILE B N 1
ATOM 2827 C CA . ILE B 1 44 ? 33.780 16.737 -26.032 1.00 30.23 44 ILE B CA 1
ATOM 2828 C C . ILE B 1 44 ? 32.742 16.621 -24.921 1.00 30.30 44 ILE B C 1
ATOM 2829 O O . ILE B 1 44 ? 32.369 15.519 -24.526 1.00 29.41 44 ILE B O 1
ATOM 2834 N N . THR B 1 45 ? 32.273 17.757 -24.417 1.00 29.69 45 THR B N 1
ATOM 2835 C CA . THR B 1 45 ? 31.261 17.748 -23.364 1.00 30.67 45 THR B CA 1
ATOM 2836 C C . THR B 1 45 ? 29.897 17.506 -24.001 1.00 30.04 45 THR B C 1
ATOM 2837 O O . THR B 1 45 ? 29.506 18.215 -24.930 1.00 29.82 45 THR B O 1
ATOM 2841 N N . LEU B 1 46 ? 29.170 16.510 -23.504 1.00 28.71 46 LEU B N 1
ATOM 2842 C CA . LEU B 1 46 ? 27.864 16.190 -24.066 1.00 28.65 46 LEU B CA 1
ATOM 2843 C C . LEU B 1 46 ? 26.862 15.655 -23.049 1.00 27.92 46 LEU B C 1
ATOM 2844 O O . LEU B 1 46 ? 27.058 14.585 -22.475 1.00 27.76 46 LEU B O 1
ATOM 2849 N N . ASP B 1 47 ? 25.789 16.412 -22.839 1.00 26.72 47 ASP B N 1
ATOM 2850 C CA . ASP B 1 47 ? 24.720 16.029 -21.920 1.00 26.73 47 ASP B CA 1
ATOM 2851 C C . ASP B 1 47 ? 23.656 15.341 -22.771 1.00 25.89 47 ASP B C 1
ATOM 2852 O O . ASP B 1 47 ? 22.956 16.002 -23.531 1.00 25.51 47 ASP B O 1
ATOM 2857 N N . VAL B 1 48 ? 23.526 14.023 -22.649 1.00 25.19 48 VAL B N 1
ATOM 2858 C CA . VAL B 1 48 ? 22.543 13.310 -23.462 1.00 24.36 48 VAL B CA 1
ATOM 2859 C C . VAL B 1 48 ? 21.091 13.707 -23.213 1.00 24.52 48 VAL B C 1
ATOM 2860 O O . VAL B 1 48 ? 20.218 13.384 -24.012 1.00 23.55 48 VAL B O 1
ATOM 2864 N N . SER B 1 49 ? 20.823 14.401 -22.111 1.00 25.79 49 SER B N 1
ATOM 2865 C CA . SER B 1 49 ? 19.455 14.813 -21.823 1.00 27.10 49 SER B CA 1
ATOM 2866 C C . SER B 1 49 ? 19.067 15.980 -22.725 1.00 27.92 49 SER B C 1
ATOM 2867 O O . SER B 1 49 ? 17.900 16.363 -22.795 1.00 28.09 49 SER B O 1
ATOM 2870 N N . ASN B 1 50 ? 20.051 16.535 -23.425 1.00 28.65 50 ASN B N 1
ATOM 2871 C CA . ASN B 1 50 ? 19.802 17.646 -24.334 1.00 30.02 50 ASN B CA 1
ATOM 2872 C C . ASN B 1 50 ? 19.905 17.184 -25.787 1.00 29.83 50 ASN B C 1
ATOM 2873 O O . ASN B 1 50 ? 21.001 17.039 -26.331 1.00 30.33 50 ASN B O 1
ATOM 2878 N N . ARG B 1 51 ? 18.747 16.962 -26.403 1.00 29.57 51 ARG B N 1
ATOM 2879 C CA . ARG B 1 51 ? 18.660 16.503 -27.785 1.00 29.84 51 ARG B CA 1
ATOM 2880 C C . ARG B 1 51 ? 19.477 17.342 -28.758 1.00 29.73 51 ARG B C 1
ATOM 2881 O O . ARG B 1 51 ? 20.133 16.806 -29.648 1.00 29.46 51 ARG B O 1
ATOM 2889 N N . ASP B 1 52 ? 19.443 18.658 -28.588 1.00 30.89 52 ASP B N 1
ATOM 2890 C CA . ASP B 1 52 ? 20.182 19.539 -29.482 1.00 32.30 52 ASP B CA 1
ATOM 2891 C C . ASP B 1 52 ? 21.682 19.258 -29.465 1.00 31.69 52 ASP B C 1
ATOM 2892 O O . ASP B 1 52 ? 22.326 19.252 -30.515 1.00 31.77 52 ASP B O 1
ATOM 2897 N N . GLU B 1 53 ? 22.238 19.033 -28.277 1.00 30.50 53 GLU B N 1
ATOM 2898 C CA . GLU B 1 53 ? 23.666 18.755 -28.154 1.00 30.35 53 GLU B CA 1
ATOM 2899 C C . GLU B 1 53 ? 24.049 17.508 -28.939 1.00 29.68 53 GLU B C 1
ATOM 2900 O O . GLU B 1 53 ? 25.099 17.470 -29.577 1.00 28.88 53 GLU B O 1
ATOM 2906 N N . ILE B 1 54 ? 23.201 16.485 -28.883 1.00 28.59 54 ILE B N 1
ATOM 2907 C CA . ILE B 1 54 ? 23.478 15.251 -29.601 1.00 28.39 54 ILE B CA 1
ATOM 2908 C C . ILE B 1 54 ? 23.466 15.508 -31.103 1.00 28.28 54 ILE B C 1
ATOM 2909 O O . ILE B 1 54 ? 24.398 15.122 -31.806 1.00 28.09 54 ILE B O 1
ATOM 2914 N N . ASP B 1 55 ? 22.417 16.168 -31.590 1.00 29.71 55 ASP B N 1
ATOM 2915 C CA . ASP B 1 55 ? 22.305 16.468 -33.020 1.00 30.99 55 ASP B CA 1
ATOM 2916 C C . ASP B 1 55 ? 23.533 17.197 -33.553 1.00 31.60 55 ASP B C 1
ATOM 2917 O O . ASP B 1 55 ? 24.071 16.843 -34.601 1.00 31.32 55 ASP B O 1
ATOM 2922 N N . ARG B 1 56 ? 23.975 18.216 -32.826 1.00 32.00 56 ARG B N 1
ATOM 2923 C CA . ARG B 1 56 ? 25.137 18.999 -33.228 1.00 32.96 56 ARG B CA 1
ATOM 2924 C C . ARG B 1 56 ? 26.422 18.178 -33.255 1.00 31.98 56 ARG B C 1
ATOM 2925 O O . ARG B 1 56 ? 27.207 18.275 -34.199 1.00 32.65 56 ARG B O 1
ATOM 2933 N N . ALA B 1 57 ? 26.632 17.371 -32.221 1.00 30.63 57 ALA B N 1
ATOM 2934 C CA . ALA B 1 57 ? 27.823 16.535 -32.124 1.00 30.25 57 ALA B CA 1
ATOM 2935 C C . ALA B 1 57 ? 27.883 15.491 -33.236 1.00 29.91 57 ALA B C 1
ATOM 2936 O O . ALA B 1 57 ? 28.938 15.267 -33.830 1.00 29.11 57 ALA B O 1
ATOM 2938 N N . VAL B 1 58 ? 26.751 14.849 -33.508 1.00 29.95 58 VAL B N 1
ATOM 2939 C CA . VAL B 1 58 ? 26.679 13.829 -34.546 1.00 30.50 58 VAL B CA 1
ATOM 2940 C C . VAL B 1 58 ? 26.956 14.432 -35.917 1.00 31.63 58 VAL B C 1
ATOM 2941 O O . VAL B 1 58 ? 27.622 13.820 -36.750 1.00 31.32 58 VAL B O 1
ATOM 2945 N N . GLU B 1 59 ? 26.441 15.635 -36.141 1.00 33.13 59 GLU B N 1
ATOM 2946 C CA . GLU B 1 59 ? 26.638 16.333 -37.407 1.00 35.08 59 GLU B CA 1
ATOM 2947 C C . GLU B 1 59 ? 28.074 16.816 -37.576 1.00 35.28 59 GLU B C 1
ATOM 2948 O O . GLU B 1 59 ? 28.698 16.602 -38.615 1.00 36.10 59 GLU B O 1
ATOM 2954 N N . LYS B 1 60 ? 28.591 17.466 -36.540 1.00 35.91 60 LYS B N 1
ATOM 2955 C CA . LYS B 1 60 ? 29.939 18.020 -36.554 1.00 36.22 60 LYS B CA 1
ATOM 2956 C C . LYS B 1 60 ? 31.072 17.007 -36.694 1.00 36.12 60 LYS B C 1
ATOM 2957 O O . LYS B 1 60 ? 32.090 17.292 -37.328 1.00 35.91 60 LYS B O 1
ATOM 2963 N N . TYR B 1 61 ? 30.897 15.824 -36.115 1.00 35.12 61 TYR B N 1
ATOM 2964 C CA . TYR B 1 61 ? 31.940 14.808 -36.162 1.00 34.55 61 TYR B CA 1
ATOM 2965 C C . TYR B 1 61 ? 31.669 13.621 -37.079 1.00 34.29 61 TYR B C 1
ATOM 2966 O O . TYR B 1 61 ? 32.423 12.645 -37.073 1.00 34.66 61 TYR B O 1
ATOM 2975 N N . SER B 1 62 ? 30.609 13.708 -37.877 1.00 33.42 62 SER B N 1
ATOM 2976 C CA . SER B 1 62 ? 30.255 12.636 -38.803 1.00 33.37 62 SER B CA 1
ATOM 2977 C C . SER B 1 62 ? 30.245 11.284 -38.097 1.00 32.15 62 SER B C 1
ATOM 2978 O O . SER B 1 62 ? 30.876 10.329 -38.548 1.00 32.14 62 SER B O 1
ATOM 2981 N N . ILE B 1 63 ? 29.518 11.215 -36.987 1.00 31.38 63 ILE B N 1
ATOM 2982 C CA . ILE B 1 63 ? 29.417 9.994 -36.200 1.00 29.98 63 ILE B CA 1
ATOM 2983 C C . ILE B 1 63 ? 28.725 8.880 -36.980 1.00 30.01 63 ILE B C 1
ATOM 2984 O O . ILE B 1 63 ? 27.627 9.067 -37.502 1.00 30.84 63 ILE B O 1
ATOM 2989 N N . ASP B 1 64 ? 29.377 7.722 -37.049 1.00 29.45 64 ASP B N 1
ATOM 2990 C CA . ASP B 1 64 ? 28.848 6.566 -37.768 1.00 30.14 64 ASP B CA 1
ATOM 2991 C C . ASP B 1 64 ? 28.308 5.504 -36.813 1.00 29.18 64 ASP B C 1
ATOM 2992 O O . ASP B 1 64 ? 27.435 4.715 -37.173 1.00 29.46 64 ASP B O 1
ATOM 2997 N N . ALA B 1 65 ? 28.837 5.481 -35.596 1.00 27.01 65 ALA B N 1
ATOM 2998 C CA . ALA B 1 65 ? 28.401 4.507 -34.605 1.00 25.66 65 ALA B CA 1
ATOM 2999 C C . ALA B 1 65 ? 28.430 5.139 -33.223 1.00 24.91 65 ALA B C 1
ATOM 3000 O O . ALA B 1 65 ? 29.249 6.016 -32.950 1.00 24.54 65 ALA B O 1
ATOM 3002 N N . ILE B 1 66 ? 27.531 4.694 -32.352 1.00 23.92 66 ILE B N 1
ATOM 3003 C CA . ILE B 1 66 ? 27.473 5.233 -31.001 1.00 22.68 66 ILE B CA 1
ATOM 3004 C C . ILE B 1 66 ? 27.423 4.143 -29.939 1.00 22.25 66 ILE B C 1
ATOM 3005 O O . ILE B 1 66 ? 26.606 3.225 -30.021 1.00 22.25 66 ILE B O 1
ATOM 3010 N N . PHE B 1 67 ? 28.320 4.244 -28.963 1.00 21.06 67 PHE B N 1
ATOM 3011 C CA . PHE B 1 67 ? 28.333 3.333 -27.824 1.00 20.56 67 PHE B CA 1
ATOM 3012 C C . PHE B 1 67 ? 27.736 4.242 -26.754 1.00 20.37 67 PHE B C 1
ATOM 3013 O O . PHE B 1 67 ? 28.403 5.143 -26.246 1.00 21.60 67 PHE B O 1
ATOM 3021 N N . HIS B 1 68 ? 26.461 4.025 -26.453 1.00 19.14 68 HIS B N 1
ATOM 3022 C CA . HIS B 1 68 ? 25.731 4.847 -25.496 1.00 18.70 68 HIS B CA 1
ATOM 3023 C C . HIS B 1 68 ? 25.873 4.320 -24.077 1.00 19.66 68 HIS B C 1
ATOM 3024 O O . HIS B 1 68 ? 25.133 3.433 -23.661 1.00 20.12 68 HIS B O 1
ATOM 3031 N N . LEU B 1 69 ? 26.830 4.878 -23.339 1.00 19.33 69 LEU B N 1
ATOM 3032 C CA . LEU B 1 69 ? 27.094 4.447 -21.967 1.00 19.60 69 LEU B CA 1
ATOM 3033 C C . LEU B 1 69 ? 26.558 5.416 -20.915 1.00 19.75 69 LEU B C 1
ATOM 3034 O O . LEU B 1 69 ? 26.522 5.092 -19.732 1.00 20.84 69 LEU B O 1
ATOM 3039 N N . ALA B 1 70 ? 26.147 6.605 -21.335 1.00 19.90 70 ALA B N 1
ATOM 3040 C CA . ALA B 1 70 ? 25.647 7.594 -20.388 1.00 19.42 70 ALA B CA 1
ATOM 3041 C C . ALA B 1 70 ? 24.431 7.107 -19.602 1.00 19.77 70 ALA B C 1
ATOM 3042 O O . ALA B 1 70 ? 23.516 6.494 -20.157 1.00 19.61 70 ALA B O 1
ATOM 3044 N N . GLY B 1 71 ? 24.421 7.381 -18.301 1.00 19.08 71 GLY B N 1
ATOM 3045 C CA . GLY B 1 71 ? 23.290 6.963 -17.496 1.00 18.95 71 GLY B CA 1
ATOM 3046 C C . GLY B 1 71 ? 23.521 6.934 -16.002 1.00 18.36 71 GLY B C 1
ATOM 3047 O O . GLY B 1 71 ? 24.657 6.976 -15.529 1.00 20.82 71 GLY B O 1
ATOM 3048 N N . ILE B 1 72 ? 22.416 6.881 -15.267 1.00 16.73 72 ILE B N 1
ATOM 3049 C CA . ILE B 1 72 ? 22.428 6.813 -13.810 1.00 16.07 72 ILE B CA 1
ATOM 3050 C C . ILE B 1 72 ? 22.174 5.341 -13.491 1.00 15.71 72 ILE B C 1
ATOM 3051 O O . ILE B 1 72 ? 21.297 4.727 -14.096 1.00 16.93 72 ILE B O 1
ATOM 3056 N N . LEU B 1 73 ? 22.941 4.775 -12.560 1.00 16.21 73 LEU B N 1
ATOM 3057 C CA . LEU B 1 73 ? 22.791 3.360 -12.215 1.00 15.52 73 LEU B CA 1
ATOM 3058 C C . LEU B 1 73 ? 21.773 3.084 -11.105 1.00 15.91 73 LEU B C 1
ATOM 3059 O O . LEU B 1 73 ? 21.117 3.994 -10.612 1.00 14.77 73 LEU B O 1
ATOM 3064 N N . SER B 1 74 ? 21.653 1.821 -10.708 1.00 14.78 74 SER B N 1
ATOM 3065 C CA . SER B 1 74 ? 20.663 1.433 -9.706 1.00 16.10 74 SER B CA 1
ATOM 3066 C C . SER B 1 74 ? 20.648 2.181 -8.381 1.00 15.77 74 SER B C 1
ATOM 3067 O O . SER B 1 74 ? 19.607 2.709 -7.980 1.00 16.97 74 SER B O 1
ATOM 3070 N N . ALA B 1 75 ? 21.789 2.238 -7.702 1.00 15.92 75 ALA B N 1
ATOM 3071 C CA . ALA B 1 75 ? 21.858 2.904 -6.406 1.00 15.63 75 ALA B CA 1
ATOM 3072 C C . ALA B 1 75 ? 21.530 4.396 -6.470 1.00 16.08 75 ALA B C 1
ATOM 3073 O O . ALA B 1 75 ? 20.667 4.877 -5.736 1.00 16.62 75 ALA B O 1
ATOM 3075 N N . LYS B 1 76 ? 22.212 5.128 -7.346 1.00 15.84 76 LYS B N 1
ATOM 3076 C CA . LYS B 1 76 ? 21.956 6.560 -7.480 1.00 16.77 76 LYS B CA 1
ATOM 3077 C C . LYS B 1 76 ? 20.525 6.790 -7.954 1.00 16.19 76 LYS B C 1
ATOM 3078 O O . LYS B 1 76 ? 19.893 7.789 -7.606 1.00 16.33 76 LYS B O 1
ATOM 3084 N N . GLY B 1 77 ? 20.025 5.858 -8.757 1.00 15.37 77 GLY B N 1
ATOM 3085 C CA . GLY B 1 77 ? 18.673 5.968 -9.262 1.00 15.32 77 GLY B CA 1
ATOM 3086 C C . GLY B 1 77 ? 17.648 5.961 -8.149 1.00 15.36 77 GLY B C 1
ATOM 3087 O O . GLY B 1 77 ? 16.636 6.659 -8.223 1.00 14.25 77 GLY B O 1
ATOM 3088 N N . GLU B 1 78 ? 17.894 5.170 -7.110 1.00 16.23 78 GLU B N 1
ATOM 3089 C CA . GLU B 1 78 ? 16.952 5.123 -6.005 1.00 17.07 78 GLU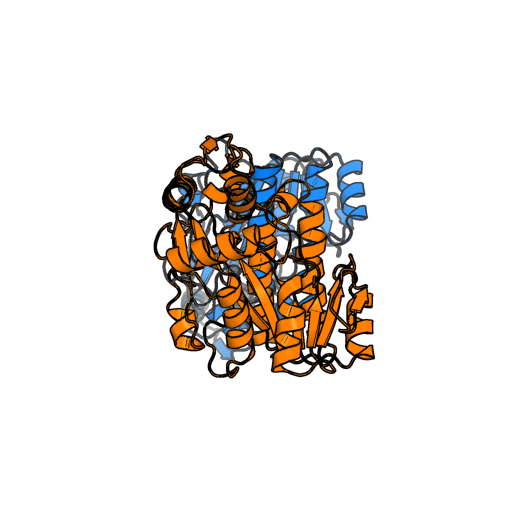 B CA 1
ATOM 3090 C C . GLU B 1 78 ? 17.062 6.350 -5.116 1.00 17.78 78 GLU B C 1
ATOM 3091 O O . GLU B 1 78 ? 16.098 6.729 -4.458 1.00 18.26 78 GLU B O 1
ATOM 3097 N N . LYS B 1 79 ? 18.230 6.982 -5.112 1.00 18.64 79 LYS B N 1
ATOM 3098 C CA . LYS B 1 79 ? 18.406 8.188 -4.315 1.00 20.19 79 LYS B CA 1
ATOM 3099 C C . LYS B 1 79 ? 17.786 9.388 -5.026 1.00 19.66 79 LYS B C 1
ATOM 3100 O O . LYS B 1 79 ? 17.329 10.333 -4.375 1.00 19.30 79 LYS B O 1
ATOM 3106 N N . ASP B 1 80 ? 17.760 9.339 -6.358 1.00 18.26 80 ASP B N 1
ATOM 3107 C CA . ASP B 1 80 ? 17.209 10.426 -7.175 1.00 18.92 80 ASP B CA 1
ATOM 3108 C C . ASP B 1 80 ? 16.551 9.878 -8.452 1.00 18.05 80 ASP B C 1
ATOM 3109 O O . ASP B 1 80 ? 17.096 10.001 -9.551 1.00 16.81 80 ASP B O 1
ATOM 3114 N N . PRO B 1 81 ? 15.362 9.269 -8.316 1.00 17.70 81 PRO B N 1
ATOM 3115 C CA . PRO B 1 81 ? 14.617 8.691 -9.441 1.00 17.46 81 PRO B CA 1
ATOM 3116 C C . PRO B 1 81 ? 14.383 9.659 -10.599 1.00 18.05 81 PRO B C 1
ATOM 3117 O O . PRO B 1 81 ? 14.482 9.276 -11.766 1.00 16.67 81 PRO B O 1
ATOM 3121 N N . ALA B 1 82 ? 14.071 10.910 -10.271 1.00 18.19 82 ALA B N 1
ATOM 3122 C CA . ALA B 1 82 ? 13.822 11.919 -11.294 1.00 18.38 82 ALA B CA 1
ATOM 3123 C C . ALA B 1 82 ? 15.048 12.121 -12.179 1.00 18.41 82 ALA B C 1
ATOM 3124 O O . ALA B 1 82 ? 14.925 12.312 -13.388 1.00 18.76 82 ALA B O 1
ATOM 3126 N N . LEU B 1 83 ? 16.231 12.093 -11.575 1.00 18.40 83 LEU B N 1
ATOM 3127 C CA . LEU B 1 83 ? 17.466 12.259 -12.329 1.00 19.25 83 LEU B CA 1
ATOM 3128 C C . LEU B 1 83 ? 17.681 11.047 -13.229 1.00 18.33 83 LEU B C 1
ATOM 3129 O O . LEU B 1 83 ? 18.074 11.182 -14.388 1.00 18.00 83 LEU B O 1
ATOM 3134 N N . ALA B 1 84 ? 17.416 9.861 -12.692 1.00 17.33 84 ALA B N 1
ATOM 3135 C CA . ALA B 1 84 ? 17.581 8.638 -13.465 1.00 17.70 84 ALA B CA 1
ATOM 3136 C C . ALA B 1 84 ? 16.648 8.634 -14.669 1.00 17.83 84 ALA B C 1
ATOM 3137 O O . ALA B 1 84 ? 17.028 8.204 -15.758 1.00 17.73 84 ALA B O 1
ATOM 3139 N N . TYR B 1 85 ? 15.425 9.113 -14.481 1.00 18.10 85 TYR B N 1
ATOM 3140 C CA . TYR B 1 85 ? 14.467 9.139 -15.575 1.00 18.01 85 TYR B CA 1
ATOM 3141 C C . TYR B 1 85 ? 14.902 10.132 -16.643 1.00 18.04 85 TYR B C 1
ATOM 3142 O O . TYR B 1 85 ? 14.919 9.814 -17.832 1.00 17.85 85 TYR B O 1
ATOM 3151 N N . LYS B 1 86 ? 15.262 11.332 -16.206 1.00 19.17 86 LYS B N 1
ATOM 3152 C CA . LYS B 1 86 ? 15.709 12.380 -17.119 1.00 19.47 86 LYS B CA 1
ATOM 3153 C C . LYS B 1 86 ? 16.902 11.915 -17.947 1.00 19.35 86 LYS B C 1
ATOM 3154 O O . LYS B 1 86 ? 16.877 11.968 -19.174 1.00 19.42 86 LYS B O 1
ATOM 3160 N N . VAL B 1 87 ? 17.946 11.449 -17.274 1.00 19.13 87 VAL B N 1
ATOM 3161 C CA . VAL B 1 87 ? 19.147 10.991 -17.955 1.00 18.87 87 VAL B CA 1
ATOM 3162 C C . VAL B 1 87 ? 18.983 9.692 -18.744 1.00 18.14 87 VAL B C 1
ATOM 3163 O O . VAL B 1 87 ? 19.387 9.611 -19.905 1.00 18.81 87 VAL B O 1
ATOM 3167 N N . ASN B 1 88 ? 18.391 8.682 -18.115 1.00 18.26 88 ASN B N 1
ATOM 3168 C CA . ASN B 1 88 ? 18.216 7.388 -18.763 1.00 17.67 88 ASN B CA 1
ATOM 3169 C C . ASN B 1 88 ? 17.095 7.335 -19.793 1.00 17.77 88 ASN B C 1
ATOM 3170 O O . ASN B 1 88 ? 17.320 6.937 -20.935 1.00 19.26 88 ASN B O 1
ATOM 3175 N N . MET B 1 89 ? 15.888 7.724 -19.399 1.00 17.66 89 MET B N 1
ATOM 3176 C CA . MET B 1 89 ? 14.757 7.668 -20.323 1.00 18.30 89 MET B CA 1
ATOM 3177 C C . MET B 1 89 ? 14.883 8.731 -21.413 1.00 19.43 89 MET B C 1
ATOM 3178 O O . MET B 1 89 ? 14.968 8.400 -22.593 1.00 18.03 89 MET B O 1
ATOM 3183 N N . ASN B 1 90 ? 14.907 10.002 -21.019 1.00 20.25 90 ASN B N 1
ATOM 3184 C CA . ASN B 1 90 ? 15.031 11.085 -21.991 1.00 21.65 90 ASN B CA 1
ATOM 3185 C C . ASN B 1 90 ? 16.319 10.962 -22.799 1.00 21.10 90 ASN B C 1
ATOM 3186 O O . ASN B 1 90 ? 16.306 11.105 -24.020 1.00 21.46 90 ASN B O 1
ATOM 3191 N N . GLY B 1 91 ? 17.427 10.700 -22.108 1.00 19.58 91 GLY B N 1
ATOM 3192 C CA . GLY B 1 91 ? 18.716 10.580 -22.769 1.00 19.93 91 GLY B CA 1
ATOM 3193 C C . GLY B 1 91 ? 18.796 9.518 -23.847 1.00 19.27 91 GLY B C 1
ATOM 3194 O O . GLY B 1 91 ? 19.320 9.757 -24.937 1.00 18.28 91 GLY B O 1
ATOM 3195 N N . THR B 1 92 ? 18.287 8.330 -23.547 1.00 18.88 92 THR B N 1
ATOM 3196 C CA . THR B 1 92 ? 18.312 7.246 -24.516 1.00 18.22 92 THR B CA 1
ATOM 3197 C C . THR B 1 92 ? 17.360 7.530 -25.675 1.00 18.77 92 THR B C 1
ATOM 3198 O O . THR B 1 92 ? 17.683 7.257 -26.835 1.00 18.28 92 THR B O 1
ATOM 3202 N N . TYR B 1 93 ? 16.191 8.087 -25.373 1.00 18.85 93 TYR B N 1
ATOM 3203 C CA . TYR B 1 93 ? 15.248 8.411 -26.436 1.00 19.40 93 TYR B CA 1
ATOM 3204 C C . TYR B 1 93 ? 15.922 9.406 -27.377 1.00 19.58 93 TYR B C 1
ATOM 3205 O O . TYR B 1 93 ? 15.868 9.250 -28.594 1.00 18.96 93 TYR B O 1
ATOM 3214 N N . ASN B 1 94 ? 16.561 10.423 -26.800 1.00 20.23 94 ASN B N 1
ATOM 3215 C CA . ASN B 1 94 ? 17.259 11.446 -27.579 1.00 20.81 94 ASN B CA 1
ATOM 3216 C C . ASN B 1 94 ? 18.326 10.811 -28.470 1.00 21.46 94 ASN B C 1
ATOM 3217 O O . ASN B 1 94 ? 18.449 11.153 -29.643 1.00 22.35 94 ASN B O 1
ATOM 3222 N N . ILE B 1 95 ? 19.104 9.890 -27.908 1.00 21.08 95 ILE B N 1
ATOM 3223 C CA . ILE B 1 95 ? 20.154 9.220 -28.669 1.00 21.14 95 ILE B CA 1
ATOM 3224 C C . ILE B 1 95 ? 19.575 8.467 -29.864 1.00 20.47 95 ILE B C 1
ATOM 3225 O O . ILE B 1 95 ? 20.066 8.590 -30.988 1.00 20.17 95 ILE B O 1
ATOM 3230 N N . LEU B 1 96 ? 18.520 7.698 -29.623 1.00 20.67 96 LEU B N 1
ATOM 3231 C CA . LEU B 1 96 ? 17.887 6.931 -30.687 1.00 20.74 96 LEU B CA 1
ATOM 3232 C C . LEU B 1 96 ? 17.283 7.817 -31.771 1.00 20.93 96 LEU B C 1
ATOM 3233 O O . LEU B 1 96 ? 17.472 7.574 -32.965 1.00 20.35 96 LEU B O 1
ATOM 3238 N N . GLU B 1 97 ? 16.553 8.843 -31.355 1.00 20.93 97 GLU B N 1
ATOM 3239 C CA . GLU B 1 97 ? 15.920 9.751 -32.301 1.00 23.46 97 GLU B CA 1
ATOM 3240 C C . GLU B 1 97 ? 16.982 10.503 -33.110 1.00 24.45 97 GLU B C 1
ATOM 3241 O O . GLU B 1 97 ? 16.863 10.638 -34.329 1.00 25.23 97 GLU B O 1
ATOM 3247 N N . ALA B 1 98 ? 18.030 10.974 -32.437 1.00 25.58 98 ALA B N 1
ATOM 3248 C CA . ALA B 1 98 ? 19.108 11.694 -33.113 1.00 26.48 98 ALA B CA 1
ATOM 3249 C C . ALA B 1 98 ? 19.829 10.772 -34.093 1.00 27.77 98 ALA B C 1
ATOM 3250 O O . ALA B 1 98 ? 20.160 11.169 -35.210 1.00 28.34 98 ALA B O 1
ATOM 3252 N N . ALA B 1 99 ? 20.064 9.534 -33.672 1.00 28.51 99 ALA B N 1
ATOM 3253 C CA . ALA B 1 99 ? 20.739 8.559 -34.515 1.00 30.18 99 ALA B CA 1
ATOM 3254 C C . ALA B 1 99 ? 19.866 8.188 -35.707 1.00 32.56 99 ALA B C 1
ATOM 3255 O O . ALA B 1 99 ? 20.368 7.946 -36.804 1.00 32.43 99 ALA B O 1
ATOM 3257 N N . LYS B 1 100 ? 18.557 8.140 -35.488 1.00 34.28 100 LYS B N 1
ATOM 3258 C CA . LYS B 1 100 ? 17.634 7.789 -36.556 1.00 37.10 100 LYS B CA 1
ATOM 3259 C C . LYS B 1 100 ? 17.610 8.863 -37.638 1.00 38.66 100 LYS B C 1
ATOM 3260 O O . LYS B 1 100 ? 17.842 8.576 -38.813 1.00 39.33 100 LYS B O 1
ATOM 3266 N N . GLN B 1 101 ? 17.334 10.101 -37.240 1.00 40.77 101 GLN B N 1
ATOM 3267 C CA . GLN B 1 101 ? 17.287 11.201 -38.190 1.00 43.50 101 GLN B CA 1
ATOM 3268 C C . GLN B 1 101 ? 18.646 11.375 -38.853 1.00 44.78 101 GLN B C 1
ATOM 3269 O O . GLN B 1 101 ? 18.820 11.028 -40.025 1.00 44.86 101 GLN B O 1
ATOM 3275 N N . HIS B 1 102 ? 19.608 11.907 -38.104 1.00 45.53 102 HIS B N 1
ATOM 3276 C CA . HIS B 1 102 ? 20.952 12.092 -38.631 1.00 46.81 102 HIS B CA 1
ATOM 3277 C C . HIS B 1 102 ? 21.412 10.721 -39.101 1.00 46.77 102 HIS B C 1
ATOM 3278 O O . HIS B 1 102 ? 20.925 9.701 -38.622 1.00 47.66 102 HIS B O 1
ATOM 3285 N N . ARG B 1 103 ? 22.347 10.696 -40.039 1.00 47.59 103 ARG B N 1
ATOM 3286 C CA . ARG B 1 103 ? 22.826 9.448 -40.612 1.00 47.46 103 ARG B CA 1
ATOM 3287 C C . ARG B 1 103 ? 23.717 8.545 -39.734 1.00 47.01 103 ARG B C 1
ATOM 3288 O O . ARG B 1 103 ? 24.777 8.087 -40.155 1.00 47.12 103 ARG B O 1
ATOM 3296 N N . VAL B 1 104 ? 23.277 8.279 -38.505 1.00 46.16 104 VAL B N 1
ATOM 3297 C CA . VAL B 1 104 ? 24.032 7.385 -37.625 1.00 44.68 104 VAL B CA 1
ATOM 3298 C C . VAL B 1 104 ? 23.729 5.979 -38.136 1.00 43.81 104 VAL B C 1
ATOM 3299 O O . VAL B 1 104 ? 22.620 5.715 -38.588 1.00 45.03 104 VAL B O 1
ATOM 3303 N N . GLU B 1 105 ? 24.708 5.082 -38.057 1.00 42.35 105 GLU B N 1
ATOM 3304 C CA . GLU B 1 105 ? 24.554 3.727 -38.580 1.00 41.77 105 GLU B CA 1
ATOM 3305 C C . GLU B 1 105 ? 24.500 2.566 -37.582 1.00 40.45 105 GLU B C 1
ATOM 3306 O O . GLU B 1 105 ? 23.929 1.514 -37.883 1.00 40.42 105 GLU B O 1
ATOM 3312 N N . LYS B 1 106 ? 25.087 2.743 -36.405 1.00 37.77 106 LYS B N 1
ATOM 3313 C CA . LYS B 1 106 ? 25.076 1.689 -35.392 1.00 34.89 106 LYS B CA 1
ATOM 3314 C C . LYS B 1 106 ? 25.008 2.273 -33.988 1.00 31.63 106 LYS B C 1
ATOM 3315 O O . LYS B 1 106 ? 25.604 3.311 -33.712 1.00 30.14 106 LYS B O 1
ATOM 3321 N N . VAL B 1 107 ? 24.267 1.605 -33.107 1.00 27.55 107 VAL B N 1
ATOM 3322 C CA . VAL B 1 107 ? 24.127 2.053 -31.725 1.00 24.56 107 VAL B CA 1
ATOM 3323 C C . VAL B 1 107 ? 24.188 0.850 -30.788 1.00 22.69 107 VAL B C 1
ATOM 3324 O O . VAL B 1 107 ? 23.400 -0.086 -30.914 1.00 22.09 107 VAL B O 1
ATOM 3328 N N . VAL B 1 108 ? 25.142 0.868 -29.862 1.00 21.70 108 VAL B N 1
ATOM 3329 C CA . VAL B 1 108 ? 25.292 -0.220 -28.902 1.00 20.70 108 VAL B CA 1
ATOM 3330 C C . VAL B 1 108 ? 24.956 0.332 -27.521 1.00 20.75 108 VAL B C 1
ATOM 3331 O O . VAL B 1 108 ? 25.487 1.368 -27.112 1.00 20.07 108 VAL B O 1
ATOM 3335 N N . ILE B 1 109 ? 24.061 -0.353 -26.816 1.00 21.17 109 ILE B N 1
ATOM 3336 C CA . ILE B 1 109 ? 23.641 0.077 -25.489 1.00 20.69 109 ILE B CA 1
ATOM 3337 C C . ILE B 1 109 ? 23.870 -1.005 -24.446 1.00 20.84 109 ILE B C 1
ATOM 3338 O O . ILE B 1 109 ? 23.405 -2.136 -24.592 1.00 20.75 109 ILE B O 1
ATOM 3343 N N . PRO B 1 110 ? 24.608 -0.675 -23.381 1.00 21.10 110 PRO B N 1
ATOM 3344 C CA . PRO B 1 110 ? 24.851 -1.671 -22.342 1.00 21.11 110 PRO B CA 1
ATOM 3345 C C . PRO B 1 110 ? 23.627 -1.769 -21.440 1.00 20.96 110 PRO B C 1
ATOM 3346 O O . PRO B 1 110 ? 23.314 -0.829 -20.701 1.00 22.80 110 PRO B O 1
ATOM 3350 N N . SER B 1 111 ? 22.909 -2.885 -21.521 1.00 19.34 111 SER B N 1
ATOM 3351 C CA . SER B 1 111 ? 21.755 -3.051 -20.666 1.00 17.99 111 SER B CA 1
ATOM 3352 C C . SER B 1 111 ? 22.217 -3.662 -19.351 1.00 17.43 111 SER B C 1
ATOM 3353 O O . SER B 1 111 ? 23.419 -3.712 -19.071 1.00 16.87 111 SER B O 1
ATOM 3356 N N . THR B 1 112 ? 21.282 -4.169 -18.563 1.00 17.84 112 THR B N 1
ATOM 3357 C CA . THR B 1 112 ? 21.634 -4.648 -17.235 1.00 17.35 112 THR B CA 1
ATOM 3358 C C . THR B 1 112 ? 20.712 -5.724 -16.674 1.00 16.79 112 THR B C 1
ATOM 3359 O O . THR B 1 112 ? 19.572 -5.867 -17.114 1.00 17.52 112 THR B O 1
ATOM 3363 N N . ILE B 1 113 ? 21.205 -6.476 -15.691 1.00 16.01 113 ILE B N 1
ATOM 3364 C CA . ILE B 1 113 ? 20.375 -7.483 -15.047 1.00 16.39 113 ILE B CA 1
ATOM 3365 C C . ILE B 1 113 ? 19.329 -6.718 -14.232 1.00 15.90 113 ILE B C 1
ATOM 3366 O O . ILE B 1 113 ? 18.408 -7.302 -13.667 1.00 16.52 113 ILE B O 1
ATOM 3371 N N . GLY B 1 114 ? 19.488 -5.397 -14.183 1.00 14.61 114 GLY B N 1
ATOM 3372 C CA . GLY B 1 114 ? 18.541 -4.561 -13.470 1.00 15.40 114 GLY B CA 1
ATOM 3373 C C . GLY B 1 114 ? 17.166 -4.540 -14.118 1.00 15.60 114 GLY B C 1
ATOM 3374 O O . GLY B 1 114 ? 16.217 -4.021 -13.536 1.00 15.87 114 GLY B O 1
ATOM 3375 N N . VAL B 1 115 ? 17.043 -5.092 -15.324 1.00 15.30 115 VAL B N 1
ATOM 3376 C CA . VAL B 1 115 ? 15.743 -5.131 -15.992 1.00 15.01 115 VAL B CA 1
ATOM 3377 C C . VAL B 1 115 ? 14.890 -6.266 -15.428 1.00 15.00 115 VAL B C 1
ATOM 3378 O O . VAL B 1 115 ? 13.716 -6.406 -15.772 1.00 15.79 115 VAL B O 1
ATOM 3382 N N . PHE B 1 116 ? 15.485 -7.081 -14.562 1.00 15.67 116 PHE B N 1
ATOM 3383 C CA . PHE B 1 116 ? 14.762 -8.200 -13.961 1.00 15.19 116 PHE B CA 1
ATOM 3384 C C . PHE B 1 116 ? 14.156 -7.790 -12.626 1.00 15.41 116 PHE B C 1
ATOM 3385 O O . PHE B 1 116 ? 14.552 -6.789 -12.046 1.00 16.18 116 PHE B O 1
ATOM 3393 N N . GLY B 1 117 ? 13.198 -8.582 -12.146 1.00 14.83 117 GLY B N 1
ATOM 3394 C CA . GLY B 1 117 ? 12.547 -8.291 -10.881 1.00 15.78 117 GLY B CA 1
ATOM 3395 C C . GLY B 1 117 ? 12.294 -9.573 -10.107 1.00 16.43 117 GLY B C 1
ATOM 3396 O O . GLY B 1 117 ? 12.731 -10.644 -10.533 1.00 16.77 117 GLY B O 1
ATOM 3397 N N . PRO B 1 118 ? 11.594 -9.497 -8.965 1.00 17.30 118 PRO B N 1
ATOM 3398 C CA . PRO B 1 118 ? 11.298 -10.661 -8.122 1.00 18.59 118 PRO B CA 1
ATOM 3399 C C . PRO B 1 118 ? 10.689 -11.871 -8.831 1.00 18.74 118 PRO B C 1
ATOM 3400 O O . PRO B 1 118 ? 10.958 -13.008 -8.453 1.00 20.11 118 PRO B O 1
ATOM 3404 N N . GLU B 1 119 ? 9.865 -11.627 -9.853 1.00 17.77 119 GLU B N 1
ATOM 3405 C CA . GLU B 1 119 ? 9.218 -12.718 -10.580 1.00 18.03 119 GLU B CA 1
ATOM 3406 C C . GLU B 1 119 ? 10.138 -13.445 -11.550 1.00 17.93 119 GLU B C 1
ATOM 3407 O O . GLU B 1 119 ? 9.815 -14.540 -12.015 1.00 18.42 119 GLU B O 1
ATOM 3413 N N . THR B 1 120 ? 11.277 -12.840 -11.864 1.00 16.87 120 THR B N 1
ATOM 3414 C CA . THR B 1 120 ? 12.224 -13.448 -12.793 1.00 16.58 120 THR B CA 1
ATOM 3415 C C . THR B 1 120 ? 12.898 -14.643 -12.121 1.00 17.37 120 THR B C 1
ATOM 3416 O O . THR B 1 120 ? 13.357 -14.546 -10.984 1.00 17.85 120 THR B O 1
ATOM 3420 N N . PRO B 1 121 ? 12.943 -15.794 -12.807 1.00 18.17 121 PRO B N 1
ATOM 3421 C CA . PRO B 1 121 ? 13.578 -16.975 -12.220 1.00 19.07 121 PRO B CA 1
ATOM 3422 C C . PRO B 1 121 ? 14.971 -16.609 -11.717 1.00 19.15 121 PRO B C 1
ATOM 3423 O O . PRO B 1 121 ? 15.652 -15.790 -12.324 1.00 19.56 121 PRO B O 1
ATOM 3427 N N . LYS B 1 122 ? 15.394 -17.217 -10.614 1.00 20.16 122 LYS B N 1
ATOM 3428 C CA . LYS B 1 122 ? 16.695 -16.900 -10.030 1.00 20.55 122 LYS B CA 1
ATOM 3429 C C . LYS B 1 122 ? 17.898 -17.626 -10.610 1.00 21.60 122 LYS B C 1
ATOM 3430 O O . LYS B 1 122 ? 19.022 -17.139 -10.501 1.00 20.81 122 LYS B O 1
ATOM 3436 N N . ASN B 1 123 ? 17.677 -18.782 -11.228 1.00 21.99 123 ASN B N 1
ATOM 3437 C CA . ASN B 1 123 ? 18.800 -19.557 -11.748 1.00 24.16 123 ASN B CA 1
ATOM 3438 C C . ASN B 1 123 ? 18.798 -19.822 -13.245 1.00 24.03 123 ASN B C 1
ATOM 3439 O O . ASN B 1 123 ? 17.779 -20.218 -13.815 1.00 23.91 123 ASN B O 1
ATOM 3444 N N . LYS B 1 124 ? 19.957 -19.615 -13.865 1.00 23.61 124 LYS B N 1
ATOM 3445 C CA . LYS B 1 124 ? 20.134 -19.841 -15.296 1.00 25.60 124 LYS B CA 1
ATOM 3446 C C . LYS B 1 124 ? 19.001 -19.228 -16.111 1.00 25.11 124 LYS B C 1
ATOM 3447 O O . LYS B 1 124 ? 18.363 -19.898 -16.923 1.00 24.70 124 LYS B O 1
ATOM 3453 N N . VAL B 1 125 ? 18.773 -17.940 -15.897 1.00 23.19 125 VAL B N 1
ATOM 3454 C CA . VAL B 1 125 ? 17.714 -17.226 -16.592 1.00 23.41 125 VAL B CA 1
ATOM 3455 C C . VAL B 1 125 ? 18.047 -16.967 -18.053 1.00 22.27 125 VAL B C 1
ATOM 3456 O O . VAL B 1 125 ? 19.114 -16.446 -18.371 1.00 22.15 125 VAL B O 1
ATOM 3460 N N . PRO B 1 126 ? 17.135 -17.339 -18.966 1.00 22.27 126 PRO B N 1
ATOM 3461 C CA . PRO B 1 126 ? 17.361 -17.119 -20.397 1.00 21.94 126 PRO B CA 1
ATOM 3462 C C . PRO B 1 126 ? 17.084 -15.642 -20.691 1.00 21.37 126 PRO B C 1
ATOM 3463 O O . PRO B 1 126 ? 16.569 -14.932 -19.829 1.00 21.25 126 PRO B O 1
ATOM 3467 N N . SER B 1 127 ? 17.416 -15.180 -21.894 1.00 19.60 127 SER B N 1
ATOM 3468 C CA . SER B 1 127 ? 17.206 -13.774 -22.234 1.00 19.61 127 SER B CA 1
ATOM 3469 C C . SER B 1 127 ? 15.734 -13.405 -22.372 1.00 18.63 127 SER B C 1
ATOM 3470 O O . SER B 1 127 ? 15.334 -12.298 -22.015 1.00 19.03 127 SER B O 1
ATOM 3473 N N . ILE B 1 128 ? 14.929 -14.324 -22.893 1.00 18.07 128 ILE B N 1
ATOM 3474 C CA . ILE B 1 128 ? 13.496 -14.071 -23.024 1.00 18.12 128 ILE B CA 1
ATOM 3475 C C . ILE B 1 128 ? 12.871 -14.586 -21.730 1.00 18.22 128 ILE B C 1
ATOM 3476 O O . ILE B 1 128 ? 12.745 -15.797 -21.520 1.00 16.96 128 ILE B O 1
ATOM 3481 N N . THR B 1 129 ? 12.483 -13.665 -20.853 1.00 17.17 129 THR B N 1
ATOM 3482 C CA . THR B 1 129 ? 11.918 -14.054 -19.565 1.00 17.33 129 THR B CA 1
ATOM 3483 C C . THR B 1 129 ? 11.074 -12.917 -18.995 1.00 17.42 129 THR B C 1
ATOM 3484 O O . THR B 1 129 ? 10.787 -11.941 -19.686 1.00 18.14 129 THR B O 1
ATOM 3488 N N . ILE B 1 130 ? 10.676 -13.048 -17.735 1.00 17.18 130 ILE B N 1
ATOM 3489 C CA . ILE B 1 130 ? 9.880 -12.018 -17.081 1.00 17.60 130 ILE B CA 1
ATOM 3490 C C . ILE B 1 130 ? 10.775 -10.814 -16.794 1.00 16.96 130 ILE B C 1
ATOM 3491 O O . ILE B 1 130 ? 11.856 -10.964 -16.232 1.00 17.05 130 ILE B O 1
ATOM 3496 N N . THR B 1 131 ? 10.325 -9.621 -17.174 1.00 16.40 131 THR B N 1
ATOM 3497 C CA . THR B 1 131 ? 11.109 -8.412 -16.935 1.00 16.30 131 THR B CA 1
ATOM 3498 C C . THR B 1 131 ? 10.234 -7.347 -16.288 1.00 16.03 131 THR B C 1
ATOM 3499 O O . THR B 1 131 ? 9.682 -6.491 -16.972 1.00 15.82 131 THR B O 1
ATOM 3503 N N . ARG B 1 132 ? 10.102 -7.415 -14.966 1.00 15.41 132 ARG B N 1
ATOM 3504 C CA . ARG B 1 132 ? 9.298 -6.447 -14.223 1.00 16.53 132 ARG B CA 1
ATOM 3505 C C . ARG B 1 132 ? 10.201 -5.788 -13.180 1.00 14.78 132 ARG B C 1
ATOM 3506 O O . ARG B 1 132 ? 10.077 -6.034 -11.977 1.00 15.46 132 ARG B O 1
ATOM 3514 N N . PRO B 1 133 ? 11.127 -4.928 -13.635 1.00 14.53 133 PRO B N 1
ATOM 3515 C CA . PRO B 1 133 ? 12.062 -4.225 -12.748 1.00 14.50 133 PRO B CA 1
ATOM 3516 C C . PRO B 1 133 ? 11.374 -3.409 -11.659 1.00 14.43 133 PRO B C 1
ATOM 3517 O O . PRO B 1 133 ? 10.291 -2.864 -11.872 1.00 14.58 133 PRO B O 1
ATOM 3521 N N . ARG B 1 134 ? 12.019 -3.313 -10.499 1.00 14.64 134 ARG B N 1
ATOM 3522 C CA . ARG B 1 134 ? 11.452 -2.583 -9.374 1.00 14.88 134 ARG B CA 1
ATOM 3523 C C . ARG B 1 134 ? 12.244 -1.340 -8.990 1.00 15.55 134 ARG B C 1
ATOM 3524 O O . ARG B 1 134 ? 11.958 -0.715 -7.962 1.00 16.95 134 ARG B O 1
ATOM 3532 N N . THR B 1 135 ? 13.239 -0.989 -9.803 1.00 14.69 135 THR B N 1
ATOM 3533 C CA . THR B 1 135 ? 14.050 0.212 -9.568 1.00 14.03 135 THR B CA 1
ATOM 3534 C C . THR B 1 135 ? 13.829 1.154 -10.755 1.00 13.87 135 THR B C 1
ATOM 3535 O O . THR B 1 135 ? 13.500 0.699 -11.843 1.00 13.67 135 THR B O 1
ATOM 3539 N N . MET B 1 136 ? 13.985 2.465 -10.552 1.00 12.54 136 MET B N 1
ATOM 3540 C CA . MET B 1 136 ? 13.801 3.394 -11.671 1.00 13.85 136 MET B CA 1
ATOM 3541 C C . MET B 1 136 ? 14.824 3.050 -12.758 1.00 14.02 136 MET B C 1
ATOM 3542 O O . MET B 1 136 ? 14.516 3.051 -13.946 1.00 14.55 136 MET B O 1
ATOM 3547 N N . PHE B 1 137 ? 16.044 2.741 -12.338 1.00 13.80 137 PHE B N 1
ATOM 3548 C CA . PHE B 1 137 ? 17.108 2.362 -13.258 1.00 14.88 137 PHE B CA 1
ATOM 3549 C C . PHE B 1 137 ? 16.642 1.196 -14.139 1.00 14.17 137 PHE B C 1
ATOM 3550 O O . PHE B 1 137 ? 16.735 1.251 -15.370 1.00 12.84 137 PHE B O 1
ATOM 3558 N N . GLY B 1 138 ? 16.135 0.146 -13.502 1.00 14.47 138 GLY B N 1
ATOM 3559 C CA . GLY B 1 138 ? 15.666 -1.014 -14.247 1.00 14.14 138 GLY B CA 1
ATOM 3560 C C . GLY B 1 138 ? 14.534 -0.685 -15.199 1.00 14.71 138 GLY B C 1
ATOM 3561 O O . GLY B 1 138 ? 14.474 -1.201 -16.316 1.00 15.29 138 GLY B O 1
ATOM 3562 N N . VAL B 1 139 ? 13.630 0.184 -14.764 1.00 14.86 139 VAL B N 1
ATOM 3563 C CA . VAL B 1 139 ? 12.502 0.573 -15.598 1.00 14.60 139 VAL B CA 1
ATOM 3564 C C . VAL B 1 139 ? 13.009 1.292 -16.840 1.00 14.30 139 VAL B C 1
ATOM 3565 O O . VAL B 1 139 ? 12.569 1.012 -17.952 1.00 14.82 139 VAL B O 1
ATOM 3569 N N . THR B 1 140 ? 13.950 2.212 -16.656 1.00 14.64 140 THR B N 1
ATOM 3570 C CA . THR B 1 140 ? 14.472 2.951 -17.796 1.00 14.60 140 THR B CA 1
ATOM 3571 C C . THR B 1 140 ? 15.254 2.056 -18.739 1.00 14.77 140 THR B C 1
ATOM 3572 O O . THR B 1 140 ? 15.269 2.280 -19.947 1.00 16.31 140 THR B O 1
ATOM 3576 N N . LYS B 1 141 ? 15.897 1.032 -18.186 1.00 15.02 141 LYS B N 1
ATOM 3577 C CA . LYS B 1 141 ? 16.687 0.131 -19.010 1.00 14.75 141 LYS B CA 1
ATOM 3578 C C . LYS B 1 141 ? 15.876 -0.860 -19.829 1.00 14.89 141 LYS B C 1
ATOM 3579 O O . LYS B 1 141 ? 16.245 -1.163 -20.969 1.00 13.89 141 LYS B O 1
ATOM 3585 N N . ILE B 1 142 ? 14.785 -1.381 -19.273 1.00 13.26 142 ILE B N 1
ATOM 3586 C CA . ILE B 1 142 ? 13.979 -2.309 -20.057 1.00 14.56 142 ILE B CA 1
ATOM 3587 C C . ILE B 1 142 ? 13.335 -1.483 -21.176 1.00 14.63 142 ILE B C 1
ATOM 3588 O O . ILE B 1 142 ? 13.196 -1.950 -22.303 1.00 13.78 142 ILE B O 1
ATOM 3593 N N . ALA B 1 143 ? 12.981 -0.235 -20.876 1.00 14.33 143 ALA B N 1
ATOM 3594 C CA . ALA B 1 143 ? 12.401 0.639 -21.893 1.00 15.46 143 ALA B CA 1
ATOM 3595 C C . ALA B 1 143 ? 13.448 0.867 -22.990 1.00 15.34 143 ALA B C 1
ATOM 3596 O O . ALA B 1 143 ? 13.120 0.903 -24.180 1.00 15.48 143 ALA B O 1
ATOM 3598 N N . ALA B 1 144 ? 14.711 1.005 -22.589 1.00 15.37 144 ALA B N 1
ATOM 3599 C CA . ALA B 1 144 ? 15.800 1.219 -23.537 1.00 15.35 144 ALA B CA 1
ATOM 3600 C C . ALA B 1 144 ? 15.915 0.037 -24.501 1.00 15.69 144 ALA B C 1
ATOM 3601 O O . ALA B 1 144 ? 16.056 0.229 -25.704 1.00 15.55 144 ALA B O 1
ATOM 3603 N N . GLU B 1 145 ? 15.859 -1.181 -23.967 1.00 15.42 145 GLU B N 1
ATOM 3604 C CA . GLU B 1 145 ? 15.943 -2.384 -24.795 1.00 16.37 145 GLU B CA 1
ATOM 3605 C C . GLU B 1 145 ? 14.789 -2.468 -25.788 1.00 15.94 145 GLU B C 1
ATOM 3606 O O . GLU B 1 145 ? 14.972 -2.869 -26.941 1.00 16.36 145 GLU B O 1
ATOM 3612 N N . LEU B 1 146 ? 13.596 -2.114 -25.324 1.00 15.61 146 LEU B N 1
ATOM 3613 C CA . LEU B 1 146 ? 12.401 -2.173 -26.158 1.00 15.62 146 LEU B CA 1
ATOM 3614 C C . LEU B 1 146 ? 12.401 -1.102 -27.241 1.00 16.40 146 LEU B C 1
ATOM 3615 O O . LEU B 1 146 ? 12.021 -1.371 -28.390 1.00 17.36 146 LEU B O 1
ATOM 3620 N N . LEU B 1 147 ? 12.836 0.104 -26.886 1.00 16.79 147 LEU B N 1
ATOM 3621 C CA . LEU B 1 147 ? 12.892 1.189 -27.857 1.00 17.95 147 LEU B CA 1
ATOM 3622 C C . LEU B 1 147 ? 13.958 0.846 -28.891 1.00 19.30 147 LEU B C 1
ATOM 3623 O O . LEU B 1 147 ? 13.780 1.085 -30.084 1.00 19.73 147 LEU B O 1
ATOM 3628 N N . GLY B 1 148 ? 15.064 0.280 -28.421 1.00 18.56 148 GLY B N 1
ATOM 3629 C CA . GLY B 1 148 ? 16.137 -0.099 -29.321 1.00 19.62 148 GLY B CA 1
ATOM 3630 C C . GLY B 1 148 ? 15.656 -1.085 -30.362 1.00 19.71 148 GLY B C 1
ATOM 3631 O O . GLY B 1 148 ? 15.899 -0.910 -31.555 1.00 19.86 148 GLY B O 1
ATOM 3632 N N . GLN B 1 149 ? 14.968 -2.128 -29.912 1.00 19.93 149 GLN B N 1
ATOM 3633 C CA . GLN B 1 149 ? 14.458 -3.138 -30.825 1.00 20.63 149 GLN B CA 1
ATOM 3634 C C . GLN B 1 149 ? 13.425 -2.496 -31.744 1.00 21.03 149 GLN B C 1
ATOM 3635 O O . GLN B 1 149 ? 13.373 -2.791 -32.934 1.00 20.37 149 GLN B O 1
ATOM 3641 N N . TYR B 1 150 ? 12.614 -1.600 -31.193 1.00 19.93 150 TYR B N 1
ATOM 3642 C CA . TYR B 1 150 ? 11.603 -0.937 -32.002 1.00 19.30 150 TYR B CA 1
ATOM 3643 C C . TYR B 1 150 ? 12.246 -0.141 -33.132 1.00 19.55 150 TYR B C 1
ATOM 3644 O O . TYR B 1 150 ? 11.837 -0.248 -34.288 1.00 18.95 150 TYR B O 1
ATOM 3653 N N . TYR B 1 151 ? 13.256 0.660 -32.807 1.00 19.41 151 TYR B N 1
ATOM 3654 C CA . TYR B 1 151 ? 13.907 1.457 -33.836 1.00 19.91 151 TYR B CA 1
ATOM 3655 C C . TYR B 1 151 ? 14.509 0.589 -34.929 1.00 20.52 151 TYR B C 1
ATOM 3656 O O . TYR B 1 151 ? 14.547 0.992 -36.091 1.00 20.26 151 TYR B O 1
ATOM 3665 N N . TYR B 1 152 ? 14.969 -0.604 -34.564 1.00 20.46 152 TYR B N 1
ATOM 3666 C CA . TYR B 1 152 ? 15.534 -1.502 -35.559 1.00 21.73 152 TYR B CA 1
ATOM 3667 C C . TYR B 1 152 ? 14.439 -2.045 -36.471 1.00 22.34 152 TYR B C 1
ATOM 3668 O O . TYR B 1 152 ? 14.565 -2.009 -37.694 1.00 22.85 152 TYR B O 1
ATOM 3677 N N . GLU B 1 153 ? 13.364 -2.547 -35.873 1.00 22.36 153 GLU B N 1
ATOM 3678 C CA . GLU B 1 153 ? 12.272 -3.118 -36.656 1.00 22.98 153 GLU B CA 1
ATOM 3679 C C . GLU B 1 153 ? 11.494 -2.082 -37.456 1.00 22.15 153 GLU B C 1
ATOM 3680 O O . GLU B 1 153 ? 11.061 -2.354 -38.579 1.00 22.58 153 GLU B O 1
ATOM 3686 N N . LYS B 1 154 ? 11.344 -0.889 -36.888 1.00 21.12 154 LYS B N 1
ATOM 3687 C CA . LYS B 1 154 ? 10.597 0.195 -37.517 1.00 20.63 154 LYS B CA 1
ATOM 3688 C C . LYS B 1 154 ? 11.372 1.028 -38.538 1.00 21.47 154 LYS B C 1
ATOM 3689 O O . LYS B 1 154 ? 10.911 1.210 -39.664 1.00 21.34 154 LYS B O 1
ATOM 3695 N N . PHE B 1 155 ? 12.543 1.525 -38.142 1.00 20.38 155 PHE B N 1
ATOM 3696 C CA . PHE B 1 155 ? 13.358 2.381 -39.011 1.00 22.07 155 PHE B CA 1
ATOM 3697 C C . PHE B 1 155 ? 14.633 1.753 -39.568 1.00 21.69 155 PHE B C 1
ATOM 3698 O O . PHE B 1 155 ? 15.337 2.377 -40.365 1.00 22.80 155 PHE B O 1
ATOM 3706 N N . GLY B 1 156 ? 14.934 0.530 -39.151 1.00 21.69 156 GLY B N 1
ATOM 3707 C CA . GLY B 1 156 ? 16.135 -0.131 -39.624 1.00 20.55 156 GLY B CA 1
ATOM 3708 C C . GLY B 1 156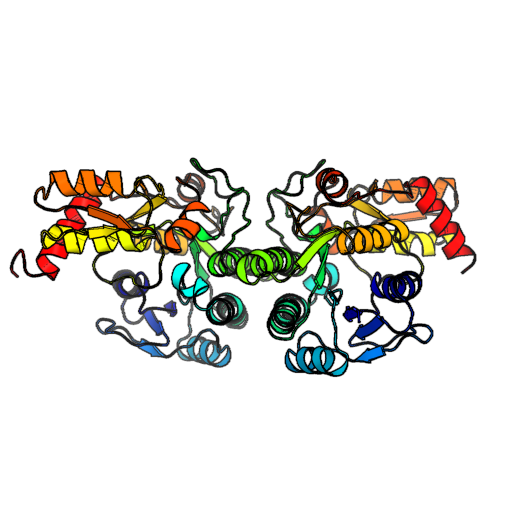 ? 17.400 0.362 -38.940 1.00 21.25 156 GLY B C 1
ATOM 3709 O O . GLY B 1 156 ? 18.506 0.095 -39.410 1.00 19.80 156 GLY B O 1
ATOM 3710 N N . LEU B 1 157 ? 17.251 1.095 -37.840 1.00 20.78 157 LEU B N 1
ATOM 3711 C CA . LEU B 1 157 ? 18.420 1.582 -37.109 1.00 21.59 157 LEU B CA 1
ATOM 3712 C C . LEU B 1 157 ? 19.042 0.373 -36.421 1.00 21.49 157 LEU B C 1
ATOM 3713 O O . LEU B 1 157 ? 18.372 -0.345 -35.684 1.00 20.32 157 LEU B O 1
ATOM 3718 N N . ASP B 1 158 ? 20.328 0.156 -36.665 1.00 21.86 158 ASP B N 1
ATOM 3719 C CA . ASP B 1 158 ? 21.041 -0.987 -36.106 1.00 22.79 158 ASP B CA 1
ATOM 3720 C C . ASP B 1 158 ? 21.363 -0.828 -34.620 1.00 22.43 158 ASP B C 1
ATOM 3721 O O . ASP B 1 158 ? 22.501 -0.526 -34.259 1.00 22.03 158 ASP B O 1
ATOM 3726 N N . VAL B 1 159 ? 20.366 -1.037 -33.764 1.00 21.34 159 VAL B N 1
ATOM 3727 C CA . VAL B 1 159 ? 20.556 -0.917 -32.322 1.00 19.99 159 VAL B CA 1
ATOM 3728 C C . VAL B 1 159 ? 20.742 -2.305 -31.709 1.00 19.47 159 VAL B C 1
ATOM 3729 O O . VAL B 1 159 ? 19.935 -3.206 -31.938 1.00 19.77 159 VAL B O 1
ATOM 3733 N N . ARG B 1 160 ? 21.815 -2.474 -30.938 1.00 18.22 160 ARG B N 1
ATOM 3734 C CA . ARG B 1 160 ? 22.114 -3.753 -30.300 1.00 18.84 160 ARG B CA 1
ATOM 3735 C C . ARG B 1 160 ? 22.380 -3.521 -28.818 1.00 18.39 160 ARG B C 1
ATOM 3736 O O . ARG B 1 160 ? 22.833 -2.447 -28.433 1.00 18.51 160 ARG B O 1
ATOM 3744 N N . SER B 1 161 ? 22.102 -4.523 -27.992 1.00 18.42 161 SER B N 1
ATOM 3745 C CA . SER B 1 161 ? 22.321 -4.381 -26.558 1.00 18.59 161 SER B CA 1
ATOM 3746 C C . SER B 1 161 ? 22.471 -5.708 -25.827 1.00 18.34 161 SER B C 1
ATOM 3747 O O . SER B 1 161 ? 21.878 -6.713 -26.206 1.00 18.66 161 SER B O 1
ATOM 3750 N N . LEU B 1 162 ? 23.289 -5.704 -24.780 1.00 19.30 162 LEU B N 1
ATOM 3751 C CA . LEU B 1 162 ? 23.489 -6.889 -23.963 1.00 18.73 162 LEU B CA 1
ATOM 3752 C C . LEU B 1 162 ? 23.258 -6.478 -22.520 1.00 19.18 162 LEU B C 1
ATOM 3753 O O . LEU B 1 162 ? 23.370 -5.299 -22.176 1.00 20.61 162 LEU B O 1
ATOM 3758 N N . ARG B 1 163 ? 22.913 -7.449 -21.688 1.00 17.64 163 ARG B N 1
ATOM 3759 C CA . ARG B 1 163 ? 22.651 -7.197 -20.279 1.00 17.63 163 ARG B CA 1
ATOM 3760 C C . ARG B 1 163 ? 23.851 -7.570 -19.427 1.00 17.58 163 ARG B C 1
ATOM 3761 O O . ARG B 1 163 ? 24.119 -8.745 -19.207 1.00 17.26 163 ARG B O 1
ATOM 3769 N N . TYR B 1 164 ? 24.570 -6.570 -18.941 1.00 17.54 164 TYR B N 1
ATOM 3770 C CA . TYR B 1 164 ? 25.722 -6.844 -18.104 1.00 18.38 164 TYR B CA 1
ATOM 3771 C C . TYR B 1 164 ? 25.322 -7.170 -16.673 1.00 18.40 164 TYR B C 1
ATOM 3772 O O . TYR B 1 164 ? 24.320 -6.669 -16.161 1.00 19.14 164 TYR B O 1
ATOM 3781 N N . PRO B 1 165 ? 26.105 -8.034 -16.014 1.00 18.08 165 PRO B N 1
ATOM 3782 C CA . PRO B 1 165 ? 25.847 -8.408 -14.624 1.00 18.29 165 PRO B CA 1
ATOM 3783 C C . PRO B 1 165 ? 26.733 -7.387 -13.905 1.00 17.60 165 PRO B C 1
ATOM 3784 O O . PRO B 1 165 ? 27.050 -6.348 -14.477 1.00 17.72 165 PRO B O 1
ATOM 3788 N N . GLY B 1 166 ? 27.147 -7.661 -12.673 1.00 18.15 166 GLY B N 1
ATOM 3789 C CA . GLY B 1 166 ? 28.030 -6.714 -12.019 1.00 17.89 166 GLY B CA 1
ATOM 3790 C C . GLY B 1 166 ? 29.386 -6.803 -12.703 1.00 18.72 166 GLY B C 1
ATOM 3791 O O . GLY B 1 166 ? 29.817 -7.896 -13.076 1.00 17.76 166 GLY B O 1
ATOM 3792 N N . ILE B 1 167 ? 30.063 -5.675 -12.895 1.00 18.38 167 ILE B N 1
ATOM 3793 C CA . ILE B 1 167 ? 31.372 -5.708 -13.540 1.00 19.54 167 ILE B CA 1
ATOM 3794 C C . ILE B 1 167 ? 32.488 -5.337 -12.569 1.00 19.65 167 ILE B C 1
ATOM 3795 O O . ILE B 1 167 ? 32.425 -4.311 -11.888 1.00 19.58 167 ILE B O 1
ATOM 3800 N N . ILE B 1 168 ? 33.505 -6.192 -12.516 1.00 19.02 168 ILE B N 1
ATOM 3801 C CA . ILE B 1 168 ? 34.663 -5.991 -11.650 1.00 19.48 168 ILE B CA 1
ATOM 3802 C C . ILE B 1 168 ? 35.766 -5.358 -12.500 1.00 19.67 168 ILE B C 1
ATOM 3803 O O . ILE B 1 168 ? 36.023 -5.807 -13.612 1.00 19.70 168 ILE B O 1
ATOM 3808 N N . SER B 1 169 ? 36.391 -4.300 -11.988 1.00 19.26 169 SER B N 1
ATOM 3809 C CA . SER B 1 169 ? 37.466 -3.616 -12.700 1.00 20.42 169 SER B CA 1
ATOM 3810 C C . SER B 1 169 ? 38.358 -2.873 -11.710 1.00 21.05 169 SER B C 1
ATOM 3811 O O . SER B 1 169 ? 37.984 -2.690 -10.547 1.00 19.21 169 SER B O 1
ATOM 3814 N N . TYR B 1 170 ? 39.528 -2.437 -12.172 1.00 21.86 170 TYR B N 1
ATOM 3815 C CA . TYR B 1 170 ? 40.464 -1.722 -11.313 1.00 23.86 170 TYR B CA 1
ATOM 3816 C C . TYR B 1 170 ? 40.912 -0.367 -11.864 1.00 25.43 170 TYR B C 1
ATOM 3817 O O . TYR B 1 170 ? 41.406 0.474 -11.115 1.00 24.72 170 TYR B O 1
ATOM 3826 N N . LYS B 1 171 ? 40.743 -0.147 -13.165 1.00 25.71 171 LYS B N 1
ATOM 3827 C CA . LYS B 1 171 ? 41.177 1.115 -13.759 1.00 27.83 171 LYS B CA 1
ATOM 3828 C C . LYS B 1 171 ? 40.324 2.312 -13.370 1.00 28.46 171 LYS B C 1
ATOM 3829 O O . LYS B 1 171 ? 40.839 3.418 -13.198 1.00 30.44 171 LYS B O 1
ATOM 3835 N N . ALA B 1 172 ? 39.022 2.099 -13.229 1.00 28.54 172 ALA B N 1
ATOM 3836 C CA . ALA B 1 172 ? 38.124 3.175 -12.826 1.00 28.24 172 ALA B CA 1
ATOM 3837 C C . ALA B 1 172 ? 37.746 2.947 -11.363 1.00 27.98 172 ALA B C 1
ATOM 3838 O O . ALA B 1 172 ? 37.523 1.814 -10.939 1.00 27.26 172 ALA B O 1
ATOM 3840 N N . GLU B 1 173 ? 37.684 4.027 -10.593 1.00 27.71 173 GLU B N 1
ATOM 3841 C CA . GLU B 1 173 ? 37.339 3.938 -9.180 1.00 28.88 173 GLU B CA 1
ATOM 3842 C C . GLU B 1 173 ? 35.858 3.623 -9.011 1.00 28.25 173 GLU B C 1
ATOM 3843 O O . GLU B 1 173 ? 35.021 4.149 -9.738 1.00 28.69 173 GLU B O 1
ATOM 3849 N N . PRO B 1 174 ? 35.514 2.755 -8.044 1.00 28.50 174 PRO B N 1
ATOM 3850 C CA . PRO B 1 174 ? 34.107 2.408 -7.823 1.00 27.57 174 PRO B CA 1
ATOM 3851 C C . PRO B 1 174 ? 33.307 3.643 -7.427 1.00 27.62 174 PRO B C 1
ATOM 3852 O O . PRO B 1 174 ? 33.873 4.634 -6.962 1.00 27.82 174 PRO B O 1
ATOM 3856 N N . THR B 1 175 ? 31.992 3.588 -7.611 1.00 26.06 175 THR B N 1
ATOM 3857 C CA . THR B 1 175 ? 31.146 4.729 -7.287 1.00 26.39 175 THR B CA 1
ATOM 3858 C C . THR B 1 175 ? 29.954 4.383 -6.402 1.00 23.95 175 THR B C 1
ATOM 3859 O O . THR B 1 175 ? 28.837 4.854 -6.629 1.00 23.88 175 THR B O 1
ATOM 3863 N N . ALA B 1 176 ? 30.212 3.554 -5.394 1.00 21.91 176 ALA B N 1
ATOM 3864 C CA . ALA B 1 176 ? 29.207 3.131 -4.421 1.00 21.83 176 ALA B CA 1
ATOM 3865 C C . ALA B 1 176 ? 27.989 2.447 -5.031 1.00 20.96 176 ALA B C 1
ATOM 3866 O O . ALA B 1 176 ? 26.920 2.420 -4.424 1.00 22.02 176 ALA B O 1
ATOM 3868 N N . GLY B 1 177 ? 28.162 1.890 -6.225 1.00 19.88 177 GLY B N 1
ATOM 3869 C CA . GLY B 1 177 ? 27.070 1.206 -6.890 1.00 18.34 177 GLY B CA 1
ATOM 3870 C C . GLY B 1 177 ? 26.681 -0.082 -6.187 1.00 17.90 177 GLY B C 1
ATOM 3871 O O . GLY B 1 177 ? 27.446 -0.632 -5.399 1.00 19.15 177 GLY B O 1
ATOM 3872 N N . THR B 1 178 ? 25.485 -0.569 -6.483 1.00 17.47 178 THR B N 1
ATOM 3873 C CA . THR B 1 178 ? 24.985 -1.794 -5.872 1.00 16.46 178 THR B CA 1
ATOM 3874 C C . THR B 1 178 ? 25.973 -2.961 -5.958 1.00 16.80 178 THR B C 1
ATOM 3875 O O . THR B 1 178 ? 26.170 -3.680 -4.979 1.00 17.40 178 THR B O 1
ATOM 3879 N N . THR B 1 179 ? 26.605 -3.149 -7.114 1.00 16.14 179 THR B N 1
ATOM 3880 C CA . THR B 1 179 ? 27.548 -4.253 -7.265 1.00 15.91 179 THR B CA 1
ATOM 3881 C C . THR B 1 179 ? 29.006 -3.846 -7.052 1.00 16.57 179 THR B C 1
ATOM 3882 O O . THR B 1 179 ? 29.907 -4.683 -7.158 1.00 16.28 179 THR B O 1
ATOM 3886 N N . ASP B 1 180 ? 29.243 -2.572 -6.745 1.00 16.89 180 ASP B N 1
ATOM 3887 C CA . ASP B 1 180 ? 30.609 -2.093 -6.553 1.00 17.96 180 ASP B CA 1
ATOM 3888 C C . ASP B 1 180 ? 31.329 -2.651 -5.324 1.00 16.94 180 ASP B C 1
ATOM 3889 O O . ASP B 1 180 ? 32.536 -2.457 -5.172 1.00 18.03 180 ASP B O 1
ATOM 3894 N N . TYR B 1 181 ? 30.607 -3.338 -4.445 1.00 16.90 181 TYR B N 1
ATOM 3895 C CA . TYR B 1 181 ? 31.248 -3.910 -3.266 1.00 17.25 181 TYR B CA 1
ATOM 3896 C C . TYR B 1 181 ? 32.306 -4.894 -3.756 1.00 17.35 181 TYR B C 1
ATOM 3897 O O . TYR B 1 181 ? 33.314 -5.125 -3.084 1.00 17.66 181 TYR B O 1
ATOM 3906 N N . ALA B 1 182 ? 32.065 -5.463 -4.939 1.00 18.10 182 ALA B N 1
ATOM 3907 C CA . ALA B 1 182 ? 32.966 -6.453 -5.528 1.00 18.12 182 ALA B CA 1
ATOM 3908 C C . ALA B 1 182 ? 34.271 -5.839 -6.006 1.00 19.35 182 ALA B C 1
ATOM 3909 O O . ALA B 1 182 ? 35.208 -6.552 -6.381 1.00 19.39 182 ALA B O 1
ATOM 3911 N N . VAL B 1 183 ? 34.323 -4.511 -6.008 1.00 18.90 183 VAL B N 1
ATOM 3912 C CA . VAL B 1 183 ? 35.528 -3.802 -6.400 1.00 18.75 183 VAL B CA 1
ATOM 3913 C C . VAL B 1 183 ? 36.155 -3.223 -5.134 1.00 18.93 183 VAL B C 1
ATOM 3914 O O . VAL B 1 183 ? 37.355 -3.390 -4.901 1.00 18.51 183 VAL B O 1
ATOM 3918 N N . GLU B 1 184 ? 35.336 -2.568 -4.310 1.00 18.62 184 GLU B N 1
ATOM 3919 C CA . GLU B 1 184 ? 35.813 -1.971 -3.057 1.00 19.82 184 GLU B CA 1
ATOM 3920 C C . GLU B 1 184 ? 36.518 -3.000 -2.181 1.00 18.99 184 GLU B C 1
ATOM 3921 O O . GLU B 1 184 ? 37.551 -2.713 -1.574 1.00 19.00 184 GLU B O 1
ATOM 3927 N N . ILE B 1 185 ? 35.933 -4.190 -2.098 1.00 17.33 185 ILE B N 1
ATOM 3928 C CA . ILE B 1 185 ? 36.474 -5.254 -1.267 1.00 18.20 185 ILE B CA 1
ATOM 3929 C C . ILE B 1 185 ? 37.959 -5.500 -1.507 1.00 18.81 185 ILE B C 1
ATOM 3930 O O . ILE B 1 185 ? 38.710 -5.745 -0.562 1.00 19.19 185 ILE B O 1
ATOM 3935 N N . PHE B 1 186 ? 38.388 -5.406 -2.763 1.00 18.52 186 PHE B N 1
ATOM 3936 C CA . PHE B 1 186 ? 39.791 -5.613 -3.100 1.00 19.27 186 PHE B CA 1
ATOM 3937 C C . PHE B 1 186 ? 40.694 -4.519 -2.549 1.00 20.34 186 PHE B C 1
ATOM 3938 O O . PHE B 1 186 ? 41.810 -4.796 -2.119 1.00 20.85 186 PHE B O 1
ATOM 3946 N N . TYR B 1 187 ? 40.221 -3.276 -2.566 1.00 21.14 187 TYR B N 1
ATOM 3947 C CA . TYR B 1 187 ? 41.021 -2.174 -2.046 1.00 22.29 187 TYR B CA 1
ATOM 3948 C C . TYR B 1 187 ? 41.273 -2.354 -0.551 1.00 21.11 187 TYR B C 1
ATOM 3949 O O . TYR B 1 187 ? 42.372 -2.089 -0.061 1.00 21.43 187 TYR B O 1
ATOM 3958 N N . TYR B 1 188 ? 40.254 -2.809 0.171 1.00 20.61 188 TYR B N 1
ATOM 3959 C CA . TYR B 1 188 ? 40.409 -3.040 1.600 1.00 20.53 188 TYR B CA 1
ATOM 3960 C C . TYR B 1 188 ? 41.307 -4.243 1.870 1.00 19.96 188 TYR B C 1
ATOM 3961 O O . TYR B 1 188 ? 42.118 -4.223 2.797 1.00 20.07 188 TYR B O 1
ATOM 3970 N N . ALA B 1 189 ? 41.178 -5.284 1.054 1.00 20.45 189 ALA B N 1
ATOM 3971 C CA . ALA B 1 189 ? 41.987 -6.489 1.245 1.00 19.61 189 ALA B CA 1
ATOM 3972 C C . ALA B 1 189 ? 43.479 -6.213 1.089 1.00 20.58 189 ALA B C 1
ATOM 3973 O O . ALA B 1 189 ? 44.285 -6.616 1.928 1.00 20.04 189 ALA B O 1
ATOM 3975 N N . VAL B 1 190 ? 43.842 -5.531 0.008 1.00 20.78 190 VAL B N 1
ATOM 3976 C CA . VAL B 1 190 ? 45.240 -5.209 -0.255 1.00 22.50 190 VAL B CA 1
ATOM 3977 C C . VAL B 1 190 ? 45.816 -4.364 0.877 1.00 24.34 190 VAL B C 1
ATOM 3978 O O . VAL B 1 190 ? 47.007 -4.452 1.181 1.00 24.61 190 VAL B O 1
ATOM 3982 N N . LYS B 1 191 ? 44.970 -3.556 1.511 1.00 25.40 191 LYS B N 1
ATOM 3983 C CA . LYS B 1 191 ? 45.420 -2.721 2.620 1.00 27.56 191 LYS B CA 1
ATOM 3984 C C . LYS B 1 191 ? 45.291 -3.456 3.957 1.00 27.55 191 LYS B C 1
ATOM 3985 O O . LYS B 1 191 ? 45.624 -2.913 5.012 1.00 28.50 191 LYS B O 1
ATOM 3991 N N . ARG B 1 192 ? 44.817 -4.698 3.899 1.00 27.47 192 ARG B N 1
ATOM 3992 C CA . ARG B 1 192 ? 44.634 -5.521 5.090 1.00 27.56 192 ARG B CA 1
ATOM 3993 C C . ARG B 1 192 ? 43.681 -4.869 6.090 1.00 27.98 192 ARG B C 1
ATOM 3994 O O . ARG B 1 192 ? 43.812 -5.047 7.305 1.00 28.54 192 ARG B O 1
ATOM 4002 N N . GLU B 1 193 ? 42.721 -4.114 5.565 1.00 26.74 193 GLU B N 1
ATOM 4003 C CA . GLU B 1 193 ? 41.728 -3.434 6.386 1.00 26.60 193 GLU B CA 1
ATOM 4004 C C . GLU B 1 193 ? 40.406 -4.184 6.376 1.00 24.80 193 GLU B C 1
ATOM 4005 O O . GLU B 1 193 ? 40.021 -4.762 5.361 1.00 24.21 193 GLU B O 1
ATOM 4011 N N . LYS B 1 194 ? 39.708 -4.170 7.507 1.00 23.70 194 LYS B N 1
ATOM 4012 C CA . LYS B 1 194 ? 38.417 -4.841 7.599 1.00 22.31 194 LYS B CA 1
ATOM 4013 C C . LYS B 1 194 ? 37.436 -4.136 6.673 1.00 22.07 194 LYS B C 1
ATOM 4014 O O . LYS B 1 194 ? 37.324 -2.909 6.694 1.00 20.65 194 LYS B O 1
ATOM 4020 N N . TYR B 1 195 ? 36.723 -4.911 5.861 1.00 20.78 195 TYR B N 1
ATOM 4021 C CA . TYR B 1 195 ? 35.762 -4.331 4.929 1.00 20.03 195 TYR B CA 1
ATOM 4022 C C . TYR B 1 195 ? 34.328 -4.384 5.442 1.00 20.17 195 TYR B C 1
ATOM 4023 O O . TYR B 1 195 ? 33.905 -5.380 6.022 1.00 19.51 195 TYR B O 1
ATOM 4032 N N . LYS B 1 196 ? 33.589 -3.294 5.239 1.00 19.73 196 LYS B N 1
ATOM 4033 C CA . LYS B 1 196 ? 32.192 -3.225 5.649 1.00 20.59 196 LYS B CA 1
ATOM 4034 C C . LYS B 1 196 ? 31.358 -3.373 4.381 1.00 19.32 196 LYS B C 1
ATOM 4035 O O . LYS B 1 196 ? 31.260 -2.449 3.572 1.00 18.34 196 LYS B O 1
ATOM 4041 N N . CYS B 1 197 ? 30.771 -4.555 4.217 1.00 18.33 197 CYS B N 1
ATOM 4042 C CA . CYS B 1 197 ? 29.979 -4.893 3.043 1.00 17.86 197 CYS B CA 1
ATOM 4043 C C . CYS B 1 197 ? 28.501 -4.552 3.205 1.00 17.89 197 CYS B C 1
ATOM 4044 O O . CYS B 1 197 ? 27.875 -4.917 4.204 1.00 19.18 197 CYS B O 1
ATOM 4047 N N . TYR B 1 198 ? 27.946 -3.860 2.211 1.00 16.55 198 TYR B N 1
ATOM 4048 C CA . TYR B 1 198 ? 26.548 -3.456 2.250 1.00 17.20 198 TYR B CA 1
ATOM 4049 C C . TYR B 1 198 ? 25.556 -4.436 1.630 1.00 17.57 198 TYR B C 1
ATOM 4050 O O . TYR B 1 198 ? 24.353 -4.177 1.611 1.00 17.20 198 TYR B O 1
ATOM 4059 N N . LEU B 1 199 ? 26.059 -5.555 1.115 1.00 16.30 199 LEU B N 1
ATOM 4060 C CA . LEU B 1 199 ? 25.189 -6.597 0.565 1.00 17.59 199 LEU B CA 1
ATOM 4061 C C . LEU B 1 199 ? 25.241 -7.757 1.553 1.00 18.31 199 LEU B C 1
ATOM 4062 O O . LEU B 1 199 ? 26.247 -7.949 2.237 1.00 18.11 199 LEU B O 1
ATOM 4067 N N . ALA B 1 200 ? 24.161 -8.527 1.634 1.00 17.81 200 ALA B N 1
ATOM 4068 C CA . ALA B 1 200 ? 24.110 -9.654 2.557 1.00 18.13 200 ALA B CA 1
ATOM 4069 C C . ALA B 1 200 ? 25.197 -10.682 2.250 1.00 17.49 200 ALA B C 1
ATOM 4070 O O . ALA B 1 200 ? 25.594 -10.856 1.102 1.00 17.11 200 ALA B O 1
ATOM 4072 N N . PRO B 1 201 ? 25.681 -11.392 3.278 1.00 17.99 201 PRO B N 1
ATOM 4073 C CA . PRO B 1 201 ? 26.727 -12.392 3.039 1.00 18.77 201 PRO B CA 1
ATOM 4074 C C . PRO B 1 201 ? 26.379 -13.455 1.994 1.00 19.54 201 PRO B C 1
ATOM 4075 O O . PRO B 1 201 ? 27.256 -13.984 1.317 1.00 19.77 201 PRO B O 1
ATOM 4079 N N . ASN B 1 202 ? 25.092 -13.756 1.851 1.00 20.10 202 ASN B N 1
ATOM 4080 C CA . ASN B 1 202 ? 24.665 -14.773 0.899 1.00 21.54 202 ASN B CA 1
ATOM 4081 C C . ASN B 1 202 ? 23.908 -14.212 -0.304 1.00 20.20 202 ASN B C 1
ATOM 4082 O O . ASN B 1 202 ? 23.144 -14.929 -0.948 1.00 19.20 202 ASN B O 1
ATOM 4087 N N . ARG B 1 203 ? 24.126 -12.938 -0.617 1.00 18.66 203 ARG B N 1
ATOM 4088 C CA . ARG B 1 203 ? 23.455 -12.312 -1.754 1.00 18.07 203 ARG B CA 1
ATOM 4089 C C . ARG B 1 203 ? 24.180 -12.720 -3.035 1.00 18.31 203 ARG B C 1
ATOM 4090 O O . ARG B 1 203 ? 25.156 -12.083 -3.429 1.00 17.15 203 ARG B O 1
ATOM 4098 N N . ALA B 1 204 ? 23.702 -13.781 -3.684 1.00 17.24 204 ALA B N 1
ATOM 4099 C CA . ALA B 1 204 ? 24.330 -14.274 -4.910 1.00 17.51 204 ALA B CA 1
ATOM 4100 C C . ALA B 1 204 ? 23.941 -13.460 -6.137 1.00 18.04 204 ALA B C 1
ATOM 4101 O O . ALA B 1 204 ? 22.759 -13.182 -6.351 1.00 17.98 204 ALA B O 1
ATOM 4103 N N . LEU B 1 205 ? 24.934 -13.096 -6.944 1.00 18.47 205 LEU B N 1
ATOM 4104 C CA . LEU B 1 205 ? 24.706 -12.316 -8.160 1.00 18.04 205 LEU B CA 1
ATOM 4105 C C . LEU B 1 205 ? 25.658 -12.708 -9.275 1.00 18.38 205 LEU B C 1
ATOM 4106 O O . LEU B 1 205 ? 26.747 -13.218 -9.020 1.00 18.75 205 LEU B O 1
ATOM 4111 N N . PRO B 1 206 ? 25.256 -12.476 -10.533 1.00 18.25 206 PRO B N 1
ATOM 4112 C CA . PRO B 1 206 ? 26.120 -12.807 -11.664 1.00 18.34 206 PRO B CA 1
ATOM 4113 C C . PRO B 1 206 ? 27.128 -11.663 -11.772 1.00 18.67 206 PRO B C 1
ATOM 4114 O O . PRO B 1 206 ? 26.799 -10.502 -11.493 1.00 16.54 206 PRO B O 1
ATOM 4118 N N . MET B 1 207 ? 28.356 -11.994 -12.153 1.00 18.49 207 MET B N 1
ATOM 4119 C CA . MET B 1 207 ? 29.422 -11.009 -12.279 1.00 19.42 207 MET B CA 1
ATOM 4120 C C . MET B 1 207 ? 30.348 -11.376 -13.433 1.00 19.91 207 MET B C 1
ATOM 4121 O O . MET B 1 207 ? 30.263 -12.469 -13.990 1.00 19.90 207 MET B O 1
ATOM 4126 N N . MET B 1 208 ? 31.231 -10.452 -13.791 1.00 20.26 208 MET B N 1
ATOM 4127 C CA . MET B 1 208 ? 32.203 -10.685 -14.852 1.00 22.55 208 MET B CA 1
ATOM 4128 C C . MET B 1 208 ? 33.299 -9.637 -14.760 1.00 21.19 208 MET B C 1
ATOM 4129 O O . MET B 1 208 ? 33.079 -8.541 -14.241 1.00 19.68 208 MET B O 1
ATOM 4134 N N . TYR B 1 209 ? 34.483 -9.995 -15.250 1.00 19.59 209 TYR B N 1
ATOM 4135 C CA . TYR B 1 209 ? 35.648 -9.123 -15.216 1.00 19.43 209 TYR B CA 1
ATOM 4136 C C . TYR B 1 209 ? 35.659 -8.201 -16.436 1.00 19.69 209 TYR B C 1
ATOM 4137 O O . TYR B 1 209 ? 35.289 -8.614 -17.531 1.00 19.57 209 TYR B O 1
ATOM 4146 N N . MET B 1 210 ? 36.093 -6.957 -16.239 1.00 20.26 210 MET B N 1
ATOM 4147 C CA . MET B 1 210 ? 36.111 -5.954 -17.308 1.00 20.32 210 MET B CA 1
ATOM 4148 C C . MET B 1 210 ? 36.698 -6.378 -18.657 1.00 20.96 210 MET B C 1
ATOM 4149 O O . MET B 1 210 ? 36.149 -6.029 -19.699 1.00 20.63 210 MET B O 1
ATOM 4154 N N . PRO B 1 211 ? 37.828 -7.107 -18.666 1.00 21.62 211 PRO B N 1
ATOM 4155 C CA . PRO B 1 211 ? 38.388 -7.520 -19.957 1.00 21.99 211 PRO B CA 1
ATOM 4156 C C . PRO B 1 211 ? 37.366 -8.284 -20.795 1.00 21.51 211 PRO B C 1
ATOM 4157 O O . PRO B 1 211 ? 37.286 -8.099 -22.011 1.00 22.50 211 PRO B O 1
ATOM 4161 N N . ASP B 1 212 ? 36.583 -9.141 -20.142 1.00 21.69 212 ASP B N 1
ATOM 4162 C CA . ASP B 1 212 ? 35.562 -9.909 -20.845 1.00 20.95 212 ASP B CA 1
ATOM 4163 C C . ASP B 1 212 ? 34.358 -9.032 -21.181 1.00 20.58 212 ASP B C 1
ATOM 4164 O O . ASP B 1 212 ? 33.690 -9.248 -22.192 1.00 20.48 212 ASP B O 1
ATOM 4169 N N . ALA B 1 213 ? 34.081 -8.047 -20.331 1.00 20.87 213 ALA B N 1
ATOM 4170 C CA . ALA B 1 213 ? 32.959 -7.135 -20.556 1.00 20.60 213 ALA B CA 1
ATOM 4171 C C . ALA B 1 213 ? 33.231 -6.278 -21.789 1.00 21.22 213 ALA B C 1
ATOM 4172 O O . ALA B 1 213 ? 32.329 -6.011 -22.586 1.00 19.84 213 ALA B O 1
ATOM 4174 N N . LEU B 1 214 ? 34.479 -5.845 -21.936 1.00 20.83 214 LEU B N 1
ATOM 4175 C CA . LEU B 1 214 ? 34.874 -5.023 -23.076 1.00 22.17 214 LEU B CA 1
ATOM 4176 C C . LEU B 1 214 ? 34.850 -5.844 -24.357 1.00 21.94 214 LEU B C 1
ATOM 4177 O O . LEU B 1 214 ? 34.351 -5.391 -25.386 1.00 22.37 214 LEU B O 1
ATOM 4182 N N . LYS B 1 215 ? 35.389 -7.056 -24.292 1.00 22.13 215 LYS B N 1
ATOM 4183 C CA . LYS B 1 215 ? 35.414 -7.920 -25.463 1.00 22.47 215 LYS B CA 1
ATOM 4184 C C . LYS B 1 215 ? 33.997 -8.233 -25.927 1.00 21.98 215 LYS B C 1
ATOM 4185 O O . LYS B 1 215 ? 33.714 -8.234 -27.120 1.00 20.94 215 LYS B O 1
ATOM 4191 N N . ALA B 1 216 ? 33.110 -8.487 -24.971 1.00 21.49 216 ALA B N 1
ATOM 4192 C CA . ALA B 1 216 ? 31.725 -8.807 -25.282 1.00 20.88 216 ALA B CA 1
ATOM 4193 C C . ALA B 1 216 ? 31.022 -7.647 -25.980 1.00 20.87 216 ALA B C 1
ATOM 4194 O O . ALA B 1 216 ? 30.287 -7.853 -26.942 1.00 20.48 216 ALA B O 1
ATOM 4196 N N . LEU B 1 217 ? 31.251 -6.429 -25.499 1.00 21.53 217 LEU B N 1
ATOM 4197 C CA . LEU B 1 217 ? 30.611 -5.258 -26.086 1.00 21.79 217 LEU B CA 1
ATOM 4198 C C . LEU B 1 217 ? 31.067 -5.054 -27.528 1.00 22.16 217 LEU B C 1
ATOM 4199 O O . LEU B 1 217 ? 30.264 -4.726 -28.402 1.00 22.16 217 LEU B O 1
ATOM 4204 N N . VAL B 1 218 ? 32.359 -5.249 -27.773 1.00 21.57 218 VAL B N 1
ATOM 4205 C CA . VAL B 1 218 ? 32.905 -5.082 -29.114 1.00 21.46 218 VAL B CA 1
ATOM 4206 C C . VAL B 1 218 ? 32.546 -6.255 -30.022 1.00 20.97 218 VAL B C 1
ATOM 4207 O O . VAL B 1 218 ? 32.341 -6.073 -31.220 1.00 22.06 218 VAL B O 1
ATOM 4211 N N . ASP B 1 219 ? 32.468 -7.457 -29.463 1.00 20.97 219 ASP B N 1
ATOM 4212 C CA . ASP B 1 219 ? 32.093 -8.611 -30.270 1.00 21.08 219 ASP B CA 1
ATOM 4213 C C . ASP B 1 219 ? 30.653 -8.411 -30.745 1.00 21.13 219 ASP B C 1
ATOM 4214 O O . ASP B 1 219 ? 30.317 -8.711 -31.890 1.00 20.95 219 ASP B O 1
ATOM 4219 N N . LEU B 1 220 ? 29.801 -7.894 -29.864 1.00 20.41 220 LEU B N 1
ATOM 4220 C CA . LEU B 1 220 ? 28.403 -7.649 -30.225 1.00 21.22 220 LEU B CA 1
ATOM 4221 C C . LEU B 1 220 ? 28.334 -6.574 -31.308 1.00 21.37 220 LEU B C 1
ATOM 4222 O O . LEU B 1 220 ? 27.531 -6.650 -32.241 1.00 22.39 220 LEU B O 1
ATOM 4227 N N . TYR B 1 221 ? 29.191 -5.572 -31.166 1.00 22.19 221 TYR B N 1
ATOM 4228 C CA . TYR B 1 221 ? 29.274 -4.467 -32.108 1.00 23.48 221 TYR B CA 1
ATOM 4229 C C . TYR B 1 221 ? 29.712 -4.944 -33.494 1.00 24.29 221 TYR B C 1
ATOM 4230 O O . TYR B 1 221 ? 29.156 -4.521 -34.508 1.00 24.64 221 TYR B O 1
ATOM 4239 N N . GLU B 1 222 ? 30.699 -5.837 -33.527 1.00 25.14 222 GLU B N 1
ATOM 4240 C CA . GLU B 1 222 ? 31.235 -6.351 -34.787 1.00 26.71 222 GLU B CA 1
ATOM 4241 C C . GLU B 1 222 ? 30.388 -7.399 -35.500 1.00 27.63 222 GLU B C 1
ATOM 4242 O O . GLU B 1 222 ? 30.519 -7.581 -36.713 1.00 27.69 222 GLU B O 1
ATOM 4248 N N . ALA B 1 223 ? 29.529 -8.087 -34.754 1.00 27.86 223 ALA B N 1
ATOM 4249 C CA . ALA B 1 223 ? 28.679 -9.127 -35.328 1.00 30.17 223 ALA B CA 1
ATOM 4250 C C . ALA B 1 223 ? 27.947 -8.640 -36.573 1.00 31.74 223 ALA B C 1
ATOM 4251 O O . ALA B 1 223 ? 27.567 -7.475 -36.668 1.00 30.83 223 ALA B O 1
ATOM 4253 N N . ASP B 1 224 ? 27.759 -9.527 -37.542 1.00 35.09 224 ASP B N 1
ATOM 4254 C CA . ASP B 1 224 ? 27.055 -9.133 -38.750 1.00 38.26 224 ASP B CA 1
ATOM 4255 C C . ASP B 1 224 ? 25.569 -9.007 -38.447 1.00 39.08 224 ASP B C 1
ATOM 4256 O O . ASP B 1 224 ? 24.920 -9.960 -38.019 1.00 39.36 224 ASP B O 1
ATOM 4261 N N . ARG B 1 225 ? 25.055 -7.798 -38.655 1.00 40.76 225 ARG B N 1
ATOM 4262 C CA . ARG B 1 225 ? 23.658 -7.463 -38.404 1.00 42.73 225 ARG B CA 1
ATOM 4263 C C . ARG B 1 225 ? 22.645 -8.561 -38.693 1.00 43.45 225 ARG B C 1
ATOM 4264 O O . ARG B 1 225 ? 21.913 -8.994 -37.804 1.00 43.58 225 ARG B O 1
ATOM 4272 N N . ASP B 1 226 ? 22.600 -9.002 -39.944 1.00 44.05 226 ASP B N 1
ATOM 4273 C CA . ASP B 1 226 ? 21.648 -10.022 -40.355 1.00 44.14 226 ASP B CA 1
ATOM 4274 C C . ASP B 1 226 ? 21.847 -11.408 -39.757 1.00 43.57 226 ASP B C 1
ATOM 4275 O O . ASP B 1 226 ? 21.224 -12.372 -40.201 1.00 44.16 226 ASP B O 1
ATOM 4280 N N . LYS B 1 227 ? 22.705 -11.517 -38.747 1.00 41.68 227 LYS B N 1
ATOM 4281 C CA . LYS B 1 227 ? 22.927 -12.803 -38.098 1.00 40.73 227 LYS B CA 1
ATOM 4282 C C . LYS B 1 227 ? 22.464 -12.765 -36.647 1.00 37.92 227 LYS B C 1
ATOM 4283 O O . LYS B 1 227 ? 22.440 -13.787 -35.962 1.00 38.73 227 LYS B O 1
ATOM 4289 N N . LEU B 1 228 ? 22.089 -11.578 -36.187 1.00 34.40 228 LEU B N 1
ATOM 4290 C CA . LEU B 1 228 ? 21.598 -11.397 -34.829 1.00 31.46 228 LEU B CA 1
ATOM 4291 C C . LEU B 1 228 ? 20.091 -11.607 -34.863 1.00 30.33 228 LEU B C 1
ATOM 4292 O O . LEU B 1 228 ? 19.401 -11.010 -35.686 1.00 31.17 228 LEU B O 1
ATOM 4297 N N . VAL B 1 229 ? 19.584 -12.461 -33.981 1.00 27.17 229 VAL B N 1
ATOM 4298 C CA . VAL B 1 229 ? 18.154 -12.732 -33.930 1.00 25.51 229 VAL B CA 1
ATOM 4299 C C . VAL B 1 229 ? 17.535 -11.972 -32.764 1.00 23.61 229 VAL B C 1
ATOM 4300 O O . VAL B 1 229 ? 16.642 -11.143 -32.954 1.00 23.05 229 VAL B O 1
ATOM 4304 N N . LEU B 1 230 ? 18.021 -12.259 -31.560 1.00 21.36 230 LEU B N 1
ATOM 4305 C CA . LEU B 1 230 ? 17.536 -11.601 -30.352 1.00 19.94 230 LEU B CA 1
ATOM 4306 C C . LEU B 1 230 ? 17.829 -10.106 -30.456 1.00 19.92 230 LEU B C 1
ATOM 4307 O O . LEU B 1 230 ? 16.960 -9.274 -30.183 1.00 20.99 230 LEU B O 1
ATOM 4312 N N . ARG B 1 231 ? 19.069 -9.786 -30.830 1.00 19.97 231 ARG B N 1
ATOM 4313 C CA . ARG B 1 231 ? 19.523 -8.415 -31.044 1.00 18.56 231 ARG B CA 1
ATOM 4314 C C . ARG B 1 231 ? 19.636 -7.503 -29.827 1.00 19.03 231 ARG B C 1
ATOM 4315 O O . ARG B 1 231 ? 20.649 -6.819 -29.645 1.00 17.69 231 ARG B O 1
ATOM 4323 N N . ASN B 1 232 ? 18.590 -7.468 -29.009 1.00 18.19 232 ASN B N 1
ATOM 4324 C CA . ASN B 1 232 ? 18.587 -6.644 -27.805 1.00 18.58 232 ASN B CA 1
ATOM 4325 C C . ASN B 1 232 ? 18.208 -7.497 -26.604 1.00 18.50 232 ASN B C 1
ATOM 4326 O O . ASN B 1 232 ? 17.301 -8.331 -26.689 1.00 19.06 232 ASN B O 1
ATOM 4331 N N . GLY B 1 233 ? 18.918 -7.301 -25.496 1.00 18.37 233 GLY B N 1
ATOM 4332 C CA . GLY B 1 233 ? 18.631 -8.045 -24.283 1.00 19.04 233 GLY B CA 1
ATOM 4333 C C . GLY B 1 233 ? 19.440 -9.312 -24.046 1.00 18.76 233 GLY B C 1
ATOM 4334 O O . GLY B 1 233 ? 18.998 -10.189 -23.306 1.00 20.00 233 GLY B O 1
ATOM 4335 N N . TYR B 1 234 ? 20.616 -9.414 -24.660 1.00 18.56 234 TYR B N 1
ATOM 4336 C CA . TYR B 1 234 ? 21.471 -10.590 -24.493 1.00 19.20 234 TYR B CA 1
ATOM 4337 C C . TYR B 1 234 ? 22.045 -10.732 -23.089 1.00 18.20 234 TYR B C 1
ATOM 4338 O O . TYR B 1 234 ? 22.822 -9.888 -22.654 1.00 18.32 234 TYR B O 1
ATOM 4347 N N . ASN B 1 235 ? 21.685 -11.805 -22.392 1.00 18.12 235 ASN B N 1
ATOM 4348 C CA . ASN B 1 235 ? 22.223 -12.055 -21.061 1.00 18.60 235 ASN B CA 1
ATOM 4349 C C . ASN B 1 235 ? 23.687 -12.451 -21.213 1.00 18.96 235 ASN B C 1
ATOM 4350 O O . ASN B 1 235 ? 24.014 -13.306 -22.034 1.00 20.34 235 ASN B O 1
ATOM 4355 N N . VAL B 1 236 ? 24.570 -11.825 -20.444 1.00 19.04 236 VAL B N 1
ATOM 4356 C CA . VAL B 1 236 ? 25.982 -12.200 -20.470 1.00 19.10 236 VAL B CA 1
ATOM 4357 C C . VAL B 1 236 ? 26.459 -12.274 -19.027 1.00 19.09 236 VAL B C 1
ATOM 4358 O O . VAL B 1 236 ? 26.003 -11.516 -18.169 1.00 18.03 236 VAL B O 1
ATOM 4362 N N . THR B 1 237 ? 27.364 -13.207 -18.760 1.00 18.68 237 THR B N 1
ATOM 4363 C CA . THR B 1 237 ? 27.888 -13.390 -17.414 1.00 18.99 237 THR B CA 1
ATOM 4364 C C . THR B 1 237 ? 29.124 -14.275 -17.473 1.00 20.02 237 THR B C 1
ATOM 4365 O O . THR B 1 237 ? 29.383 -14.922 -18.488 1.00 20.10 237 THR B O 1
ATOM 4369 N N . ALA B 1 238 ? 29.890 -14.295 -16.389 1.00 19.44 238 ALA B N 1
ATOM 4370 C CA . ALA B 1 238 ? 31.090 -15.121 -16.331 1.00 19.38 238 ALA B CA 1
ATOM 4371 C C . ALA B 1 238 ? 30.979 -16.101 -15.171 1.00 19.97 238 ALA B C 1
ATOM 4372 O O . ALA B 1 238 ? 31.398 -17.257 -15.273 1.00 19.56 238 ALA B O 1
ATOM 4374 N N . TYR B 1 239 ? 30.400 -15.637 -14.068 1.00 18.80 239 TYR B N 1
ATOM 4375 C CA . TYR B 1 239 ? 30.249 -16.466 -12.883 1.00 19.17 239 TYR B CA 1
ATOM 4376 C C . TYR B 1 239 ? 29.292 -15.834 -11.888 1.00 18.62 239 TYR B C 1
ATOM 4377 O O . TYR B 1 239 ? 28.928 -14.666 -12.024 1.00 19.02 239 TYR B O 1
ATOM 4386 N N . THR B 1 240 ? 28.882 -16.621 -10.898 1.00 19.27 240 THR B N 1
ATOM 4387 C CA . THR B 1 240 ? 27.982 -16.149 -9.850 1.00 18.34 240 THR B CA 1
ATOM 4388 C C . THR B 1 240 ? 28.625 -16.403 -8.497 1.00 18.77 240 THR B C 1
ATOM 4389 O O . THR B 1 240 ? 29.169 -17.481 -8.261 1.00 19.26 240 THR B O 1
ATOM 4393 N N . PHE B 1 241 ? 28.576 -15.411 -7.613 1.00 16.95 241 PHE B N 1
ATOM 4394 C CA . PHE B 1 241 ? 29.125 -15.573 -6.276 1.00 17.25 241 PHE B CA 1
ATOM 4395 C C . PHE B 1 241 ? 28.457 -14.625 -5.288 1.00 17.06 241 PHE B C 1
ATOM 4396 O O . PHE B 1 241 ? 27.801 -13.654 -5.681 1.00 17.28 241 PHE B O 1
ATOM 4404 N N . THR B 1 242 ? 28.607 -14.937 -4.007 1.00 17.26 242 THR B N 1
ATOM 4405 C CA . THR B 1 242 ? 28.048 -14.130 -2.933 1.00 17.11 242 THR B CA 1
ATOM 4406 C C . THR B 1 242 ? 29.204 -13.373 -2.308 1.00 17.27 242 THR B C 1
ATOM 4407 O O . THR B 1 242 ? 30.370 -13.705 -2.535 1.00 17.65 242 THR B O 1
ATOM 4411 N N . PRO B 1 243 ? 28.900 -12.336 -1.519 1.00 16.18 243 PRO B N 1
ATOM 4412 C CA . PRO B 1 243 ? 29.975 -11.574 -0.882 1.00 16.42 243 PRO B CA 1
ATOM 4413 C C . PRO B 1 243 ? 30.857 -12.457 0.011 1.00 17.69 243 PRO B C 1
ATOM 4414 O O . PRO B 1 243 ? 32.081 -12.310 0.014 1.00 18.16 243 PRO B O 1
ATOM 4418 N N . SER B 1 244 ? 30.241 -13.375 0.758 1.00 17.63 244 SER B N 1
ATOM 4419 C CA . SER B 1 244 ? 31.010 -14.252 1.640 1.00 18.37 244 SER B CA 1
ATOM 4420 C C . SER B 1 244 ? 31.916 -15.197 0.853 1.00 19.16 244 SER B C 1
ATOM 4421 O O . SER B 1 244 ? 32.990 -15.567 1.327 1.00 17.48 244 SER B O 1
ATOM 4424 N N . GLU B 1 245 ? 31.497 -15.579 -0.348 1.00 19.20 245 GLU B N 1
ATOM 4425 C CA . GLU B 1 245 ? 32.314 -16.470 -1.166 1.00 21.44 245 GLU B CA 1
ATOM 4426 C C . GLU B 1 245 ? 33.518 -15.707 -1.716 1.00 21.36 245 GLU B C 1
ATOM 4427 O O . GLU B 1 245 ? 34.647 -16.201 -1.667 1.00 21.34 245 GLU B O 1
ATOM 4433 N N . LEU B 1 246 ? 33.282 -14.500 -2.226 1.00 19.87 246 LEU B N 1
ATOM 4434 C CA . LEU B 1 246 ? 34.370 -13.684 -2.757 1.00 19.30 246 LEU B CA 1
ATOM 4435 C C . LEU B 1 246 ? 35.355 -13.388 -1.632 1.00 18.40 246 LEU B C 1
ATOM 4436 O O . LEU B 1 246 ? 36.567 -13.429 -1.834 1.00 18.01 246 LEU B O 1
ATOM 4441 N N . TYR B 1 247 ? 34.822 -13.085 -0.449 1.00 17.40 247 TYR B N 1
ATOM 4442 C CA . TYR B 1 247 ? 35.643 -12.806 0.727 1.00 17.54 247 TYR B CA 1
ATOM 4443 C C . TYR B 1 247 ? 36.526 -14.010 1.049 1.00 17.56 247 TYR B C 1
ATOM 4444 O O . TYR B 1 247 ? 37.733 -13.878 1.251 1.00 16.92 247 TYR B O 1
ATOM 4453 N N . SER B 1 248 ? 35.909 -15.185 1.106 1.00 18.11 248 SER B N 1
ATOM 4454 C CA . SER B 1 248 ? 36.641 -16.409 1.412 1.00 19.52 248 SER B CA 1
ATOM 4455 C C . SER B 1 248 ? 37.765 -16.686 0.418 1.00 19.72 248 SER B C 1
ATOM 4456 O O . SER B 1 248 ? 38.850 -17.123 0.806 1.00 20.96 248 SER B O 1
ATOM 4459 N N . LYS B 1 249 ? 37.509 -16.435 -0.862 1.00 19.41 249 LYS B N 1
ATOM 4460 C CA . LYS B 1 249 ? 38.519 -16.658 -1.887 1.00 19.65 249 LYS B CA 1
ATOM 4461 C C . LYS B 1 249 ? 39.654 -15.649 -1.781 1.00 19.70 249 LYS B C 1
ATOM 4462 O O . LYS B 1 249 ? 40.823 -15.988 -1.976 1.00 19.12 249 LYS B O 1
ATOM 4468 N N . ILE B 1 250 ? 39.309 -14.402 -1.480 1.00 18.04 250 ILE B N 1
ATOM 4469 C CA . ILE B 1 250 ? 40.328 -13.373 -1.327 1.00 18.41 250 ILE B CA 1
ATOM 4470 C C . ILE B 1 250 ? 41.184 -13.699 -0.103 1.00 18.40 250 ILE B C 1
ATOM 4471 O O . ILE B 1 250 ? 42.399 -13.488 -0.106 1.00 19.76 250 ILE B O 1
ATOM 4476 N N . LYS B 1 251 ? 40.542 -14.234 0.933 1.00 19.40 251 LYS B N 1
ATOM 4477 C CA . LYS B 1 251 ? 41.222 -14.581 2.173 1.00 20.18 251 LYS B CA 1
ATOM 4478 C C . LYS B 1 251 ? 42.249 -15.689 1.960 1.00 21.01 251 LYS B C 1
ATOM 4479 O O . LYS B 1 251 ? 43.253 -15.762 2.673 1.00 20.47 251 LYS B O 1
ATOM 4485 N N . GLU B 1 252 ? 42.004 -16.555 0.981 1.00 21.33 252 GLU B N 1
ATOM 4486 C CA . GLU B 1 252 ? 42.956 -17.625 0.706 1.00 21.89 252 GLU B CA 1
ATOM 4487 C C . GLU B 1 252 ? 44.283 -17.015 0.258 1.00 21.62 252 GLU B C 1
ATOM 4488 O O . GLU B 1 252 ? 45.339 -17.629 0.415 1.00 21.64 252 GLU B O 1
ATOM 4494 N N . ARG B 1 253 ? 44.213 -15.804 -0.295 1.00 20.70 253 ARG B N 1
ATOM 4495 C CA . ARG B 1 253 ? 45.396 -15.080 -0.760 1.00 21.03 253 ARG B CA 1
ATOM 4496 C C . ARG B 1 253 ? 45.923 -14.117 0.296 1.00 20.78 253 ARG B C 1
ATOM 4497 O O . ARG B 1 253 ? 47.135 -13.960 0.457 1.00 21.05 253 ARG B O 1
ATOM 4505 N N . ILE B 1 254 ? 45.003 -13.464 0.996 1.00 20.05 254 ILE B N 1
ATOM 4506 C CA . ILE B 1 254 ? 45.335 -12.490 2.032 1.00 19.39 254 ILE B CA 1
ATOM 4507 C C . ILE B 1 254 ? 44.568 -12.895 3.290 1.00 19.67 254 ILE B C 1
ATOM 4508 O O . ILE B 1 254 ? 43.514 -12.337 3.596 1.00 19.40 254 ILE B O 1
ATOM 4513 N N . PRO B 1 255 ? 45.104 -13.871 4.042 1.00 19.87 255 PRO B N 1
ATOM 4514 C CA . PRO B 1 255 ? 44.493 -14.391 5.268 1.00 20.80 255 PRO B CA 1
ATOM 4515 C C . PRO B 1 255 ? 44.169 -13.411 6.392 1.00 21.00 255 PRO B C 1
ATOM 4516 O O . PRO B 1 255 ? 43.310 -13.691 7.219 1.00 21.53 255 PRO B O 1
ATOM 4520 N N . GLU B 1 256 ? 44.840 -12.262 6.421 1.00 21.33 256 GLU B N 1
ATOM 4521 C CA . GLU B 1 256 ? 44.580 -11.275 7.469 1.00 22.85 256 GLU B CA 1
ATOM 4522 C C . GLU B 1 256 ? 43.303 -10.473 7.205 1.00 23.19 256 GLU B C 1
ATOM 4523 O O . GLU B 1 256 ? 42.821 -9.747 8.077 1.00 23.28 256 GLU B O 1
ATOM 4529 N N . PHE B 1 257 ? 42.760 -10.609 6.004 1.00 23.02 257 PHE B N 1
ATOM 4530 C CA . PHE B 1 257 ? 41.555 -9.877 5.618 1.00 22.92 257 PHE B CA 1
ATOM 4531 C C . PHE B 1 257 ? 40.335 -10.230 6.466 1.00 23.09 257 PHE B C 1
ATOM 4532 O O . PHE B 1 257 ? 40.094 -11.400 6.763 1.00 23.45 257 PHE B O 1
ATOM 4540 N N . GLU B 1 258 ? 39.576 -9.208 6.858 1.00 22.78 258 GLU B N 1
ATOM 4541 C CA . GLU B 1 258 ? 38.369 -9.397 7.657 1.00 24.04 258 GLU B CA 1
ATOM 4542 C C . GLU B 1 258 ? 37.206 -8.685 6.987 1.00 21.38 258 GLU B C 1
ATOM 4543 O O . GLU B 1 258 ? 37.399 -7.798 6.153 1.00 20.66 258 GLU B O 1
ATOM 4549 N N . ILE B 1 259 ? 35.994 -9.055 7.381 1.00 20.45 259 ILE B N 1
ATOM 4550 C CA . ILE B 1 259 ? 34.807 -8.456 6.798 1.00 19.65 259 ILE B CA 1
ATOM 4551 C C . ILE B 1 259 ? 33.634 -8.469 7.775 1.00 19.65 259 ILE B C 1
ATOM 4552 O O . ILE B 1 259 ? 33.546 -9.335 8.647 1.00 18.94 259 ILE B O 1
ATOM 4557 N N . GLU B 1 260 ? 32.747 -7.489 7.641 1.00 20.54 260 GLU B N 1
ATOM 4558 C CA . GLU B 1 260 ? 31.550 -7.419 8.468 1.00 21.91 260 GLU B CA 1
ATOM 4559 C C . GLU B 1 260 ? 30.433 -6.985 7.530 1.00 20.88 260 GLU B C 1
ATOM 4560 O O . GLU B 1 260 ? 30.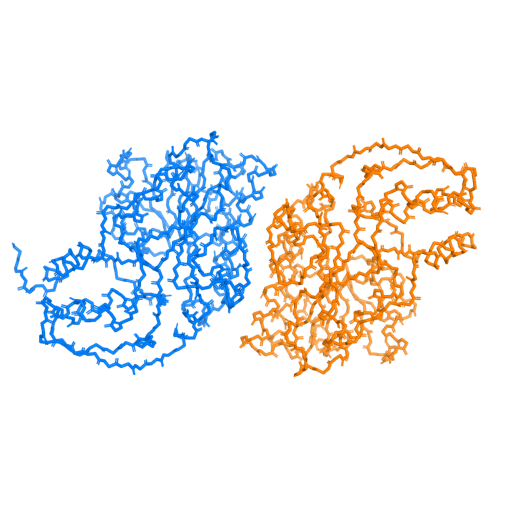685 -6.328 6.523 1.00 20.81 260 GLU B O 1
ATOM 4566 N N . TYR B 1 261 ? 29.204 -7.369 7.842 1.00 21.10 261 TYR B N 1
ATOM 4567 C CA . TYR B 1 261 ? 28.094 -7.031 6.967 1.00 21.06 261 TYR B CA 1
ATOM 4568 C C . TYR B 1 261 ? 27.100 -6.050 7.563 1.00 22.54 261 TYR B C 1
ATOM 4569 O O . TYR B 1 261 ? 26.529 -6.295 8.621 1.00 22.11 261 TYR B O 1
ATOM 4578 N N . LYS B 1 262 ? 26.915 -4.922 6.885 1.00 22.94 262 LYS B N 1
ATOM 4579 C CA . LYS B 1 262 ? 25.954 -3.922 7.326 1.00 25.87 262 LYS B CA 1
ATOM 4580 C C . LYS B 1 262 ? 25.111 -3.602 6.098 1.00 23.99 262 LYS B C 1
ATOM 4581 O O . LYS B 1 262 ? 25.346 -2.617 5.400 1.00 23.11 262 LYS B O 1
ATOM 4587 N N . GLU B 1 263 ? 24.135 -4.464 5.841 1.00 23.52 263 GLU B N 1
ATOM 4588 C CA . GLU B 1 263 ? 23.248 -4.338 4.693 1.00 22.63 263 GLU B CA 1
ATOM 4589 C C . GLU B 1 263 ? 22.411 -3.062 4.685 1.00 22.54 263 GLU B C 1
ATOM 4590 O O . GLU B 1 263 ? 21.903 -2.642 5.723 1.00 22.38 263 GLU B O 1
ATOM 4596 N N . ASP B 1 264 ? 22.293 -2.434 3.515 1.00 21.20 264 ASP B N 1
ATOM 4597 C CA . ASP B 1 264 ? 21.466 -1.238 3.377 1.00 20.39 264 ASP B CA 1
ATOM 4598 C C . ASP B 1 264 ? 20.542 -1.347 2.163 1.00 19.36 264 ASP B C 1
ATOM 4599 O O . ASP B 1 264 ? 20.304 -2.448 1.659 1.00 17.88 264 ASP B O 1
ATOM 4604 N N . PHE B 1 265 ? 20.014 -0.218 1.698 1.00 16.70 265 PHE B N 1
ATOM 4605 C CA . PHE B 1 265 ? 19.089 -0.221 0.572 1.00 17.10 265 PHE B CA 1
ATOM 4606 C C . PHE B 1 265 ? 19.628 -0.930 -0.662 1.00 15.95 265 PHE B C 1
ATOM 4607 O O . PHE B 1 265 ? 18.856 -1.454 -1.462 1.00 16.44 265 PHE B O 1
ATOM 4615 N N . ARG B 1 266 ? 20.948 -0.974 -0.812 1.00 15.47 266 ARG B N 1
ATOM 4616 C CA . ARG B 1 266 ? 21.528 -1.624 -1.981 1.00 15.10 266 ARG B CA 1
ATOM 4617 C C . ARG B 1 266 ? 21.324 -3.133 -1.954 1.00 15.43 266 ARG B C 1
ATOM 4618 O O . ARG B 1 266 ? 21.254 -3.778 -3.001 1.00 15.58 266 ARG B O 1
ATOM 4626 N N . ASP B 1 267 ? 21.218 -3.701 -0.757 1.00 15.05 267 ASP B N 1
ATOM 4627 C CA . ASP B 1 267 ? 20.989 -5.136 -0.656 1.00 15.46 267 ASP B CA 1
ATOM 4628 C C . ASP B 1 267 ? 19.551 -5.431 -1.080 1.00 15.34 267 ASP B C 1
ATOM 4629 O O . ASP B 1 267 ? 19.261 -6.492 -1.642 1.00 15.30 267 ASP B O 1
ATOM 4634 N N . LYS B 1 268 ? 18.650 -4.491 -0.807 1.00 15.19 268 LYS B N 1
ATOM 4635 C CA . LYS B 1 268 ? 17.248 -4.656 -1.188 1.00 14.93 268 LYS B CA 1
ATOM 4636 C C . LYS B 1 268 ? 17.134 -4.599 -2.704 1.00 14.14 268 LYS B C 1
ATOM 4637 O O . LYS B 1 268 ? 16.305 -5.283 -3.296 1.00 14.05 268 LYS B O 1
ATOM 4643 N N . ILE B 1 269 ? 17.965 -3.774 -3.330 1.00 13.24 269 ILE B N 1
ATOM 4644 C CA . ILE B 1 269 ? 17.966 -3.684 -4.785 1.00 14.45 269 ILE B CA 1
ATOM 4645 C C . ILE B 1 269 ? 18.438 -5.033 -5.337 1.00 14.42 269 ILE B C 1
ATOM 4646 O O . ILE B 1 269 ? 17.777 -5.640 -6.187 1.00 14.95 269 ILE B O 1
ATOM 4651 N N . ALA B 1 270 ? 19.580 -5.495 -4.835 1.00 14.04 270 ALA B N 1
ATOM 4652 C CA . ALA B 1 270 ? 20.168 -6.760 -5.275 1.00 13.89 270 ALA B CA 1
ATOM 4653 C C . ALA B 1 270 ? 19.250 -7.961 -5.101 1.00 14.01 270 ALA B C 1
ATOM 4654 O O . ALA B 1 270 ? 19.255 -8.880 -5.922 1.00 15.04 270 ALA B O 1
ATOM 4656 N N . ALA B 1 271 ? 18.476 -7.967 -4.022 1.00 14.26 271 ALA B N 1
ATOM 4657 C CA . ALA B 1 271 ? 17.568 -9.071 -3.740 1.00 16.19 271 ALA B CA 1
ATOM 4658 C C . ALA B 1 271 ? 16.501 -9.285 -4.816 1.00 16.91 271 ALA B C 1
ATOM 4659 O O . ALA B 1 271 ? 15.961 -10.385 -4.946 1.00 17.41 271 ALA B O 1
ATOM 4661 N N . THR B 1 272 ? 16.198 -8.248 -5.595 1.00 16.54 272 THR B N 1
ATOM 4662 C CA . THR B 1 272 ? 15.185 -8.373 -6.642 1.00 15.94 272 THR B CA 1
ATOM 4663 C C . THR B 1 272 ? 15.754 -8.933 -7.946 1.00 16.06 272 THR B C 1
ATOM 4664 O O . THR B 1 272 ? 15.006 -9.152 -8.898 1.00 16.96 272 THR B O 1
ATOM 4668 N N . TRP B 1 273 ? 17.065 -9.161 -7.988 1.00 16.47 273 TRP B N 1
ATOM 4669 C CA . TRP B 1 273 ? 17.714 -9.661 -9.199 1.00 16.27 273 TRP B CA 1
ATOM 4670 C C . TRP B 1 273 ? 18.027 -11.151 -9.140 1.00 16.62 273 TRP B C 1
ATOM 4671 O O . TRP B 1 273 ? 18.115 -11.734 -8.062 1.00 15.91 273 TRP B O 1
ATOM 4682 N N . PRO B 1 274 ? 18.199 -11.787 -10.308 1.00 17.88 274 PRO B N 1
ATOM 4683 C CA . PRO B 1 274 ? 18.511 -13.219 -10.339 1.00 18.06 274 PRO B CA 1
ATOM 4684 C C . PRO B 1 274 ? 19.941 -13.500 -9.871 1.00 18.52 274 PRO B C 1
ATOM 4685 O O . PRO B 1 274 ? 20.787 -12.602 -9.841 1.00 18.62 274 PRO B O 1
ATOM 4689 N N . GLU B 1 275 ? 20.203 -14.757 -9.515 1.00 18.42 275 GLU B N 1
ATOM 4690 C CA . GLU B 1 275 ? 21.515 -15.167 -9.038 1.00 18.74 275 GLU B CA 1
ATOM 4691 C C . GLU B 1 275 ? 22.468 -15.545 -10.168 1.00 18.13 275 GLU B C 1
ATOM 4692 O O . GLU B 1 275 ? 23.647 -15.203 -10.123 1.00 18.06 275 GLU B O 1
ATOM 4698 N N . SER B 1 276 ? 21.958 -16.246 -11.175 1.00 17.99 276 SER B N 1
ATOM 4699 C CA . SER B 1 276 ? 22.786 -16.664 -12.304 1.00 18.45 276 SER B CA 1
ATOM 4700 C C . SER B 1 276 ? 22.039 -16.555 -13.630 1.00 18.19 276 SER B C 1
ATOM 4701 O O . SER B 1 276 ? 20.818 -16.697 -13.681 1.00 20.00 276 SER B O 1
ATOM 4704 N N . LEU B 1 277 ? 22.790 -16.319 -14.702 1.00 18.74 277 LEU B N 1
ATOM 4705 C CA . LEU B 1 277 ? 22.216 -16.167 -16.033 1.00 18.89 277 LEU B CA 1
ATOM 4706 C C . LEU B 1 277 ? 22.639 -17.245 -17.024 1.00 19.82 277 LEU B C 1
ATOM 4707 O O . LEU B 1 277 ? 23.704 -17.852 -16.893 1.00 20.09 277 LEU B O 1
ATOM 4712 N N . ASP B 1 278 ? 21.789 -17.451 -18.027 1.00 20.65 278 ASP B N 1
ATOM 4713 C CA . ASP B 1 278 ? 22.048 -18.389 -19.119 1.00 22.38 278 ASP B CA 1
ATOM 4714 C C . ASP B 1 278 ? 22.500 -17.461 -20.244 1.00 22.95 278 ASP B C 1
ATOM 4715 O O . ASP B 1 278 ? 21.740 -16.590 -20.669 1.00 23.57 278 ASP B O 1
ATOM 4720 N N . SER B 1 279 ? 23.728 -17.626 -20.720 1.00 22.59 279 SER B N 1
ATOM 4721 C CA . SER B 1 279 ? 24.230 -16.754 -21.778 1.00 23.48 279 SER B CA 1
ATOM 4722 C C . SER B 1 279 ? 24.436 -17.463 -23.115 1.00 23.78 279 SER B C 1
ATOM 4723 O O . SER B 1 279 ? 25.210 -17.002 -23.952 1.00 23.99 279 SER B O 1
ATOM 4726 N N . SER B 1 280 ? 23.721 -18.565 -23.324 1.00 25.01 280 SER B N 1
ATOM 4727 C CA . SER B 1 280 ? 23.858 -19.338 -24.557 1.00 25.86 280 SER B CA 1
ATOM 4728 C C . SER B 1 280 ? 23.484 -18.580 -25.832 1.00 25.72 280 SER B C 1
ATOM 4729 O O . SER B 1 280 ? 24.096 -18.783 -26.883 1.00 26.41 280 SER B O 1
ATOM 4732 N N . GLU B 1 281 ? 22.486 -17.708 -25.749 1.00 24.82 281 GLU B N 1
ATOM 4733 C CA . GLU B 1 281 ? 22.062 -16.939 -26.915 1.00 24.88 281 GLU B CA 1
ATOM 4734 C C . GLU B 1 281 ? 23.173 -16.023 -27.424 1.00 24.17 281 GLU B C 1
ATOM 4735 O O . GLU B 1 281 ? 23.403 -15.924 -28.629 1.00 24.61 281 GLU B O 1
ATOM 4741 N N . ALA B 1 282 ? 23.865 -15.361 -26.504 1.00 23.32 282 ALA B N 1
ATOM 4742 C CA . ALA B 1 282 ? 24.958 -14.467 -26.863 1.00 22.98 282 ALA B CA 1
ATOM 4743 C C . ALA B 1 282 ? 26.086 -15.265 -27.516 1.00 23.36 282 ALA B C 1
ATOM 4744 O O . ALA B 1 282 ? 26.688 -14.827 -28.496 1.00 21.51 282 ALA B O 1
ATOM 4746 N N . SER B 1 283 ? 26.374 -16.437 -26.960 1.00 23.78 283 SER B N 1
ATOM 4747 C CA . SER B 1 283 ? 27.428 -17.287 -27.497 1.00 25.76 283 SER B CA 1
ATOM 4748 C C . SER B 1 283 ? 27.058 -17.811 -28.885 1.00 26.43 283 SER B C 1
ATOM 4749 O O . SER B 1 283 ? 27.871 -17.780 -29.804 1.00 27.01 283 SER B O 1
ATOM 4752 N N . ASN B 1 284 ? 25.819 -18.274 -29.036 1.00 27.47 284 ASN B N 1
ATOM 4753 C CA . ASN B 1 284 ? 25.360 -18.811 -30.314 1.00 28.44 284 ASN B CA 1
ATOM 4754 C C . ASN B 1 284 ? 25.228 -17.788 -31.434 1.00 28.59 284 ASN B C 1
ATOM 4755 O O . ASN B 1 284 ? 25.564 -18.074 -32.583 1.00 28.58 284 ASN B O 1
ATOM 4760 N N . GLU B 1 285 ? 24.736 -16.598 -31.110 1.00 27.55 285 GLU B N 1
ATOM 4761 C CA . GLU B 1 285 ? 24.536 -15.577 -32.128 1.00 27.29 285 GLU B CA 1
ATOM 4762 C C . GLU B 1 285 ? 25.727 -14.703 -32.492 1.00 27.10 285 GLU B C 1
ATOM 4763 O O . GLU B 1 285 ? 25.884 -14.337 -33.658 1.00 28.07 285 GLU B O 1
ATOM 4769 N N . TRP B 1 286 ? 26.566 -14.353 -31.525 1.00 26.72 286 TRP B N 1
ATOM 4770 C CA . TRP B 1 286 ? 27.715 -13.522 -31.861 1.00 26.04 286 TRP B CA 1
ATOM 4771 C C . TRP B 1 286 ? 29.051 -13.931 -31.254 1.00 25.40 286 TRP B C 1
ATOM 4772 O O . TRP B 1 286 ? 29.996 -13.144 -31.239 1.00 26.22 286 TRP B O 1
ATOM 4783 N N . GLY B 1 287 ? 29.122 -15.161 -30.756 1.00 24.82 287 GLY B N 1
ATOM 4784 C CA . GLY B 1 287 ? 30.366 -15.680 -30.211 1.00 25.83 287 GLY B CA 1
ATOM 4785 C C . GLY B 1 287 ? 30.843 -15.248 -28.840 1.00 25.32 287 GLY B C 1
ATOM 4786 O O . GLY B 1 287 ? 32.041 -15.334 -28.550 1.00 25.86 287 GLY B O 1
ATOM 4787 N N . PHE B 1 288 ? 29.928 -14.794 -27.992 1.00 24.19 288 PHE B N 1
ATOM 4788 C CA . PHE B 1 288 ? 30.292 -14.375 -26.642 1.00 23.46 288 PHE B CA 1
ATOM 4789 C C . PHE B 1 288 ? 31.083 -15.469 -25.923 1.00 23.53 288 P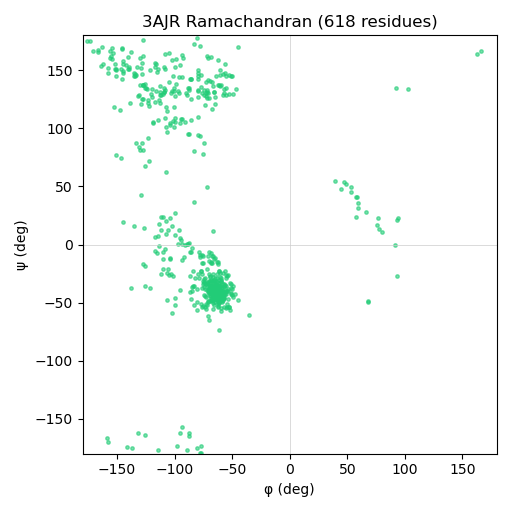HE B C 1
ATOM 4790 O O . PHE B 1 288 ? 30.662 -16.626 -25.887 1.00 23.74 288 PHE B O 1
ATOM 4798 N N . SER B 1 289 ? 32.227 -15.101 -25.348 1.00 24.59 289 SER B N 1
ATOM 4799 C CA . SER B 1 289 ? 33.066 -16.055 -24.626 1.00 24.97 289 SER B CA 1
ATOM 4800 C C . SER B 1 289 ? 33.738 -15.397 -23.424 1.00 25.33 289 SER B C 1
ATOM 4801 O O . SER B 1 289 ? 33.894 -14.177 -23.377 1.00 25.71 289 SER B O 1
ATOM 4804 N N . ILE B 1 290 ? 34.141 -16.215 -22.456 1.00 24.83 290 ILE B N 1
ATOM 4805 C CA . ILE B 1 290 ? 34.797 -15.718 -21.252 1.00 25.19 290 ILE B CA 1
ATOM 4806 C C . ILE B 1 290 ? 36.228 -16.230 -21.144 1.00 24.91 290 ILE B C 1
ATOM 4807 O O . ILE B 1 290 ? 36.484 -17.424 -21.305 1.00 25.51 290 ILE B O 1
ATOM 4812 N N . GLU B 1 291 ? 37.162 -15.327 -20.866 1.00 24.31 291 GLU B N 1
ATOM 4813 C CA . GLU B 1 291 ? 38.560 -15.720 -20.732 1.00 26.30 291 GLU B CA 1
ATOM 4814 C C . GLU B 1 291 ? 39.078 -15.634 -19.294 1.00 25.89 291 GLU B C 1
ATOM 4815 O O . GLU B 1 291 ? 40.150 -16.154 -18.983 1.00 25.92 291 GLU B O 1
ATOM 4821 N N . TYR B 1 292 ? 38.313 -14.992 -18.416 1.00 25.02 292 TYR B N 1
ATOM 4822 C CA . TYR B 1 292 ? 38.725 -14.854 -17.021 1.00 24.80 292 TYR B CA 1
ATOM 4823 C C . TYR B 1 292 ? 37.761 -15.501 -16.031 1.00 24.44 292 TYR B C 1
ATOM 4824 O O . TYR B 1 292 ? 36.685 -14.958 -15.771 1.00 24.00 292 TYR B O 1
ATOM 4833 N N . ASP B 1 293 ? 38.131 -16.655 -15.474 1.00 22.66 293 ASP B N 1
ATOM 4834 C CA . ASP B 1 293 ? 37.260 -17.284 -14.491 1.00 23.18 293 ASP B CA 1
ATOM 4835 C C . ASP B 1 293 ? 37.421 -16.532 -13.175 1.00 21.99 293 ASP B C 1
ATOM 4836 O O . ASP B 1 293 ? 38.186 -15.571 -13.105 1.00 21.92 293 ASP B O 1
ATOM 4841 N N . LEU B 1 294 ? 36.709 -16.957 -12.137 1.00 22.03 294 LEU B N 1
ATOM 4842 C CA . LEU B 1 294 ? 36.770 -16.264 -10.856 1.00 21.78 294 LEU B CA 1
ATOM 4843 C C . LEU B 1 294 ? 38.170 -16.181 -10.255 1.00 22.44 294 LEU B C 1
ATOM 4844 O O . LEU B 1 294 ? 38.594 -15.115 -9.810 1.00 20.73 294 LEU B O 1
ATOM 4849 N N . ASP B 1 295 ? 38.892 -17.296 -10.244 1.00 22.79 295 ASP B N 1
ATOM 4850 C CA . ASP B 1 295 ? 40.242 -17.298 -9.690 1.00 23.12 295 ASP B CA 1
ATOM 4851 C C . ASP B 1 295 ? 41.161 -16.337 -10.440 1.00 23.19 295 ASP B C 1
ATOM 4852 O O . ASP B 1 295 ? 41.918 -15.588 -9.822 1.00 22.46 295 ASP B O 1
ATOM 4857 N N . ARG B 1 296 ? 41.090 -16.344 -11.768 1.00 22.55 296 ARG B N 1
ATOM 4858 C CA . ARG B 1 296 ? 41.941 -15.463 -12.554 1.00 22.97 296 ARG B CA 1
ATOM 4859 C C . ARG B 1 296 ? 41.622 -13.982 -12.334 1.00 22.18 296 ARG B C 1
ATOM 4860 O O . ARG B 1 296 ? 42.535 -13.155 -12.282 1.00 21.05 296 ARG B O 1
ATOM 4868 N N . THR B 1 297 ? 40.344 -13.628 -12.204 1.00 21.51 297 THR B N 1
ATOM 4869 C CA . THR B 1 297 ? 40.044 -12.218 -11.989 1.00 20.82 297 THR B CA 1
ATOM 4870 C C . THR B 1 297 ? 40.435 -11.818 -10.566 1.00 20.66 297 THR B C 1
ATOM 4871 O O . THR B 1 297 ? 40.877 -10.697 -10.338 1.00 18.83 297 THR B O 1
ATOM 4875 N N . ILE B 1 298 ? 40.296 -12.733 -9.609 1.00 20.32 298 ILE B N 1
ATOM 4876 C CA . ILE B 1 298 ? 40.668 -12.413 -8.232 1.00 21.03 298 ILE B CA 1
ATOM 4877 C C . ILE B 1 298 ? 42.165 -12.103 -8.137 1.00 21.52 298 ILE B C 1
ATOM 4878 O O . ILE B 1 298 ? 42.564 -11.084 -7.573 1.00 20.17 298 ILE B O 1
ATOM 4883 N N . ASP B 1 299 ? 42.995 -12.978 -8.696 1.00 22.99 299 ASP B N 1
ATOM 4884 C CA . ASP B 1 299 ? 44.435 -12.760 -8.653 1.00 23.64 299 ASP B CA 1
ATOM 4885 C C . ASP B 1 299 ? 44.855 -11.568 -9.509 1.00 23.96 299 ASP B C 1
ATOM 4886 O O . ASP B 1 299 ? 45.756 -10.825 -9.133 1.00 24.13 299 ASP B O 1
ATOM 4891 N N . ASP B 1 300 ? 44.200 -11.374 -10.651 1.00 24.05 300 ASP B N 1
ATOM 4892 C CA . ASP B 1 300 ? 44.545 -10.253 -11.521 1.00 24.78 300 ASP B CA 1
ATOM 4893 C C . ASP B 1 300 ? 44.212 -8.934 -10.829 1.00 24.74 300 ASP B C 1
ATOM 4894 O O . ASP B 1 300 ? 44.955 -7.957 -10.953 1.00 25.29 300 ASP B O 1
ATOM 4899 N N . MET B 1 301 ? 43.100 -8.908 -10.096 1.00 24.32 301 MET B N 1
ATOM 4900 C CA . MET B 1 301 ? 42.689 -7.704 -9.3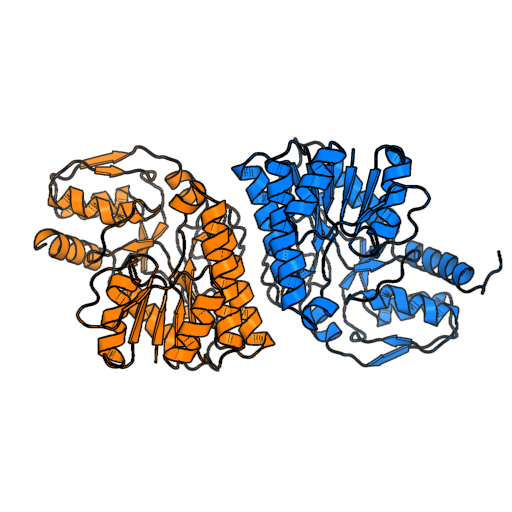72 1.00 24.19 301 MET B CA 1
ATOM 4901 C C . MET B 1 301 ? 43.668 -7.378 -8.247 1.00 24.96 301 MET B C 1
ATOM 4902 O O . MET B 1 301 ? 44.127 -6.241 -8.118 1.00 25.46 301 MET B O 1
ATOM 4907 N N . ILE B 1 302 ? 43.970 -8.375 -7.421 1.00 25.70 302 ILE B N 1
ATOM 4908 C CA . ILE B 1 302 ? 44.905 -8.192 -6.317 1.00 26.07 302 ILE B CA 1
ATOM 4909 C C . ILE B 1 302 ? 46.242 -7.696 -6.864 1.00 27.76 302 ILE B C 1
ATOM 4910 O O . ILE B 1 302 ? 46.848 -6.783 -6.306 1.00 27.59 302 ILE B O 1
ATOM 4915 N N . ASP B 1 303 ? 46.684 -8.296 -7.965 1.00 30.09 303 ASP B N 1
ATOM 4916 C CA . ASP B 1 303 ? 47.946 -7.931 -8.600 1.00 32.67 303 ASP B CA 1
ATOM 4917 C C . ASP B 1 303 ? 47.923 -6.459 -9.013 1.00 33.38 303 ASP B C 1
ATOM 4918 O O . ASP B 1 303 ? 48.793 -5.686 -8.623 1.00 34.23 303 ASP B O 1
ATOM 4923 N N . HIS B 1 304 ? 46.915 -6.078 -9.793 1.00 34.02 304 HIS B N 1
ATOM 4924 C CA . HIS B 1 304 ? 46.778 -4.701 -10.259 1.00 35.53 304 HIS B CA 1
ATOM 4925 C C . HIS B 1 304 ? 46.469 -3.694 -9.154 1.00 36.34 304 HIS B C 1
ATOM 4926 O O . HIS B 1 304 ? 46.975 -2.573 -9.180 1.00 36.99 304 HIS B O 1
ATOM 4933 N N . ILE B 1 305 ? 45.640 -4.077 -8.187 1.00 37.46 305 ILE B N 1
ATOM 4934 C CA . ILE B 1 305 ? 45.308 -3.172 -7.090 1.00 39.07 305 ILE B CA 1
ATOM 4935 C C . ILE B 1 305 ? 46.526 -2.973 -6.190 1.00 40.83 305 ILE B C 1
ATOM 4936 O O . ILE B 1 305 ? 46.706 -1.907 -5.601 1.00 40.58 305 ILE B O 1
ATOM 4941 N N . SER B 1 306 ? 47.361 -4.003 -6.092 1.00 43.12 306 SER B N 1
ATOM 4942 C CA . SER B 1 306 ? 48.563 -3.947 -5.264 1.00 46.10 306 SER B CA 1
ATOM 4943 C C . SER B 1 306 ? 49.654 -3.064 -5.854 1.00 48.37 306 SER B C 1
ATOM 4944 O O . SER B 1 306 ? 50.134 -2.140 -5.196 1.00 48.70 306 SER B O 1
ATOM 4947 N N . GLU B 1 307 ? 50.055 -3.351 -7.091 1.00 51.09 307 GLU B N 1
ATOM 4948 C CA . GLU B 1 307 ? 51.104 -2.571 -7.735 1.00 53.42 307 GLU B CA 1
ATOM 4949 C C . GLU B 1 307 ? 50.683 -1.115 -7.835 1.00 54.90 307 GLU B C 1
ATOM 4950 O O . GLU B 1 307 ? 51.518 -0.214 -7.843 1.00 55.15 307 GLU B O 1
ATOM 4956 N N . LYS B 1 308 ? 49.375 -0.898 -7.912 1.00 56.68 308 LYS B N 1
ATOM 4957 C CA . LYS B 1 308 ? 48.818 0.442 -8.008 1.00 58.49 308 LYS B CA 1
ATOM 4958 C C . LYS B 1 308 ? 49.116 1.207 -6.723 1.00 59.97 308 LYS B C 1
ATOM 4959 O O . LYS B 1 308 ? 48.193 1.859 -6.194 1.00 60.05 308 LYS B O 1
#

B-factor: mean 24.2, std 8.36, range [11.46, 63.44]

InterPro domains:
  IPR001509 NAD-dependent epimerase/dehydratase [PF01370] (2-188)
  IPR036291 NAD(P)-binding domain superfamily [SSF51735] (2-308)
  IPR051225 NAD(P)-dependent epimerase/dehydratase [PTHR42687] (2-309)

Organism: Thermoplasma volcanium (strain ATCC 51530 / DSM 4299 / JCM 9571 / NBRC 15438 / GSS1) (NCBI:txid273116)

Nearest PDB structures (foldseek):
  3ajr-assembly1_A  TM=9.998E-01  e=6.277E-64  Thermoplasma volcanium GSS1
  3a4v-assembly1_A  TM=9.991E-01  e=7.918E-63  Thermoplasma volcanium
  7eps-assembly2_C  TM=9.789E-01  e=2.486E-42  synthetic construct
  7eps-assembly2_D  TM=9.850E-01  e=7.366E-42  synthetic construct
  5z75-assembly2_D  TM=9.829E-01  e=1.935E-41  synthetic construct

Solvent-accessible surface area: 23646 Å² total

Radius of gyration: 26.47 Å; Cα contacts (8 Å, |Δi|>4): 1374; chains: 2; bounding box: 88×44×56 Å

Foldseek 3Di:
DEEEEPLQAPQNQPLLVVVCVVPNLLLYEYEYCDDDDRPPRHYDYAQLLDLVRVLVVCVVSVAQEYAYPWAFEQQRCQVPVVRRCSRLQSSLVSNLVSCLVHPHQEYEYEAALQQFFQVQAFPAGFQPTDGDHDTSNNVSRVVSLVVQVCSCVPRVRQYAYEHAWAEEEDPHQHDRYLSNVLHVVLLCLLVLEEAEAQAPQFLKTFYAYSVLVSVLRVLLVPFDPVLCDVRGRQYDGQDMDGNNVSNVLLCVVRVSHHYDYDHDVSNVSSNTGHRDHNRVSSCRRRNRDGDAHSNRRSVVSNVVSCPVVVVDDD/DEEEEPLQDPQNVPLLVVVCVVPNLLQYEYEYCDDDDNPPRHYDYAQLLDLVRLLCVCVVSVAAEYEYEWADAQPVCQVPVVRRCSRLQSSLVSNLVSCLPPVHAYYEYEAALQQFFQVQAQPAGAQPTDGDHDTSNNVSRVVSLVVQVVCCVPRVRQYAYEHAWAEEEDSRDDDPALSCLLHVLLLCLLVLHEEEAQADQFLKTFYAYSVLVSVLRVLLVPFDRVQQDSRGRQYDGQDMDGNNRLQVLLCVVRVSYHYDYDHDVSNVSSVTGHRYHNRVSSCVRRNRDGDAHSNRRSVVSNVVSNVD

CATH classification: 3.40.50.720

Sequence (622 aa):
MILVTGSSGQIGTELVPYLAEKYGKKNVIASDIVQRDTGGIKFITLDVSNRDEIDRAVEKYSIDAIFHLAGILSAKGEKDPALAYKVNMNGTYNILEAAKQHRVEKVVIPSTIGVFGPETPKNKVPSITITRPRTMFGVTKIAAELLGQYYYEKFGLDVRSLRYPGIISYKAEPTAGTTDYAVEIFYYAVKREKYKCYLAPNRALPMMYMPDALKALVDLYEADRDKLVLRNGYNVTAYTFTPSELYSKIKERIPEFEIEYKEDFRDKIAATWPESLDSSEASNEWGFSIEYDLDRTIDDMIDHISEKLGIEGKMILVTGSSGQIGTELVPYLAEKYGKKNVIASDIVQRDTGGIKFITLDVSNRDEIDRAVEKYSIDAIFHLAGILSAKGEKDPALAYKVNMNGTYNILEAAKQHRVEKVVIPSTIGVFGPETPKNKVPSITITRPRTMFGVTKIAAELLGQYYYEKFGLDVRSLRYPGIISYKAEPTAGTTDYAVEIFYYAVKREKYKCYLAPNRALPMMYMPDALKALVDLYEADRDKLVLRNGYNVTAYTFTPSELYSKIKERIPEFEIEYKEDFRDKIAATWPESLDSSEASNEWGFSIEYDLDRTIDDMIDHISEK